Protein AF-0000000073451417 (afdb_homodimer)

Structure (mmCIF, N/CA/C/O backbone):
data_AF-0000000073451417-model_v1
#
loop_
_entity.id
_entity.type
_entity.pdbx_description
1 polymer 'Enoyl-CoA hydratase/isomerase YngF'
#
loop_
_atom_site.group_PDB
_atom_site.id
_atom_site.type_symbol
_atom_site.label_atom_id
_atom_site.label_alt_id
_atom_site.label_comp_id
_atom_site.label_asym_id
_atom_site.label_entity_id
_atom_site.label_seq_id
_atom_site.pdbx_PDB_ins_code
_atom_site.Cartn_x
_atom_site.Cartn_y
_atom_site.Cartn_z
_atom_site.occupancy
_atom_site.B_iso_or_equiv
_atom_site.auth_seq_id
_atom_site.auth_comp_id
_atom_site.auth_asym_id
_atom_site.auth_atom_id
_atom_site.pdbx_PDB_model_num
ATOM 1 N N . MET A 1 1 ? 7.258 -39.875 -16.812 1 70.5 1 MET A N 1
ATOM 2 C CA . MET A 1 1 ? 6.027 -39.094 -16.766 1 70.5 1 MET A CA 1
ATOM 3 C C . MET A 1 1 ? 6.336 -37.625 -16.609 1 70.5 1 MET A C 1
ATOM 5 O O . MET A 1 1 ? 7.312 -37.25 -15.953 1 70.5 1 MET A O 1
ATOM 9 N N . GLU A 1 2 ? 5.727 -36.75 -17.391 1 89.12 2 GLU A N 1
ATOM 10 C CA . GLU A 1 2 ? 5.988 -35.312 -17.328 1 89.12 2 GLU A CA 1
ATOM 11 C C . GLU A 1 2 ? 5.609 -34.75 -15.953 1 89.12 2 GLU A C 1
ATOM 13 O O . GLU A 1 2 ? 4.645 -35.188 -15.336 1 89.12 2 GLU A O 1
ATOM 18 N N . PRO A 1 3 ? 6.488 -33.906 -15.445 1 95.75 3 PRO A N 1
ATOM 19 C CA . PRO A 1 3 ? 6.156 -33.344 -14.141 1 95.75 3 PRO A CA 1
ATOM 20 C C . PRO A 1 3 ? 4.852 -32.531 -14.164 1 95.75 3 PRO A C 1
ATOM 22 O O . PRO A 1 3 ? 4.469 -32 -15.203 1 95.75 3 PRO A O 1
ATOM 25 N N . ASN A 1 4 ? 4.137 -32.531 -13.055 1 97.81 4 ASN A N 1
ATOM 26 C CA . ASN A 1 4 ? 2.875 -31.812 -12.945 1 97.81 4 ASN A CA 1
ATOM 27 C C . ASN A 1 4 ? 3.1 -30.297 -12.875 1 97.81 4 ASN A C 1
ATOM 29 O O . ASN A 1 4 ? 2.164 -29.516 -13.062 1 97.81 4 ASN A O 1
ATOM 33 N N . VAL A 1 5 ? 4.328 -29.906 -12.547 1 98.62 5 VAL A N 1
ATOM 34 C CA . VAL A 1 5 ? 4.73 -28.5 -12.523 1 98.62 5 VAL A CA 1
ATOM 35 C C . VAL A 1 5 ? 6.098 -28.344 -13.188 1 98.62 5 VAL A C 1
ATOM 37 O O . VAL A 1 5 ? 7.051 -29.031 -12.828 1 98.62 5 VAL A O 1
ATOM 40 N N . LEU A 1 6 ? 6.164 -27.547 -14.203 1 98.25 6 LEU A N 1
ATOM 41 C CA . LEU A 1 6 ? 7.441 -27.203 -14.812 1 98.25 6 LEU A CA 1
ATOM 42 C C . LEU A 1 6 ? 8.102 -26.047 -14.062 1 98.25 6 LEU A C 1
ATOM 44 O O . LEU A 1 6 ? 7.418 -25.156 -13.555 1 98.25 6 LEU A O 1
ATOM 48 N N . TYR A 1 7 ? 9.398 -26.109 -13.961 1 97.06 7 TYR A N 1
ATOM 49 C CA . TYR A 1 7 ? 10.156 -25.125 -13.18 1 97.06 7 TYR A CA 1
ATOM 50 C C . TYR A 1 7 ? 11.453 -24.75 -13.891 1 97.06 7 TYR A C 1
ATOM 52 O O . TYR A 1 7 ? 12.188 -25.625 -14.344 1 97.06 7 TYR A O 1
ATOM 60 N N . SER A 1 8 ? 11.68 -23.469 -14.086 1 97.75 8 SER A N 1
ATOM 61 C CA . SER A 1 8 ? 12.93 -22.953 -14.633 1 97.75 8 SER A CA 1
ATOM 62 C C . SER A 1 8 ? 13.273 -21.594 -14.055 1 97.75 8 SER A C 1
ATOM 64 O O . SER A 1 8 ? 12.406 -20.891 -13.539 1 97.75 8 SER A O 1
ATOM 66 N N . ILE A 1 9 ? 14.539 -21.266 -14.031 1 97.44 9 ILE A N 1
ATOM 67 C CA . ILE A 1 9 ? 15.031 -19.953 -13.664 1 97.44 9 ILE A CA 1
ATOM 68 C C . ILE A 1 9 ? 15.688 -19.281 -14.875 1 97.44 9 ILE A C 1
ATOM 70 O O . ILE A 1 9 ? 16.562 -19.875 -15.516 1 97.44 9 ILE A O 1
ATOM 74 N N . ASN A 1 10 ? 15.219 -18.109 -15.234 1 95.94 10 ASN A N 1
ATOM 75 C CA . ASN A 1 10 ? 15.781 -17.469 -16.422 1 95.94 10 ASN A CA 1
ATOM 76 C C . ASN A 1 10 ? 17 -16.625 -16.078 1 95.94 10 ASN A C 1
ATOM 78 O O . ASN A 1 10 ? 17.438 -16.594 -14.922 1 95.94 10 ASN A O 1
ATOM 82 N N . GLU A 1 11 ? 17.547 -15.875 -17 1 93.62 11 GLU A N 1
ATOM 83 C CA . GLU A 1 11 ? 18.797 -15.141 -16.859 1 93.62 11 GLU A CA 1
ATOM 84 C C . GLU A 1 11 ? 18.609 -13.898 -15.984 1 93.62 11 GLU A C 1
ATOM 86 O O . GLU A 1 11 ? 19.578 -13.336 -15.484 1 93.62 11 GLU A O 1
ATOM 91 N N . GLN A 1 12 ? 17.406 -13.523 -15.797 1 95.25 12 GLN A N 1
ATOM 92 C CA . GLN A 1 12 ? 17.141 -12.328 -15.008 1 95.25 12 GLN A CA 1
ATOM 93 C C . GLN A 1 12 ? 16.781 -12.688 -13.562 1 95.25 12 GLN A C 1
ATOM 95 O O . GLN A 1 12 ? 16.219 -11.875 -12.836 1 95.25 12 GLN A O 1
ATOM 100 N N . SER A 1 13 ? 17.062 -13.953 -13.156 1 97 13 SER A N 1
ATOM 101 C CA . SER A 1 13 ? 16.859 -14.445 -11.797 1 97 13 SER A CA 1
ATOM 102 C C . SER A 1 13 ? 15.367 -14.523 -11.453 1 97 13 SER A C 1
ATOM 104 O O . SER A 1 13 ? 14.977 -14.297 -10.312 1 97 13 SER A O 1
ATOM 106 N N . VAL A 1 14 ? 14.586 -14.789 -12.516 1 98.62 14 VAL A N 1
ATOM 107 C CA . VAL A 1 14 ? 13.148 -14.984 -12.344 1 98.62 14 VAL A CA 1
ATOM 108 C C . VAL A 1 14 ? 12.812 -16.469 -12.477 1 98.62 14 VAL A C 1
ATOM 110 O O . VAL A 1 14 ? 13.148 -17.094 -13.484 1 98.62 14 VAL A O 1
ATOM 113 N N . ALA A 1 15 ? 12.234 -17.047 -11.461 1 98.75 15 ALA A N 1
ATOM 114 C CA . ALA A 1 15 ? 11.734 -18.422 -11.508 1 98.75 15 ALA A CA 1
ATOM 115 C C . ALA A 1 15 ? 10.336 -18.469 -12.117 1 98.75 15 ALA A C 1
ATOM 117 O O . ALA A 1 15 ? 9.461 -17.688 -11.75 1 98.75 15 ALA A O 1
ATOM 118 N N . VAL A 1 16 ? 10.148 -19.391 -13.008 1 98.69 16 VAL A N 1
ATOM 119 C CA . VAL A 1 16 ? 8.844 -19.562 -13.633 1 98.69 16 VAL A CA 1
ATOM 120 C C . VAL A 1 16 ? 8.297 -20.953 -13.312 1 98.69 16 VAL A C 1
ATOM 122 O O . VAL A 1 16 ? 8.953 -21.953 -13.586 1 98.69 16 VAL A O 1
ATOM 125 N N . LEU A 1 17 ? 7.191 -20.984 -12.695 1 98.75 17 LEU A N 1
ATOM 126 C CA . LEU A 1 17 ? 6.438 -22.219 -12.438 1 98.75 17 LEU A CA 1
ATOM 127 C C . LEU A 1 17 ? 5.234 -22.328 -13.367 1 98.75 17 LEU A C 1
ATOM 129 O O . LEU A 1 17 ? 4.41 -21.406 -13.43 1 98.75 17 LEU A O 1
ATOM 133 N N . THR A 1 18 ? 5.125 -23.422 -14.047 1 98.81 18 THR A N 1
ATOM 134 C CA . THR A 1 18 ? 3.994 -23.656 -14.938 1 98.81 18 THR A CA 1
ATOM 135 C C . THR A 1 18 ? 3.209 -24.891 -14.492 1 98.81 18 THR A C 1
ATOM 137 O O . THR A 1 18 ? 3.736 -26.016 -14.5 1 98.81 18 THR A O 1
ATOM 140 N N . LEU A 1 19 ? 1.986 -24.672 -14.055 1 98.81 19 LEU A N 1
ATOM 141 C CA . LEU A 1 19 ? 1.111 -25.812 -13.82 1 98.81 19 LEU A CA 1
ATOM 142 C C . LEU A 1 19 ? 0.893 -26.594 -15.109 1 98.81 19 LEU A C 1
ATOM 144 O O . LEU A 1 19 ? 0.493 -26.031 -16.125 1 98.81 19 LEU A O 1
ATOM 148 N N . ASN A 1 20 ? 1.133 -27.922 -15.039 1 98.44 20 ASN A N 1
ATOM 149 C CA . ASN A 1 20 ? 1.287 -28.688 -16.281 1 98.44 20 ASN A CA 1
ATOM 150 C C . ASN A 1 20 ? 0.365 -29.891 -16.312 1 98.44 20 ASN A C 1
ATOM 152 O O . ASN A 1 20 ? 0.817 -31.016 -16.547 1 98.44 20 ASN A O 1
ATOM 156 N N . ARG A 1 21 ? -0.913 -29.625 -16.125 1 97.69 21 ARG A N 1
ATOM 157 C CA . ARG A 1 21 ? -1.97 -30.625 -16.297 1 97.69 21 ARG A CA 1
ATOM 158 C C . ARG A 1 21 ? -3.123 -30.047 -17.109 1 97.69 21 ARG A C 1
ATOM 160 O O . ARG A 1 21 ? -4.277 -30.094 -16.688 1 97.69 21 ARG A O 1
ATOM 167 N N . PRO A 1 22 ? -2.814 -29.578 -18.344 1 96.69 22 PRO A N 1
ATOM 168 C CA . PRO A 1 22 ? -3.861 -28.922 -19.125 1 96.69 22 PRO A CA 1
ATOM 169 C C . PRO A 1 22 ? -5.055 -29.828 -19.406 1 96.69 22 PRO A C 1
ATOM 171 O O . PRO A 1 22 ? -6.184 -29.344 -19.547 1 96.69 22 PRO A O 1
ATOM 174 N N . GLN A 1 23 ? -4.871 -31.141 -19.438 1 95.62 23 GLN A N 1
ATOM 175 C CA . GLN A 1 23 ? -5.945 -32.094 -19.703 1 95.62 23 GLN A CA 1
ATOM 176 C C . GLN A 1 23 ? -6.941 -32.156 -18.547 1 95.62 23 GLN A C 1
ATOM 178 O O . GLN A 1 23 ? -8.078 -32.594 -18.734 1 95.62 23 GLN A O 1
ATOM 183 N N . ALA A 1 24 ? -6.445 -31.75 -17.453 1 97.12 24 ALA A N 1
ATOM 184 C CA . ALA A 1 24 ? -7.305 -31.703 -16.281 1 97.12 24 ALA A CA 1
ATOM 185 C C . ALA A 1 24 ? -7.488 -30.281 -15.781 1 97.12 24 ALA A C 1
ATOM 187 O O . ALA A 1 24 ? -7.637 -30.047 -14.578 1 97.12 24 ALA A O 1
ATOM 188 N N . ALA A 1 25 ? -7.344 -29.266 -16.672 1 97.88 25 ALA A N 1
ATOM 189 C CA . ALA A 1 25 ? -7.539 -27.859 -16.391 1 97.88 25 ALA A CA 1
ATOM 190 C C . ALA A 1 25 ? -6.598 -27.375 -15.289 1 97.88 25 ALA A C 1
ATOM 192 O O . ALA A 1 25 ? -6.961 -26.531 -14.477 1 97.88 25 ALA A O 1
ATOM 193 N N . ASN A 1 26 ? -5.422 -28.031 -15.211 1 98.5 26 ASN A N 1
ATOM 194 C CA . ASN A 1 26 ? -4.402 -27.688 -14.227 1 98.5 26 ASN A CA 1
ATOM 195 C C . ASN A 1 26 ? -4.957 -27.719 -12.805 1 98.5 26 ASN A C 1
ATOM 197 O O . ASN A 1 26 ? -4.586 -26.891 -11.969 1 98.5 26 ASN A O 1
ATOM 201 N N . ALA A 1 27 ? -5.914 -28.656 -12.531 1 98.38 27 ALA A N 1
ATOM 202 C CA . ALA A 1 27 ? -6.523 -28.812 -11.211 1 98.38 27 ALA A CA 1
ATOM 203 C C . ALA A 1 27 ? -5.488 -29.234 -10.172 1 98.38 27 ALA A C 1
ATOM 205 O O . ALA A 1 27 ? -4.527 -29.938 -10.5 1 98.38 27 ALA A O 1
ATOM 206 N N . LEU A 1 28 ? -5.699 -28.859 -8.898 1 98.25 28 LEU A N 1
ATOM 207 C CA . LEU A 1 28 ? -4.793 -29.109 -7.781 1 98.25 28 LEU A CA 1
ATOM 208 C C . LEU A 1 28 ? -4.949 -30.531 -7.254 1 98.25 28 LEU A C 1
ATOM 210 O O . LEU A 1 28 ? -5.52 -30.734 -6.18 1 98.25 28 LEU A O 1
ATOM 214 N N . SER A 1 29 ? -4.422 -31.5 -7.984 1 97.25 29 SER A N 1
ATOM 215 C CA . SER A 1 29 ? -4.375 -32.875 -7.535 1 97.25 29 SER A CA 1
ATOM 216 C C . SER A 1 29 ? -3.312 -33.062 -6.457 1 97.25 29 SER A C 1
ATOM 218 O O . SER A 1 29 ? -2.459 -32.219 -6.254 1 97.25 29 SER A O 1
ATOM 220 N N . LEU A 1 30 ? -3.365 -34.219 -5.801 1 95.62 30 LEU A N 1
ATOM 221 C CA . LEU A 1 30 ? -2.352 -34.531 -4.797 1 95.62 30 LEU A CA 1
ATOM 222 C C . LEU A 1 30 ? -0.959 -34.531 -5.418 1 95.62 30 LEU A C 1
ATOM 224 O O . LEU A 1 30 ? -0.006 -34.031 -4.824 1 95.62 30 LEU A O 1
ATOM 228 N N . GLY A 1 31 ? -0.88 -35.094 -6.57 1 96.69 31 GLY A N 1
ATOM 229 C CA . GLY A 1 31 ? 0.391 -35.125 -7.273 1 96.69 31 GLY A CA 1
ATOM 230 C C . GLY A 1 31 ? 0.917 -33.75 -7.641 1 96.69 31 GLY A C 1
ATOM 231 O O . GLY A 1 31 ? 2.107 -33.469 -7.488 1 96.69 31 GLY A O 1
ATOM 232 N N . LEU A 1 32 ? 0.104 -32.906 -8.172 1 98 32 LEU A N 1
ATOM 233 C CA . LEU A 1 32 ? 0.511 -31.547 -8.516 1 98 32 LEU A CA 1
ATOM 234 C C . LEU A 1 32 ? 0.952 -30.781 -7.273 1 98 32 LEU A C 1
ATOM 236 O O . LEU A 1 32 ? 1.978 -30.094 -7.289 1 98 32 LEU A O 1
ATOM 240 N N . LEU A 1 33 ? 0.175 -30.922 -6.18 1 97.88 33 LEU A N 1
ATOM 241 C CA . LEU A 1 33 ? 0.487 -30.219 -4.938 1 97.88 33 LEU A CA 1
ATOM 242 C C . LEU A 1 33 ? 1.838 -30.672 -4.387 1 97.88 33 LEU A C 1
ATOM 244 O O . LEU A 1 33 ? 2.6 -29.859 -3.861 1 97.88 33 LEU A O 1
ATOM 248 N N . ASP A 1 34 ? 2.09 -31.906 -4.52 1 96.19 34 ASP A N 1
ATOM 249 C CA . ASP A 1 34 ? 3.373 -32.438 -4.062 1 96.19 34 ASP A CA 1
ATOM 250 C C . ASP A 1 34 ? 4.531 -31.828 -4.852 1 96.19 34 ASP A C 1
ATOM 252 O O . ASP A 1 34 ? 5.5 -31.344 -4.266 1 96.19 34 ASP A O 1
ATOM 256 N N . ASP A 1 35 ? 4.434 -31.828 -6.16 1 98 35 ASP A N 1
ATOM 257 C CA . ASP A 1 35 ? 5.449 -31.219 -7.02 1 98 35 ASP A CA 1
ATOM 258 C C . ASP A 1 35 ? 5.609 -29.734 -6.715 1 98 35 ASP A C 1
ATOM 260 O O . ASP A 1 35 ? 6.73 -29.234 -6.598 1 98 35 ASP A O 1
ATOM 264 N N . PHE A 1 36 ? 4.527 -29.062 -6.574 1 98.44 36 PHE A N 1
ATOM 265 C CA . PHE A 1 36 ? 4.5 -27.625 -6.336 1 98.44 36 PHE A CA 1
ATOM 266 C C . PHE A 1 36 ? 5.184 -27.281 -5.02 1 98.44 36 PHE A C 1
ATOM 268 O O . PHE A 1 36 ? 6.027 -26.375 -4.965 1 98.44 36 PHE A O 1
ATOM 275 N N . GLN A 1 37 ? 4.84 -27.984 -3.98 1 97.31 37 GLN A N 1
ATOM 276 C CA . GLN A 1 37 ? 5.398 -27.75 -2.654 1 97.31 37 GLN A CA 1
ATOM 277 C C . GLN A 1 37 ? 6.91 -27.969 -2.645 1 97.31 37 GLN A C 1
ATOM 279 O O . GLN A 1 37 ? 7.648 -27.203 -2.025 1 97.31 37 GLN A O 1
ATOM 284 N N . ARG A 1 38 ? 7.34 -29 -3.297 1 97 38 ARG A N 1
ATOM 285 C CA . ARG A 1 38 ? 8.773 -29.266 -3.402 1 97 38 ARG A CA 1
ATOM 286 C C . ARG A 1 38 ? 9.5 -28.094 -4.066 1 97 38 ARG A C 1
ATOM 288 O O . ARG A 1 38 ? 10.555 -27.672 -3.602 1 97 38 ARG A O 1
ATOM 295 N N . ILE A 1 39 ? 8.93 -27.594 -5.113 1 98.25 39 ILE A N 1
ATOM 296 C CA . ILE A 1 39 ? 9.531 -26.484 -5.848 1 98.25 39 ILE A CA 1
ATOM 297 C C . ILE A 1 39 ? 9.547 -25.234 -4.977 1 98.25 39 ILE A C 1
ATOM 299 O O . ILE A 1 39 ? 10.539 -24.516 -4.949 1 98.25 39 ILE A O 1
ATOM 303 N N . LEU A 1 40 ? 8.438 -24.938 -4.234 1 98.31 40 LEU A N 1
ATOM 304 C CA . LEU A 1 40 ? 8.383 -23.797 -3.33 1 98.31 40 LEU A CA 1
ATOM 305 C C . LEU A 1 40 ? 9.508 -23.875 -2.299 1 98.31 40 LEU A C 1
ATOM 307 O O . LEU A 1 40 ? 10.141 -22.859 -1.992 1 98.31 40 LEU A O 1
ATOM 311 N N . ARG A 1 41 ? 9.758 -25.047 -1.765 1 96.44 41 ARG A N 1
ATOM 312 C CA . ARG A 1 41 ? 10.828 -25.234 -0.79 1 96.44 41 ARG A CA 1
ATOM 313 C C . ARG A 1 41 ? 12.188 -24.922 -1.401 1 96.44 41 ARG A C 1
ATOM 315 O O . ARG A 1 41 ? 13.023 -24.266 -0.768 1 96.44 41 ARG A O 1
ATOM 322 N N . ASP A 1 42 ? 12.383 -25.344 -2.617 1 96.94 42 ASP A N 1
ATOM 323 C CA . ASP A 1 42 ? 13.625 -25.078 -3.326 1 96.94 42 ASP A CA 1
ATOM 324 C C . ASP A 1 42 ? 13.82 -23.578 -3.545 1 96.94 42 ASP A C 1
ATOM 326 O O . ASP A 1 42 ? 14.906 -23.047 -3.32 1 96.94 42 ASP A O 1
ATOM 330 N N . ILE A 1 43 ? 12.773 -22.922 -3.93 1 98 43 ILE A N 1
ATOM 331 C CA . ILE A 1 43 ? 12.82 -21.484 -4.234 1 98 43 ILE A CA 1
ATOM 332 C C . ILE A 1 43 ? 13.094 -20.703 -2.957 1 98 43 ILE A C 1
ATOM 334 O O . ILE A 1 43 ? 13.898 -19.766 -2.957 1 98 43 ILE A O 1
ATOM 338 N N . ARG A 1 44 ? 12.461 -21.047 -1.892 1 96.75 44 ARG A N 1
ATOM 339 C CA . ARG A 1 44 ? 12.523 -20.328 -0.624 1 96.75 44 ARG A CA 1
ATOM 340 C C . ARG A 1 44 ? 13.969 -20.109 -0.187 1 96.75 44 ARG A C 1
ATOM 342 O O . ARG A 1 44 ? 14.32 -19.047 0.313 1 96.75 44 ARG A O 1
ATOM 349 N N . SER A 1 45 ? 14.852 -21.031 -0.469 1 94.12 45 SER A N 1
ATOM 350 C CA . SER A 1 45 ? 16.219 -21 0.049 1 94.12 45 SER A CA 1
ATOM 351 C C . SER A 1 45 ? 17.219 -20.719 -1.062 1 94.12 45 SER A C 1
ATOM 353 O O . SER A 1 45 ? 18.438 -20.812 -0.852 1 94.12 45 SER A O 1
ATOM 355 N N . ASN A 1 46 ? 16.75 -20.406 -2.264 1 95.69 46 ASN A N 1
ATOM 356 C CA . ASN A 1 46 ? 17.609 -20.203 -3.418 1 95.69 46 ASN A CA 1
ATOM 357 C C . ASN A 1 46 ? 17.922 -18.734 -3.635 1 95.69 46 ASN A C 1
ATOM 359 O O . ASN A 1 46 ? 17.078 -17.984 -4.117 1 95.69 46 ASN A O 1
ATOM 363 N N . PRO A 1 47 ? 19.109 -18.266 -3.314 1 93 47 PRO A N 1
ATOM 364 C CA . PRO A 1 47 ? 19.438 -16.844 -3.43 1 93 47 PRO A CA 1
ATOM 365 C C . PRO A 1 47 ? 19.453 -16.359 -4.875 1 93 47 PRO A C 1
ATOM 367 O O . PRO A 1 47 ? 19.469 -15.156 -5.125 1 93 47 PRO A O 1
ATOM 370 N N . ALA A 1 48 ? 19.438 -17.297 -5.82 1 95.06 48 ALA A N 1
ATOM 371 C CA . ALA A 1 48 ? 19.469 -16.938 -7.234 1 95.06 48 ALA A CA 1
ATOM 372 C C . ALA A 1 48 ? 18.078 -16.469 -7.699 1 95.06 48 ALA A C 1
ATOM 374 O O . ALA A 1 48 ? 17.953 -15.844 -8.758 1 95.06 48 ALA A O 1
ATOM 375 N N . VAL A 1 49 ? 17.078 -16.812 -6.988 1 98.12 49 VAL A N 1
ATOM 376 C CA . VAL A 1 49 ? 15.719 -16.453 -7.367 1 98.12 49 VAL A CA 1
ATOM 377 C C . VAL A 1 49 ? 15.344 -15.117 -6.723 1 98.12 49 VAL A C 1
ATOM 379 O O . VAL A 1 49 ? 15.289 -15.008 -5.492 1 98.12 49 VAL A O 1
ATOM 382 N N . ARG A 1 50 ? 15.031 -14.102 -7.535 1 98.19 50 ARG A N 1
ATOM 383 C CA . ARG A 1 50 ? 14.734 -12.758 -7.031 1 98.19 50 ARG A CA 1
ATOM 384 C C . ARG A 1 50 ? 13.266 -12.422 -7.207 1 98.19 50 ARG A C 1
ATOM 386 O O . ARG A 1 50 ? 12.75 -11.5 -6.566 1 98.19 50 ARG A O 1
ATOM 393 N N . CYS A 1 51 ? 12.586 -13.086 -8.07 1 98.75 51 CYS A N 1
ATOM 394 C CA . CYS A 1 51 ? 11.156 -12.969 -8.312 1 98.75 51 CYS A CA 1
ATOM 395 C C . CYS A 1 51 ? 10.586 -14.258 -8.875 1 98.75 51 CYS A C 1
ATOM 397 O O . CYS A 1 51 ? 11.305 -15.039 -9.5 1 98.75 51 CYS A O 1
ATOM 399 N N . VAL A 1 52 ? 9.305 -14.57 -8.641 1 98.88 52 VAL A N 1
ATOM 400 C CA . VAL A 1 52 ? 8.656 -15.805 -9.078 1 98.88 52 VAL A CA 1
ATOM 401 C C . VAL A 1 52 ? 7.438 -15.469 -9.93 1 98.88 52 VAL A C 1
ATOM 403 O O . VAL A 1 52 ? 6.668 -14.562 -9.602 1 98.88 52 VAL A O 1
ATOM 406 N N . ILE A 1 53 ? 7.273 -16.156 -11.039 1 98.94 53 ILE A N 1
ATOM 407 C CA . ILE A 1 53 ? 6.059 -16.109 -11.852 1 98.94 53 ILE A CA 1
ATOM 408 C C . ILE A 1 53 ? 5.379 -17.484 -11.82 1 98.94 53 ILE A C 1
ATOM 410 O O . ILE A 1 53 ? 6.031 -18.516 -12.008 1 98.94 53 ILE A O 1
ATOM 414 N N . ILE A 1 54 ? 4.117 -17.531 -11.531 1 98.94 54 ILE A N 1
ATOM 415 C CA . ILE A 1 54 ? 3.307 -18.75 -11.633 1 98.94 54 ILE A CA 1
ATOM 416 C C . ILE A 1 54 ? 2.309 -18.609 -12.781 1 98.94 54 ILE A C 1
ATOM 418 O O . ILE A 1 54 ? 1.595 -17.609 -12.875 1 98.94 54 ILE A O 1
ATOM 422 N N . THR A 1 55 ? 2.299 -19.562 -13.664 1 98.88 55 THR A N 1
ATOM 423 C CA . THR A 1 55 ? 1.368 -19.578 -14.781 1 98.88 55 THR A CA 1
ATOM 424 C C . THR A 1 55 ? 0.877 -21 -15.055 1 98.88 55 THR A C 1
ATOM 426 O O . THR A 1 55 ? 1.175 -21.922 -14.289 1 98.88 55 THR A O 1
ATOM 429 N N . GLY A 1 56 ? -0.082 -21.172 -16.031 1 98.69 56 GLY A N 1
ATOM 430 C CA . GLY A 1 56 ? -0.589 -22.484 -16.406 1 98.69 56 GLY A CA 1
ATOM 431 C C . GLY A 1 56 ? -0.265 -22.859 -17.828 1 98.69 56 GLY A C 1
ATOM 432 O O . GLY A 1 56 ? -0.108 -21.984 -18.688 1 98.69 56 GLY A O 1
ATOM 433 N N . LYS A 1 57 ? -0.156 -24.141 -18.016 1 98.25 57 LYS A N 1
ATOM 434 C CA . LYS A 1 57 ? -0.035 -24.609 -19.391 1 98.25 57 LYS A CA 1
ATOM 435 C C . LYS A 1 57 ? -1.353 -24.453 -20.141 1 98.25 57 LYS A C 1
ATOM 437 O O . LYS A 1 57 ? -2.422 -24.734 -19.609 1 98.25 57 LYS A O 1
ATOM 442 N N . GLY A 1 58 ? -1.258 -24 -21.406 1 96.5 58 GLY A N 1
ATOM 443 C CA . GLY A 1 58 ? -2.449 -23.75 -22.203 1 96.5 58 GLY A CA 1
ATOM 444 C C . GLY A 1 58 ? -2.941 -22.328 -22.109 1 96.5 58 GLY A C 1
ATOM 445 O O . GLY A 1 58 ? -2.211 -21.438 -21.656 1 96.5 58 GLY A O 1
ATOM 446 N N . ASP A 1 59 ? -4.191 -22.078 -22.594 1 95.38 59 ASP A N 1
ATOM 447 C CA . ASP A 1 59 ? -4.691 -20.703 -22.609 1 95.38 59 ASP A CA 1
ATOM 448 C C . ASP A 1 59 ? -6.148 -20.641 -22.156 1 95.38 59 ASP A C 1
ATOM 450 O O . ASP A 1 59 ? -6.773 -19.578 -22.188 1 95.38 59 ASP A O 1
ATOM 454 N N . ARG A 1 60 ? -6.637 -21.797 -21.766 1 96.44 60 ARG A N 1
ATOM 455 C CA . ARG A 1 60 ? -8.039 -21.828 -21.375 1 96.44 60 ARG A CA 1
ATOM 456 C C . ARG A 1 60 ? -8.203 -21.656 -19.859 1 96.44 60 ARG A C 1
ATOM 458 O O . ARG A 1 60 ? -9.055 -20.906 -19.406 1 96.44 60 ARG A O 1
ATOM 465 N N . THR A 1 61 ? -7.375 -22.453 -19.156 1 98.06 61 THR A N 1
ATOM 466 C CA . THR A 1 61 ? -7.488 -22.469 -17.703 1 98.06 61 THR A CA 1
ATOM 467 C C . THR A 1 61 ? -6.117 -22.312 -17.047 1 98.06 61 THR A C 1
ATOM 469 O O . THR A 1 61 ? -5.203 -23.094 -17.328 1 98.06 61 THR A O 1
ATOM 472 N N . PHE A 1 62 ? -5.961 -21.281 -16.25 1 98.75 62 PHE A N 1
ATOM 473 C CA . PHE A 1 62 ? -4.801 -21.188 -15.367 1 98.75 62 PHE A CA 1
ATOM 474 C C . PHE A 1 62 ? -4.801 -22.312 -14.344 1 98.75 62 PHE A C 1
ATOM 476 O O . PHE A 1 62 ? -3.852 -23.094 -14.281 1 98.75 62 PHE A O 1
ATOM 483 N N . CYS A 1 63 ? -5.926 -22.469 -13.641 1 98.56 63 CYS A N 1
ATOM 484 C CA . CYS A 1 63 ? -6.141 -23.5 -12.617 1 98.56 63 CYS A CA 1
ATOM 485 C C . CYS A 1 63 ? -7.605 -23.562 -12.211 1 98.56 63 CYS A C 1
ATOM 487 O O . CYS A 1 63 ? -8.211 -22.531 -11.891 1 98.56 63 CYS A O 1
ATOM 489 N N . ALA A 1 64 ? -8.148 -24.75 -12.203 1 97.06 64 ALA A N 1
ATOM 490 C CA . ALA A 1 64 ? -9.578 -24.922 -11.961 1 97.06 64 ALA A CA 1
ATOM 491 C C . ALA A 1 64 ? -9.859 -25.219 -10.492 1 97.06 64 ALA A C 1
ATOM 493 O O . ALA A 1 64 ? -11.008 -25.453 -10.109 1 97.06 64 ALA A O 1
ATOM 494 N N . GLY A 1 65 ? -8.781 -25.234 -9.711 1 96.81 65 GLY A N 1
ATOM 495 C CA . GLY A 1 65 ? -8.953 -25.531 -8.297 1 96.81 65 GLY A CA 1
ATOM 496 C C . GLY A 1 65 ? -8.781 -27 -7.973 1 96.81 65 GLY A C 1
ATOM 497 O O . GLY A 1 65 ? -7.941 -27.672 -8.562 1 96.81 65 GLY A O 1
ATOM 498 N N . ALA A 1 66 ? -9.5 -27.469 -6.949 1 94.5 66 ALA A N 1
ATOM 499 C CA . ALA A 1 66 ? -9.383 -28.859 -6.492 1 94.5 66 ALA A CA 1
ATOM 500 C C . ALA A 1 66 ? -9.719 -29.828 -7.617 1 94.5 66 ALA A C 1
ATOM 502 O O . ALA A 1 66 ? -10.625 -29.578 -8.414 1 94.5 66 ALA A O 1
ATOM 503 N N . ASP A 1 67 ? -8.992 -30.922 -7.668 1 95.94 67 ASP A N 1
ATOM 504 C CA . ASP A 1 67 ? -9.312 -32 -8.602 1 95.94 67 ASP A CA 1
ATOM 505 C C . ASP A 1 67 ? -10.547 -32.781 -8.141 1 95.94 67 ASP A C 1
ATOM 507 O O . ASP A 1 67 ? -10.438 -33.719 -7.352 1 95.94 67 ASP A O 1
ATOM 511 N N . LEU A 1 68 ? -11.625 -32.375 -8.656 1 91.12 68 LEU A N 1
ATOM 512 C CA . LEU A 1 68 ? -12.898 -32.906 -8.172 1 91.12 68 LEU A CA 1
ATOM 513 C C . LEU A 1 68 ? -13.031 -34.406 -8.5 1 91.12 68 LEU A C 1
ATOM 515 O O . LEU A 1 68 ? -13.742 -35.125 -7.805 1 91.12 68 LEU A O 1
ATOM 519 N N . LYS A 1 69 ? -12.383 -34.844 -9.578 1 92.38 69 LYS A N 1
ATOM 520 C CA . LYS A 1 69 ? -12.367 -36.281 -9.875 1 92.38 69 LYS A CA 1
ATOM 521 C C . LYS A 1 69 ? -11.656 -37.062 -8.781 1 92.38 69 LYS A C 1
ATOM 523 O O . LYS A 1 69 ? -12.125 -38.125 -8.375 1 92.38 69 LYS A O 1
ATOM 528 N N . GLU A 1 70 ? -10.57 -36.5 -8.359 1 92.81 70 GLU A N 1
ATOM 529 C CA . GLU A 1 70 ? -9.875 -37.125 -7.23 1 92.81 70 GLU A CA 1
ATOM 530 C C . GLU A 1 70 ? -10.711 -37.031 -5.957 1 92.81 70 GLU A C 1
ATOM 532 O O . GLU A 1 70 ? -10.805 -38 -5.203 1 92.81 70 GLU A O 1
ATOM 537 N N . ARG A 1 71 ? -11.367 -35.938 -5.746 1 90.69 71 ARG A N 1
ATOM 538 C CA . ARG A 1 71 ? -12.148 -35.688 -4.535 1 90.69 71 ARG A CA 1
ATOM 539 C C . ARG A 1 71 ? -13.312 -36.656 -4.438 1 90.69 71 ARG A C 1
ATOM 541 O O . ARG A 1 71 ? -13.664 -37.125 -3.348 1 90.69 71 ARG A O 1
ATOM 548 N N . ALA A 1 72 ? -13.883 -37 -5.527 1 91.5 72 ALA A N 1
ATOM 549 C CA . ALA A 1 72 ? -15.062 -37.875 -5.566 1 91.5 72 ALA A CA 1
ATOM 550 C C . ALA A 1 72 ? -14.75 -39.25 -5.027 1 91.5 72 ALA A C 1
ATOM 552 O O . ALA A 1 72 ? -15.648 -39.969 -4.586 1 91.5 72 ALA A O 1
ATOM 553 N N . ARG A 1 73 ? -13.555 -39.625 -4.988 1 93.69 73 ARG A N 1
ATOM 554 C CA . ARG A 1 73 ? -13.156 -40.969 -4.578 1 93.69 73 ARG A CA 1
ATOM 555 C C . ARG A 1 73 ? -12.656 -40.969 -3.141 1 93.69 73 ARG A C 1
ATOM 557 O O . ARG A 1 73 ? -12.328 -42.031 -2.594 1 93.69 73 ARG A O 1
ATOM 564 N N . MET A 1 74 ? -12.648 -39.844 -2.535 1 92.75 74 MET A N 1
ATOM 565 C CA . MET A 1 74 ?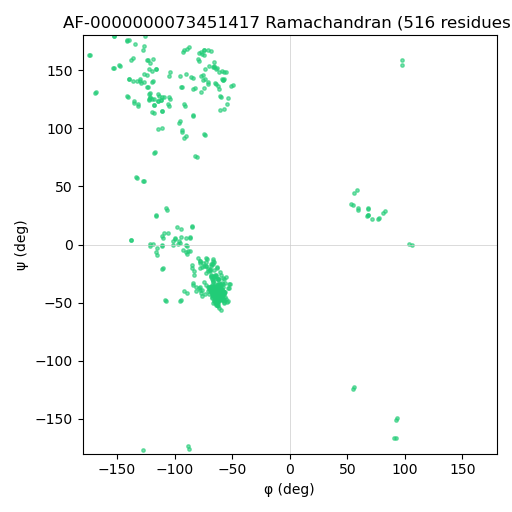 -12.055 -39.688 -1.211 1 92.75 74 MET A CA 1
ATOM 566 C C . MET A 1 74 ? -13.086 -39.938 -0.117 1 92.75 74 MET A C 1
ATOM 568 O O . MET A 1 74 ? -14.258 -39.594 -0.279 1 92.75 74 MET A O 1
ATOM 572 N N . SER A 1 75 ? -12.539 -40.5 0.966 1 94.88 75 SER A N 1
ATOM 573 C CA . SER A 1 75 ? -13.328 -40.531 2.193 1 94.88 75 SER A CA 1
ATOM 574 C C . SER A 1 75 ? -13.438 -39.125 2.785 1 94.88 75 SER A C 1
ATOM 576 O O . SER A 1 75 ? -12.742 -38.188 2.355 1 94.88 75 SER A O 1
ATOM 578 N N . GLN A 1 76 ? -14.328 -38.938 3.748 1 91.88 76 GLN A N 1
ATOM 579 C CA . GLN A 1 76 ? -14.477 -37.656 4.426 1 91.88 76 GLN A CA 1
ATOM 580 C C . GLN A 1 76 ? -13.156 -37.219 5.055 1 91.88 76 GLN A C 1
ATOM 582 O O . GLN A 1 76 ? -12.789 -36.031 4.977 1 91.88 76 GLN A O 1
ATOM 587 N N . THR A 1 77 ? -12.523 -38.188 5.637 1 93 77 THR A N 1
ATOM 588 C CA . THR A 1 77 ? -11.242 -37.875 6.266 1 93 77 THR A CA 1
ATOM 589 C C . THR A 1 77 ? -10.211 -37.438 5.227 1 93 77 THR A C 1
ATOM 591 O O . THR A 1 77 ? -9.477 -36.469 5.43 1 93 77 THR A O 1
ATOM 594 N N . GLU A 1 78 ? -10.188 -38.156 4.164 1 91.62 78 GLU A N 1
ATOM 595 C CA . GLU A 1 78 ? -9.25 -37.844 3.086 1 91.62 78 GLU A CA 1
ATOM 596 C C . GLU A 1 78 ? -9.555 -36.469 2.484 1 91.62 78 GLU A C 1
ATOM 598 O O . GLU A 1 78 ? -8.633 -35.719 2.145 1 91.62 78 GLU A O 1
ATOM 603 N N . ALA A 1 79 ? -10.797 -36.188 2.354 1 91.31 79 ALA A N 1
ATOM 604 C CA . ALA A 1 79 ? -11.211 -34.875 1.82 1 91.31 79 ALA A CA 1
ATOM 605 C C . ALA A 1 79 ? -10.75 -33.75 2.727 1 91.31 79 ALA A C 1
ATOM 607 O O . ALA A 1 79 ? -10.25 -32.719 2.246 1 91.31 79 ALA A O 1
ATOM 608 N N . LYS A 1 80 ? -10.898 -33.938 4.016 1 92.81 80 LYS A N 1
ATOM 609 C CA . LYS A 1 80 ? -10.43 -32.969 4.988 1 92.81 80 LYS A CA 1
ATOM 610 C C . LYS A 1 80 ? -8.922 -32.75 4.852 1 92.81 80 LYS A C 1
ATOM 612 O O . LYS A 1 80 ? -8.461 -31.594 4.883 1 92.81 80 LYS A O 1
ATOM 617 N N . GLN A 1 81 ? -8.227 -33.781 4.711 1 91.88 81 GLN A N 1
ATOM 618 C CA . GLN A 1 81 ? -6.777 -33.688 4.586 1 91.88 81 GLN A CA 1
ATOM 619 C C . GLN A 1 81 ? -6.371 -33 3.293 1 91.88 81 GLN A C 1
ATOM 621 O O . GLN A 1 81 ? -5.414 -32.219 3.275 1 91.88 81 GLN A O 1
ATOM 626 N N . ALA A 1 82 ? -7.09 -33.25 2.299 1 92.88 82 ALA A N 1
ATOM 627 C CA . ALA A 1 82 ? -6.789 -32.656 1.004 1 92.88 82 ALA A CA 1
ATOM 628 C C . ALA A 1 82 ? -7.02 -31.156 1.034 1 92.88 82 ALA A C 1
ATOM 630 O O . ALA A 1 82 ? -6.199 -30.391 0.524 1 92.88 82 ALA A O 1
ATOM 631 N N . VAL A 1 83 ? -8.125 -30.734 1.586 1 93 83 VAL A N 1
ATOM 632 C CA . VAL A 1 83 ? -8.43 -29.312 1.702 1 93 83 VAL A CA 1
ATOM 633 C C . VAL A 1 83 ? -7.352 -28.609 2.535 1 93 83 VAL A C 1
ATOM 635 O O . VAL A 1 83 ? -6.867 -27.547 2.166 1 93 83 VAL A O 1
ATOM 638 N N . SER A 1 84 ? -6.953 -29.219 3.582 1 95.38 84 SER A N 1
ATOM 639 C CA . SER A 1 84 ? -5.902 -28.688 4.438 1 95.38 84 SER A CA 1
ATOM 640 C C . SER A 1 84 ? -4.582 -28.562 3.686 1 95.38 84 SER A C 1
ATOM 642 O O . SER A 1 84 ? -3.844 -27.594 3.861 1 95.38 84 SER A O 1
ATOM 644 N N . LEU A 1 85 ? -4.293 -29.547 2.939 1 94.62 85 LEU A N 1
ATOM 645 C CA . LEU A 1 85 ? -3.064 -29.547 2.154 1 94.62 85 LEU A CA 1
ATOM 646 C C . LEU A 1 85 ? -3.07 -28.406 1.147 1 94.62 85 LEU A C 1
ATOM 648 O O . LEU A 1 85 ? -2.08 -27.672 1.021 1 94.62 85 LEU A O 1
ATOM 652 N N . ILE A 1 86 ? -4.152 -28.203 0.442 1 97 86 ILE A N 1
ATOM 653 C CA . ILE A 1 86 ? -4.258 -27.125 -0.527 1 97 86 ILE A CA 1
ATOM 654 C C . ILE A 1 86 ? -4.066 -25.781 0.177 1 97 86 ILE A C 1
ATOM 656 O O . ILE A 1 86 ? -3.297 -24.938 -0.283 1 97 86 ILE A O 1
ATOM 660 N N . GLN A 1 87 ? -4.758 -25.625 1.305 1 97.25 87 GLN A N 1
ATOM 661 C CA . GLN A 1 87 ? -4.641 -24.375 2.057 1 97.25 87 GLN A CA 1
ATOM 662 C C . GLN A 1 87 ? -3.197 -24.125 2.479 1 97.25 87 GLN A C 1
ATOM 664 O O . GLN A 1 87 ? -2.701 -23 2.363 1 97.25 87 GLN A O 1
ATOM 669 N N . ARG A 1 88 ? -2.553 -25.094 2.949 1 96.25 88 ARG A N 1
ATOM 670 C CA . ARG A 1 88 ? -1.171 -24.984 3.402 1 96.25 88 ARG A CA 1
ATOM 671 C C . ARG A 1 88 ? -0.248 -24.594 2.25 1 96.25 88 ARG A C 1
ATOM 673 O O . ARG A 1 88 ? 0.576 -23.688 2.385 1 96.25 88 ARG A O 1
ATOM 680 N N . VAL A 1 89 ? -0.379 -25.25 1.152 1 97.19 89 VAL A N 1
ATOM 681 C CA . VAL A 1 89 ? 0.501 -25.016 0.011 1 97.19 89 VAL A CA 1
ATOM 682 C C . VAL A 1 89 ? 0.266 -23.609 -0.551 1 97.19 89 VAL A C 1
ATOM 684 O O . VAL A 1 89 ? 1.217 -22.906 -0.89 1 97.19 89 VAL A O 1
ATOM 687 N N . VAL A 1 90 ? -0.965 -23.203 -0.683 1 98.31 90 VAL A N 1
ATOM 688 C CA . VAL A 1 90 ? -1.31 -21.859 -1.124 1 98.31 90 VAL A CA 1
ATOM 689 C C . VAL A 1 90 ? -0.706 -20.828 -0.169 1 98.31 90 VAL A C 1
ATOM 691 O O . VAL A 1 90 ? -0.115 -19.844 -0.605 1 98.31 90 VAL A O 1
ATOM 694 N N . SER A 1 91 ? -0.785 -21.094 1.129 1 97.94 91 SER A N 1
ATOM 695 C CA . SER A 1 91 ? -0.22 -20.188 2.127 1 97.94 91 SER A CA 1
ATOM 696 C C . SER A 1 91 ? 1.302 -20.156 2.037 1 97.94 91 SER A C 1
ATOM 698 O O . SER A 1 91 ? 1.916 -19.109 2.277 1 97.94 91 SER A O 1
ATOM 700 N N . GLU A 1 92 ? 1.905 -21.281 1.726 1 97.31 92 GLU A N 1
ATOM 701 C CA . GLU A 1 92 ? 3.354 -21.328 1.537 1 97.31 92 GLU A CA 1
ATOM 702 C C . GLU A 1 92 ? 3.787 -20.438 0.378 1 97.31 92 GLU A C 1
ATOM 704 O O . GLU A 1 92 ? 4.867 -19.844 0.417 1 97.31 92 GLU A O 1
ATOM 709 N N . THR A 1 93 ? 2.955 -20.359 -0.642 1 98.5 93 THR A N 1
ATOM 710 C CA . THR A 1 93 ? 3.229 -19.469 -1.768 1 98.5 93 THR A CA 1
ATOM 711 C C . THR A 1 93 ? 3.305 -18.016 -1.305 1 98.5 93 THR A C 1
ATOM 713 O O . THR A 1 93 ? 4.254 -17.312 -1.64 1 98.5 93 THR A O 1
ATOM 716 N N . GLU A 1 94 ? 2.348 -17.578 -0.51 1 97.69 94 GLU A N 1
ATOM 717 C CA . GLU A 1 94 ? 2.293 -16.219 0.027 1 97.69 94 GLU A CA 1
ATOM 718 C C . GLU A 1 94 ? 3.496 -15.93 0.918 1 97.69 94 GLU A C 1
ATOM 720 O O . GLU A 1 94 ? 3.988 -14.805 0.955 1 97.69 94 GLU A O 1
ATOM 725 N N . LYS A 1 95 ? 4.016 -16.953 1.561 1 96.69 95 LYS A N 1
ATOM 726 C CA . LYS A 1 95 ? 5.043 -16.797 2.584 1 96.69 95 LYS A CA 1
ATOM 727 C C . LYS A 1 95 ? 6.441 -16.828 1.971 1 96.69 95 LYS A C 1
ATOM 729 O O . LYS A 1 95 ? 7.438 -16.656 2.672 1 96.69 95 LYS A O 1
ATOM 734 N N . LEU A 1 96 ? 6.551 -17.156 0.69 1 97.88 96 LEU A N 1
ATOM 735 C CA . LEU A 1 96 ? 7.855 -17.016 0.053 1 97.88 96 LEU A CA 1
ATOM 736 C C . LEU A 1 96 ? 8.445 -15.633 0.331 1 97.88 96 LEU A C 1
ATOM 738 O O . LEU A 1 96 ? 7.73 -14.625 0.27 1 97.88 96 LEU A O 1
ATOM 742 N N . PRO A 1 97 ? 9.719 -15.547 0.64 1 97.38 97 PRO A N 1
ATOM 743 C CA . PRO A 1 97 ? 10.344 -14.227 0.798 1 97.38 97 PRO A CA 1
ATOM 744 C C . PRO A 1 97 ? 10.414 -13.445 -0.514 1 97.38 97 PRO A C 1
ATOM 746 O O . PRO A 1 97 ? 10.375 -12.211 -0.506 1 97.38 97 PRO A O 1
ATOM 749 N N . GLN A 1 98 ? 10.539 -14.148 -1.665 1 98.25 98 GLN A N 1
ATOM 750 C CA . GLN A 1 98 ? 10.578 -13.531 -2.984 1 98.25 98 GLN A CA 1
ATOM 751 C C . GLN A 1 98 ? 9.188 -13.07 -3.414 1 98.25 98 GLN A C 1
ATOM 753 O O . GLN A 1 98 ? 8.195 -13.758 -3.152 1 98.25 98 GLN A O 1
ATOM 758 N N . PRO A 1 99 ? 9.102 -11.906 -4.09 1 98.75 99 PRO A N 1
ATOM 759 C CA . PRO A 1 99 ? 7.82 -11.523 -4.684 1 98.75 99 PRO A CA 1
ATOM 760 C C . PRO A 1 99 ? 7.293 -12.57 -5.668 1 98.75 99 PRO A C 1
ATOM 762 O O . PRO A 1 99 ? 8.07 -13.172 -6.406 1 98.75 99 PRO A O 1
ATOM 765 N N . VAL A 1 100 ? 5.996 -12.805 -5.672 1 98.88 100 VAL A N 1
ATOM 766 C CA . VAL A 1 100 ? 5.363 -13.789 -6.547 1 98.88 100 VAL A CA 1
ATOM 767 C C . VAL A 1 100 ? 4.312 -13.102 -7.418 1 98.88 100 VAL A C 1
ATOM 769 O O . VAL A 1 100 ? 3.455 -12.375 -6.914 1 98.88 100 VAL A O 1
ATOM 772 N N . ILE A 1 101 ? 4.375 -13.352 -8.742 1 98.88 101 ILE A N 1
ATOM 773 C CA . ILE A 1 101 ? 3.432 -12.828 -9.719 1 98.88 101 ILE A CA 1
ATOM 774 C C . ILE A 1 101 ? 2.584 -13.961 -10.289 1 98.88 101 ILE A C 1
ATOM 776 O O . ILE A 1 101 ? 3.121 -14.977 -10.75 1 98.88 101 ILE A O 1
ATOM 780 N N . ALA A 1 102 ? 1.262 -13.82 -10.18 1 98.94 102 ALA A N 1
ATOM 781 C CA . ALA A 1 102 ? 0.367 -14.703 -10.914 1 98.94 102 ALA A CA 1
ATOM 782 C C . ALA A 1 102 ? 0.155 -14.203 -12.344 1 98.94 102 ALA A C 1
ATOM 784 O O . ALA A 1 102 ? -0.411 -13.133 -12.555 1 98.94 102 ALA A O 1
ATOM 785 N N . SER A 1 103 ? 0.678 -14.914 -13.297 1 98.88 103 SER A N 1
ATOM 786 C CA . SER A 1 103 ? 0.439 -14.656 -14.711 1 98.88 103 SER A CA 1
ATOM 787 C C . SER A 1 103 ? -0.722 -15.5 -15.234 1 98.88 103 SER A C 1
ATOM 789 O O . SER A 1 103 ? -0.534 -16.656 -15.617 1 98.88 103 SER A O 1
ATOM 791 N N . LEU A 1 104 ? -1.899 -14.891 -15.305 1 98.88 104 LEU A N 1
ATOM 792 C CA . LEU A 1 104 ? -3.139 -15.633 -15.523 1 98.88 104 LEU A CA 1
ATOM 793 C C . LEU A 1 104 ? -3.455 -15.727 -17.016 1 98.88 104 LEU A C 1
ATOM 795 O O . LEU A 1 104 ? -4.16 -14.875 -17.562 1 98.88 104 LEU A O 1
ATOM 799 N N . ASN A 1 105 ? -2.971 -16.828 -17.625 1 98.69 105 ASN A N 1
ATOM 800 C CA . ASN A 1 105 ? -3.123 -17.062 -19.062 1 98.69 105 ASN A CA 1
ATOM 801 C C . ASN A 1 105 ? -4.453 -17.75 -19.375 1 98.69 105 ASN A C 1
ATOM 803 O O . ASN A 1 105 ? -4.789 -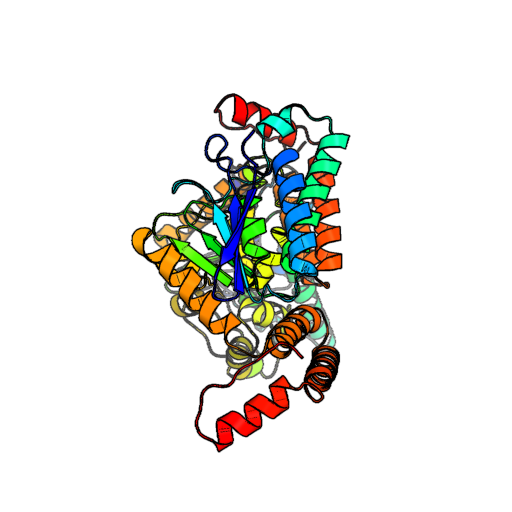17.938 -20.547 1 98.69 105 ASN A O 1
ATOM 807 N N . GLY A 1 106 ? -5.191 -18.125 -18.438 1 98.62 106 GLY A N 1
ATOM 808 C CA . GLY A 1 106 ? -6.512 -18.734 -18.469 1 98.62 106 GLY A CA 1
ATOM 809 C C . GLY A 1 106 ? -7.336 -18.453 -17.234 1 98.62 106 GLY A C 1
ATOM 810 O O . GLY A 1 106 ? -6.867 -17.781 -16.312 1 98.62 106 GLY A O 1
ATOM 811 N N . SER A 1 107 ? -8.523 -18.969 -17.25 1 98.75 107 SER A N 1
ATOM 812 C CA . SER A 1 107 ? -9.438 -18.703 -16.156 1 98.75 107 SER A CA 1
ATOM 813 C C . SER A 1 107 ? -8.922 -19.281 -14.844 1 98.75 107 SER A C 1
ATOM 815 O O . SER A 1 107 ? -8.344 -20.375 -14.828 1 98.75 107 SER A O 1
ATOM 817 N N . ALA A 1 108 ? -9.047 -18.547 -13.773 1 98.81 108 ALA A N 1
ATOM 818 C CA . ALA A 1 108 ? -8.719 -18.984 -12.414 1 98.81 108 ALA A CA 1
ATOM 819 C C . ALA A 1 108 ? -9.977 -19.141 -11.562 1 98.81 108 ALA A C 1
ATOM 821 O O . ALA A 1 108 ? -10.633 -18.141 -11.242 1 98.81 108 ALA A O 1
ATOM 822 N N . LEU A 1 109 ? -10.266 -20.344 -11.164 1 98.38 109 LEU A N 1
ATOM 823 C CA . LEU A 1 109 ? -11.523 -20.641 -10.477 1 98.38 109 LEU A CA 1
ATOM 824 C C . LEU A 1 109 ? -11.273 -21.438 -9.203 1 98.38 109 LEU A C 1
ATOM 826 O O . LEU A 1 109 ? -10.438 -22.344 -9.18 1 98.38 109 LEU A O 1
ATOM 830 N N . GLY A 1 110 ? -12.055 -21.125 -8.188 1 97.75 110 GLY A N 1
ATOM 831 C CA . GLY A 1 110 ? -11.914 -21.828 -6.922 1 97.75 110 GLY A CA 1
ATOM 832 C C . GLY A 1 110 ? -10.492 -21.781 -6.375 1 97.75 110 GLY A C 1
ATOM 833 O O . GLY A 1 110 ? -9.906 -20.719 -6.238 1 97.75 110 GLY A O 1
ATOM 834 N N . GLY A 1 111 ? -9.984 -22.969 -6.145 1 97.88 111 GLY A N 1
ATOM 835 C CA . GLY A 1 111 ? -8.609 -23.078 -5.668 1 97.88 111 GLY A CA 1
ATOM 836 C C . GLY A 1 111 ? -7.609 -22.391 -6.574 1 97.88 111 GLY A C 1
ATOM 837 O O . GLY A 1 111 ? -6.559 -21.938 -6.113 1 97.88 111 GLY A O 1
ATOM 838 N N . GLY A 1 112 ? -7.914 -22.297 -7.812 1 98.75 112 GLY A N 1
ATOM 839 C CA . GLY A 1 112 ? -7.059 -21.578 -8.742 1 98.75 112 GLY A CA 1
ATOM 840 C C . GLY A 1 112 ? -6.988 -20.094 -8.453 1 98.75 112 GLY A C 1
ATOM 841 O O . GLY A 1 112 ? -5.902 -19.5 -8.461 1 98.75 112 GLY A O 1
ATOM 842 N N . LEU A 1 113 ? -8.148 -19.438 -8.258 1 98.81 113 LEU A N 1
ATOM 843 C CA . LEU A 1 113 ? -8.148 -18.031 -7.871 1 98.81 113 LEU A CA 1
ATOM 844 C C . LEU A 1 113 ? -7.535 -17.859 -6.484 1 98.81 113 LEU A C 1
ATOM 846 O O . LEU A 1 113 ? -6.848 -16.859 -6.227 1 98.81 113 LEU A O 1
ATOM 850 N N . GLU A 1 114 ? -7.801 -18.859 -5.586 1 98.75 114 GLU A N 1
ATOM 851 C CA . GLU A 1 114 ? -7.199 -18.781 -4.258 1 98.75 114 GLU A CA 1
ATOM 852 C C . GLU A 1 114 ? -5.676 -18.797 -4.34 1 98.75 114 GLU A C 1
ATOM 854 O O . GLU A 1 114 ? -5 -18.094 -3.588 1 98.75 114 GLU A O 1
ATOM 859 N N . LEU A 1 115 ? -5.133 -19.562 -5.25 1 98.81 115 LEU A N 1
ATOM 860 C CA . LEU A 1 115 ? -3.693 -19.562 -5.492 1 98.81 115 LEU A CA 1
ATOM 861 C C . LEU A 1 115 ? -3.244 -18.203 -6.02 1 98.81 115 LEU A C 1
ATOM 863 O O . LEU A 1 115 ? -2.248 -17.641 -5.547 1 98.81 115 LEU A O 1
ATOM 867 N N . ALA A 1 116 ? -3.967 -17.641 -6.945 1 98.88 116 ALA A N 1
ATOM 868 C CA . ALA A 1 116 ? -3.648 -16.312 -7.492 1 98.88 116 ALA A CA 1
ATOM 869 C C . ALA A 1 116 ? -3.695 -15.25 -6.402 1 98.88 116 ALA A C 1
ATOM 871 O O . ALA A 1 116 ? -2.846 -14.359 -6.363 1 98.88 116 ALA A O 1
ATOM 872 N N . LEU A 1 117 ? -4.68 -15.344 -5.527 1 98.69 117 LEU A N 1
ATOM 873 C CA . LEU A 1 117 ? -4.863 -14.383 -4.445 1 98.69 117 LEU A CA 1
ATOM 874 C C . LEU A 1 117 ? -3.689 -14.422 -3.475 1 98.69 117 LEU A C 1
ATOM 876 O O . LEU A 1 117 ? -3.406 -13.438 -2.793 1 98.69 117 LEU A O 1
ATOM 880 N N . ALA A 1 118 ? -3.012 -15.578 -3.395 1 98.56 118 ALA A N 1
ATOM 881 C CA . ALA A 1 118 ? -1.873 -15.734 -2.494 1 98.56 118 ALA A CA 1
ATOM 882 C C . ALA A 1 118 ? -0.621 -15.086 -3.08 1 98.56 118 ALA A C 1
ATOM 884 O O . ALA A 1 118 ? 0.367 -14.883 -2.371 1 98.56 118 ALA A O 1
ATOM 885 N N . CYS A 1 119 ? -0.628 -14.789 -4.34 1 98.75 119 CYS A N 1
ATOM 886 C CA . CYS A 1 119 ? 0.491 -14.117 -4.984 1 98.75 119 CYS A CA 1
ATOM 887 C C . CYS A 1 119 ? 0.489 -12.625 -4.66 1 98.75 119 CYS A C 1
ATOM 889 O O . CYS A 1 119 ? -0.521 -12.086 -4.203 1 98.75 119 CYS A O 1
ATOM 891 N N . ASP A 1 120 ? 1.611 -11.961 -4.93 1 98.69 120 ASP A N 1
ATOM 892 C CA . ASP A 1 120 ? 1.755 -10.547 -4.594 1 98.69 120 ASP A CA 1
ATOM 893 C C . ASP A 1 120 ? 1.104 -9.656 -5.652 1 98.69 120 ASP A C 1
ATOM 895 O O . ASP A 1 120 ? 0.539 -8.609 -5.332 1 98.69 120 ASP A O 1
ATOM 899 N N . ILE A 1 121 ? 1.254 -10.023 -6.898 1 98.56 121 ILE A N 1
ATOM 900 C CA . ILE A 1 121 ? 0.757 -9.289 -8.055 1 98.56 121 ILE A CA 1
ATOM 901 C C . ILE A 1 121 ? 0.051 -10.242 -9.016 1 98.56 121 ILE A C 1
ATOM 903 O O . ILE A 1 121 ? 0.491 -11.383 -9.203 1 98.56 121 ILE A O 1
ATOM 907 N N . ARG A 1 122 ? -1.052 -9.766 -9.586 1 98.88 122 ARG A N 1
ATOM 908 C CA . ARG A 1 122 ? -1.784 -10.539 -10.578 1 98.88 122 ARG A CA 1
ATOM 909 C C . ARG A 1 122 ? -1.878 -9.789 -11.898 1 98.88 122 ARG A C 1
ATOM 911 O O . ARG A 1 122 ? -2.268 -8.617 -11.93 1 98.88 122 ARG A O 1
ATOM 918 N N . ILE A 1 123 ? -1.463 -10.422 -12.938 1 98.81 123 ILE A N 1
ATOM 919 C CA . ILE A 1 123 ? -1.587 -9.938 -14.312 1 98.81 123 ILE A CA 1
ATOM 920 C C . ILE A 1 123 ? -2.443 -10.898 -15.125 1 98.81 123 ILE A C 1
ATOM 922 O O . ILE A 1 123 ? -2.148 -12.094 -15.188 1 98.81 123 ILE A O 1
ATOM 926 N N . ALA A 1 124 ? -3.504 -10.383 -15.766 1 98.88 124 ALA A N 1
ATOM 927 C CA . ALA A 1 124 ? -4.496 -11.273 -16.375 1 98.88 124 ALA A CA 1
ATOM 928 C C . ALA A 1 124 ? -4.594 -11.055 -17.875 1 98.88 124 ALA A C 1
ATOM 930 O O . ALA A 1 124 ? -4.543 -9.914 -18.344 1 98.88 124 ALA A O 1
ATOM 931 N N . ALA A 1 125 ? -4.719 -12.148 -18.594 1 98.81 125 ALA A N 1
ATOM 932 C CA . ALA A 1 125 ? -5.16 -12.039 -19.984 1 98.81 125 ALA A CA 1
ATOM 933 C C . ALA A 1 125 ? -6.598 -11.531 -20.062 1 98.81 125 ALA A C 1
ATOM 935 O O . ALA A 1 125 ? -7.426 -11.852 -19.203 1 98.81 125 ALA A O 1
ATOM 936 N N . GLU A 1 126 ? -6.906 -10.906 -21.125 1 98.44 126 GLU A N 1
ATOM 937 C CA . GLU A 1 126 ? -8.18 -10.203 -21.281 1 98.44 126 GLU A CA 1
ATOM 938 C C . GLU A 1 126 ? -9.344 -11.188 -21.344 1 98.44 126 GLU A C 1
ATOM 940 O O . GLU A 1 126 ? -10.453 -10.867 -20.906 1 98.44 126 GLU A O 1
ATOM 945 N N . HIS A 1 127 ? -9.109 -12.383 -21.812 1 98.25 127 HIS A N 1
ATOM 946 C CA . HIS A 1 127 ? -10.211 -13.273 -22.172 1 98.25 127 HIS A CA 1
ATOM 947 C C . HIS A 1 127 ? -10.633 -14.125 -20.984 1 98.25 127 HIS A C 1
ATOM 949 O O . HIS A 1 127 ? -11.586 -14.898 -21.078 1 98.25 127 HIS A O 1
ATOM 955 N N . ILE A 1 128 ? -9.992 -13.961 -19.875 1 98.25 128 ILE A N 1
ATOM 956 C CA . ILE A 1 128 ? -10.195 -14.969 -18.828 1 98.25 128 ILE A CA 1
ATOM 957 C C . ILE A 1 128 ? -11.328 -14.531 -17.906 1 98.25 128 ILE A C 1
ATOM 959 O O . ILE A 1 128 ? -11.766 -13.375 -17.953 1 98.25 128 ILE A O 1
ATOM 963 N N . GLU A 1 129 ? -11.734 -15.508 -17.125 1 98.62 129 GLU A N 1
ATOM 964 C CA . GLU A 1 129 ? -12.672 -15.266 -16.047 1 98.62 129 GLU A CA 1
ATOM 965 C C . GLU A 1 129 ? -12.078 -15.688 -14.695 1 98.62 129 GLU A C 1
ATOM 967 O O . GLU A 1 129 ? -11.219 -16.562 -14.648 1 98.62 129 GLU A O 1
ATOM 972 N N . LEU A 1 130 ? -12.539 -15.008 -13.695 1 98.81 130 LEU A N 1
ATOM 973 C CA . LEU A 1 130 ? -12.109 -15.273 -12.32 1 98.81 130 LEU A CA 1
ATOM 974 C C . LEU A 1 130 ? -13.312 -15.445 -11.398 1 98.81 130 LEU A C 1
ATOM 976 O O . LEU A 1 130 ? -14.328 -14.758 -11.562 1 98.81 130 LEU A O 1
ATOM 980 N N . GLY A 1 131 ? -13.18 -16.453 -10.484 1 98.56 131 GLY A N 1
ATOM 981 C CA . GLY A 1 131 ? -14.289 -16.594 -9.555 1 98.56 131 GLY A CA 1
ATOM 982 C C . GLY A 1 131 ? -14.039 -17.625 -8.469 1 98.56 131 GLY A C 1
ATOM 983 O O . GLY A 1 131 ? -13.102 -18.422 -8.57 1 98.56 131 GLY A O 1
ATOM 984 N N . LEU A 1 132 ? -14.828 -17.547 -7.43 1 98.5 132 LEU A N 1
ATOM 985 C CA . LEU A 1 132 ? -14.898 -18.516 -6.344 1 98.5 132 LEU A CA 1
ATOM 986 C C . LEU A 1 132 ? -16.281 -19.172 -6.285 1 98.5 132 LEU A C 1
ATOM 988 O O . LEU A 1 132 ? -17.078 -18.859 -5.398 1 98.5 132 LEU A O 1
ATOM 992 N N . PRO A 1 133 ? -16.469 -20.094 -7.125 1 97.69 133 PRO A N 1
ATOM 993 C CA . PRO A 1 133 ? -17.812 -20.641 -7.301 1 97.69 133 PRO A CA 1
ATOM 994 C C . PRO A 1 133 ? -18.141 -21.75 -6.285 1 97.69 133 PRO A C 1
ATOM 996 O O . PRO A 1 133 ? -19.109 -22.484 -6.461 1 97.69 133 PRO A O 1
ATOM 999 N N . GLU A 1 134 ? -17.422 -21.922 -5.223 1 96 134 GLU A N 1
ATOM 1000 C CA . GLU A 1 134 ? -17.484 -23.062 -4.309 1 96 134 GLU A CA 1
ATOM 1001 C C . GLU A 1 134 ? -18.891 -23.203 -3.717 1 96 134 GLU A C 1
ATOM 1003 O O . GLU A 1 134 ? -19.344 -24.328 -3.471 1 96 134 GLU A O 1
ATOM 1008 N N . THR A 1 135 ? -19.547 -22.141 -3.521 1 96.19 135 THR A N 1
ATOM 1009 C CA . THR A 1 135 ? -20.859 -22.219 -2.891 1 96.19 135 THR A CA 1
ATOM 1010 C C . THR A 1 135 ? -21.875 -22.906 -3.809 1 96.19 135 THR A C 1
ATOM 1012 O O . THR A 1 135 ? -22.844 -23.484 -3.338 1 96.19 135 THR A O 1
ATOM 1015 N N . THR A 1 136 ? -21.703 -22.875 -5.121 1 95.69 136 THR A N 1
ATOM 1016 C CA . THR A 1 136 ? -22.562 -23.578 -6.055 1 95.69 136 THR A CA 1
ATOM 1017 C C . THR A 1 136 ? -22.391 -25.094 -5.887 1 95.69 136 THR A C 1
ATOM 1019 O O . THR A 1 136 ? -23.25 -25.859 -6.332 1 95.69 136 THR A O 1
ATOM 1022 N N . LEU A 1 137 ? -21.359 -25.547 -5.254 1 94.31 137 LEU A N 1
ATOM 1023 C CA . LEU A 1 137 ? -21.094 -26.953 -4.988 1 94.31 137 LEU A CA 1
ATOM 1024 C C . LEU A 1 137 ? -21.344 -27.281 -3.52 1 94.31 137 LEU A C 1
ATOM 1026 O O . LEU A 1 137 ? -20.922 -28.344 -3.039 1 94.31 137 LEU A O 1
ATOM 1030 N N . ALA A 1 138 ? -21.953 -26.312 -2.75 1 95.19 138 ALA A N 1
ATOM 1031 C CA . ALA A 1 138 ? -22.328 -26.469 -1.348 1 95.19 138 ALA A CA 1
ATOM 1032 C C . ALA A 1 138 ? -21.094 -26.578 -0.455 1 95.19 138 ALA A C 1
ATOM 1034 O O . ALA A 1 138 ? -21.125 -27.25 0.575 1 95.19 138 ALA A O 1
ATOM 1035 N N . ILE A 1 139 ? -20 -26.031 -0.888 1 95.25 139 ILE A N 1
ATOM 1036 C CA . ILE A 1 139 ? -18.812 -25.859 -0.056 1 95.25 139 ILE A CA 1
ATOM 1037 C C . ILE A 1 139 ? -18.359 -24.391 -0.105 1 95.25 139 ILE A C 1
ATOM 1039 O O . ILE A 1 139 ? -19.062 -23.547 -0.67 1 95.25 139 ILE A O 1
ATOM 1043 N N . ILE A 1 140 ? -17.25 -24.047 0.55 1 96.94 140 ILE A N 1
ATOM 1044 C CA . ILE A 1 140 ? -16.734 -22.688 0.556 1 96.94 140 ILE A CA 1
ATOM 1045 C C . ILE A 1 140 ? -15.305 -22.672 0.042 1 96.94 140 ILE A C 1
ATOM 1047 O O . ILE A 1 140 ? -14.633 -23.703 0.017 1 96.94 140 ILE A O 1
ATOM 1051 N N . PRO A 1 141 ? -14.844 -21.484 -0.42 1 97.31 141 PRO A N 1
ATOM 1052 C CA . PRO A 1 141 ? -13.391 -21.391 -0.633 1 97.31 141 PRO A CA 1
ATOM 1053 C C . PRO A 1 141 ? -12.594 -21.75 0.614 1 97.31 141 PRO A C 1
ATOM 1055 O O . PRO A 1 141 ? -12.789 -21.156 1.675 1 97.31 141 PRO A O 1
ATOM 1058 N N . GLY A 1 142 ? -11.781 -22.719 0.489 1 95.94 142 GLY A N 1
ATOM 1059 C CA . GLY A 1 142 ? -11.156 -23.266 1.68 1 95.94 142 GLY A CA 1
ATOM 1060 C C . GLY A 1 142 ? -9.648 -23.062 1.71 1 95.94 142 GLY A C 1
ATOM 1061 O O . GLY A 1 142 ? -8.992 -23.422 2.689 1 95.94 142 GLY A O 1
ATOM 1062 N N . ALA A 1 143 ? -9.094 -22.484 0.662 1 97.25 143 ALA A N 1
ATOM 1063 C CA . ALA A 1 143 ? -7.648 -22.281 0.615 1 97.25 143 ALA A CA 1
ATOM 1064 C C . ALA A 1 143 ? -7.297 -20.812 0.817 1 97.25 143 ALA A C 1
ATOM 1066 O O . ALA A 1 143 ? -6.316 -20.312 0.254 1 97.25 143 ALA A O 1
ATOM 1067 N N . GLY A 1 144 ? -8.164 -20.062 1.593 1 97.44 144 GLY A N 1
ATOM 1068 C CA . GLY A 1 144 ? -7.891 -18.688 1.963 1 97.44 144 GLY A CA 1
ATOM 1069 C C . GLY A 1 144 ? -8.75 -17.688 1.207 1 97.44 144 GLY A C 1
ATOM 1070 O O . GLY A 1 144 ? -8.68 -16.484 1.466 1 97.44 144 GLY A O 1
ATOM 1071 N N . GLY A 1 145 ? -9.625 -18.156 0.322 1 97.88 145 GLY A N 1
ATOM 1072 C CA . GLY A 1 145 ? -10.422 -17.266 -0.496 1 97.88 145 GLY A CA 1
ATOM 1073 C C . GLY A 1 145 ? -11.336 -16.359 0.32 1 97.88 145 GLY A C 1
ATOM 1074 O O . GLY A 1 145 ? -11.523 -15.195 -0.018 1 97.88 145 GLY A O 1
ATOM 1075 N N . THR A 1 146 ? -11.891 -16.875 1.451 1 97.81 146 THR A N 1
ATOM 1076 C CA . THR A 1 146 ? -12.789 -16.094 2.297 1 97.81 146 THR A CA 1
ATOM 1077 C C . THR A 1 146 ? -12.031 -15.031 3.074 1 97.81 146 THR A C 1
ATOM 1079 O O . THR A 1 146 ? -12.633 -14.141 3.676 1 97.81 146 THR A O 1
ATOM 1082 N N . GLN A 1 147 ? -10.727 -15.125 3.068 1 97 147 GLN A N 1
ATOM 1083 C CA . GLN A 1 147 ? -9.914 -14.203 3.854 1 97 147 GLN A CA 1
ATOM 1084 C C . GLN A 1 147 ? -9.172 -13.219 2.953 1 97 147 GLN A C 1
ATOM 1086 O O . GLN A 1 147 ? -9.289 -12.008 3.131 1 97 147 GLN A O 1
ATOM 1091 N N . ARG A 1 148 ? -8.531 -13.742 1.906 1 97.94 148 ARG A N 1
ATOM 1092 C CA . ARG A 1 148 ? -7.672 -12.898 1.086 1 97.94 148 ARG A CA 1
ATOM 1093 C C . ARG A 1 148 ? -8.492 -12.039 0.13 1 97.94 148 ARG A C 1
ATOM 1095 O O . ARG A 1 148 ? -8.133 -10.898 -0.153 1 97.94 148 ARG A O 1
ATOM 1102 N N . LEU A 1 149 ? -9.594 -12.578 -0.405 1 98 149 LEU A N 1
ATOM 1103 C CA . LEU A 1 149 ? -10.383 -11.828 -1.375 1 98 149 LEU A CA 1
ATOM 1104 C C . LEU A 1 149 ? -10.953 -10.562 -0.748 1 98 149 LEU A C 1
ATOM 1106 O O . LEU A 1 149 ? -10.758 -9.461 -1.27 1 98 149 LEU A O 1
ATOM 1110 N N . PRO A 1 150 ? -11.68 -10.625 0.427 1 96.25 150 PRO A N 1
ATOM 1111 C CA . PRO A 1 150 ? -12.234 -9.391 0.995 1 96.25 150 PRO A CA 1
ATOM 1112 C C . PRO A 1 150 ? -11.148 -8.406 1.424 1 96.25 150 PRO A C 1
ATOM 1114 O O . PRO A 1 150 ? -11.375 -7.191 1.402 1 96.25 150 PRO A O 1
ATOM 1117 N N . ARG A 1 151 ? -9.992 -8.852 1.771 1 95.31 151 ARG A N 1
ATOM 1118 C CA . ARG A 1 151 ? -8.898 -7.965 2.15 1 95.31 151 ARG A CA 1
ATOM 1119 C C . ARG A 1 151 ? -8.328 -7.242 0.932 1 95.31 151 ARG A C 1
ATOM 1121 O O . ARG A 1 151 ? -7.68 -6.207 1.065 1 95.31 151 ARG A O 1
ATOM 1128 N N . LEU A 1 152 ? -8.523 -7.852 -0.2 1 96.19 152 LEU A N 1
ATOM 1129 C CA . LEU A 1 152 ? -7.953 -7.277 -1.416 1 96.19 152 LEU A CA 1
ATOM 1130 C C . LEU A 1 152 ? -8.953 -6.34 -2.09 1 96.19 152 LEU A C 1
ATOM 1132 O O . LEU A 1 152 ? -8.578 -5.258 -2.549 1 96.19 152 LEU A O 1
ATOM 1136 N N . ILE A 1 153 ? -10.242 -6.715 -2.109 1 96.31 153 ILE A N 1
ATOM 1137 C CA . ILE A 1 153 ? -11.148 -5.969 -2.977 1 96.31 153 ILE A CA 1
ATOM 1138 C C . ILE A 1 153 ? -12.273 -5.355 -2.143 1 96.31 153 ILE A C 1
ATOM 1140 O O . ILE A 1 153 ? -13.156 -4.688 -2.682 1 96.31 153 ILE A O 1
ATOM 1144 N N . GLY A 1 154 ? -12.266 -5.566 -0.84 1 94.81 154 GLY A N 1
ATOM 1145 C CA . GLY A 1 154 ? -13.328 -5.09 0.03 1 94.81 154 GLY A CA 1
ATOM 1146 C C . GLY A 1 154 ? -14.367 -6.152 0.351 1 94.81 154 GLY A C 1
ATOM 1147 O O . GLY A 1 154 ? -14.555 -7.094 -0.424 1 94.81 154 GLY A O 1
ATOM 1148 N N . ARG A 1 155 ? -15.102 -6.02 1.373 1 94 155 ARG A N 1
ATOM 1149 C CA . ARG A 1 155 ? -16 -7.023 1.935 1 94 155 ARG A CA 1
ATOM 1150 C C . ARG A 1 155 ? -17.25 -7.191 1.068 1 94 155 ARG A C 1
ATOM 1152 O O . ARG A 1 155 ? -17.703 -8.312 0.837 1 94 155 ARG A O 1
ATOM 1159 N N . GLY A 1 156 ? -17.812 -6.078 0.593 1 93.44 156 GLY A N 1
ATOM 1160 C CA . GLY A 1 156 ? -19.062 -6.121 -0.147 1 93.44 156 GLY A CA 1
ATOM 1161 C C . GLY A 1 156 ? -18.969 -6.91 -1.438 1 93.44 156 GLY A C 1
ATOM 1162 O O . GLY A 1 156 ? -19.719 -7.875 -1.64 1 93.44 156 GLY A O 1
ATOM 1163 N N . LYS A 1 157 ? -17.922 -6.527 -2.223 1 96.56 157 LYS A N 1
ATOM 1164 C CA . LYS A 1 157 ? -17.766 -7.191 -3.512 1 96.56 157 LYS A CA 1
ATOM 1165 C C . LYS A 1 157 ? -17.328 -8.641 -3.328 1 96.56 157 LYS A C 1
ATOM 1167 O O . LYS A 1 157 ? -17.75 -9.523 -4.078 1 96.56 157 LYS A O 1
ATOM 1172 N N . ALA A 1 158 ? -16.5 -8.938 -2.377 1 97.69 158 ALA A N 1
ATOM 1173 C CA . ALA A 1 158 ? -16.078 -10.305 -2.092 1 97.69 158 ALA A CA 1
ATOM 1174 C C . ALA A 1 158 ? -17.266 -11.188 -1.731 1 97.69 158 ALA A C 1
ATOM 1176 O O . ALA A 1 158 ? -17.375 -12.312 -2.229 1 97.69 158 ALA A O 1
ATOM 1177 N N . LYS A 1 159 ? -18.156 -10.648 -0.871 1 97.75 159 LYS A N 1
ATOM 1178 C CA . LYS A 1 159 ? -19.344 -11.406 -0.469 1 97.75 159 LYS A CA 1
ATOM 1179 C C . LYS A 1 159 ? -20.25 -11.672 -1.662 1 97.75 159 LYS A C 1
ATOM 1181 O O . LYS A 1 159 ? -20.781 -12.781 -1.813 1 97.75 159 LYS A O 1
ATOM 1186 N N . GLU A 1 160 ? -20.375 -10.648 -2.465 1 98 160 GLU A N 1
ATOM 1187 C CA . GLU A 1 160 ? -21.188 -10.844 -3.662 1 98 160 GLU A CA 1
ATOM 1188 C C . GLU A 1 160 ? -20.641 -11.977 -4.527 1 98 160 GLU A C 1
ATOM 1190 O O . GLU A 1 160 ? -21.375 -12.875 -4.926 1 98 160 GLU A O 1
ATOM 1195 N N . MET A 1 161 ? -19.344 -11.969 -4.77 1 98.19 161 MET A N 1
ATOM 1196 C CA . MET A 1 161 ? -18.719 -12.969 -5.625 1 98.19 161 MET A CA 1
ATOM 1197 C C . MET A 1 161 ? -18.828 -14.367 -5.016 1 98.19 161 MET A C 1
ATOM 1199 O O . MET A 1 161 ? -19.203 -15.32 -5.703 1 98.19 161 MET A O 1
ATOM 1203 N N . ILE A 1 162 ? -18.609 -14.516 -3.721 1 98.44 162 ILE A N 1
ATOM 1204 C CA . ILE A 1 162 ? -18.562 -15.82 -3.064 1 98.44 162 ILE A CA 1
ATOM 1205 C C . ILE A 1 162 ? -19.969 -16.344 -2.859 1 98.44 162 ILE A C 1
ATOM 1207 O O . ILE A 1 162 ? -20.25 -17.531 -3.102 1 98.44 162 ILE A O 1
ATOM 1211 N N . PHE A 1 163 ? -20.906 -15.453 -2.494 1 98.38 163 PHE A N 1
ATOM 1212 C CA . PHE A 1 163 ? -22.281 -15.883 -2.215 1 98.38 163 PHE A CA 1
ATOM 1213 C C . PHE A 1 163 ? -22.969 -16.344 -3.49 1 98.38 163 PHE A C 1
ATOM 1215 O O . PHE A 1 163 ? -23.703 -17.344 -3.482 1 98.38 163 PHE A O 1
ATOM 1222 N N . THR A 1 164 ? -22.734 -15.602 -4.617 1 97.38 164 THR A N 1
ATOM 1223 C CA . THR A 1 164 ? -23.391 -15.93 -5.875 1 97.38 164 THR A CA 1
ATOM 1224 C C . THR A 1 164 ? -22.641 -17.031 -6.609 1 97.38 164 THR A C 1
ATOM 1226 O O . THR A 1 164 ? -23.203 -17.703 -7.473 1 97.38 164 THR A O 1
ATOM 1229 N N . GLY A 1 165 ? -21.391 -17.156 -6.297 1 97.38 165 GLY A N 1
ATOM 1230 C CA . GLY A 1 165 ? -20.531 -18.062 -7.051 1 97.38 165 GLY A CA 1
ATOM 1231 C C . GLY A 1 165 ? -20.297 -17.609 -8.477 1 97.38 165 GLY A C 1
ATOM 1232 O O . GLY A 1 165 ? -19.969 -18.406 -9.344 1 97.38 165 GLY A O 1
ATOM 1233 N N . CYS A 1 166 ? -20.422 -16.328 -8.719 1 97.25 166 CYS A N 1
ATOM 1234 C CA . CYS A 1 166 ? -20.344 -15.812 -10.078 1 97.25 166 CYS A CA 1
ATOM 1235 C C . CYS A 1 166 ? -18.891 -15.695 -10.531 1 97.25 166 CYS A C 1
ATOM 1237 O O . CYS A 1 166 ? -17.969 -15.688 -9.703 1 97.25 166 CYS A O 1
ATOM 1239 N N . ARG A 1 167 ? -18.75 -15.656 -11.828 1 97.94 167 ARG A N 1
ATOM 1240 C CA . ARG A 1 167 ? -17.469 -15.359 -12.469 1 97.94 167 ARG A CA 1
ATOM 1241 C C . ARG A 1 167 ? -17.469 -13.938 -13.031 1 97.94 167 ARG A C 1
ATOM 1243 O O . ARG A 1 167 ? -18.5 -13.43 -13.453 1 97.94 167 ARG A O 1
ATOM 1250 N N . ILE A 1 168 ? -16.312 -13.328 -12.953 1 98.44 168 ILE A N 1
ATOM 1251 C CA . ILE A 1 168 ? -16.203 -11.984 -13.492 1 98.44 168 ILE A CA 1
ATOM 1252 C C . ILE A 1 168 ? -15.117 -11.945 -14.57 1 98.44 168 ILE A C 1
ATOM 1254 O O . ILE A 1 168 ? -14.227 -12.797 -14.594 1 98.44 168 ILE A O 1
ATOM 1258 N N . SER A 1 169 ? -15.219 -10.977 -15.461 1 98.69 169 SER A N 1
ATOM 1259 C CA . SER A 1 169 ? -14.234 -10.805 -16.531 1 98.69 169 SER A CA 1
ATOM 1260 C C . SER A 1 169 ? -12.938 -10.211 -15.984 1 98.69 169 SER A C 1
ATOM 1262 O O . SER A 1 169 ? -12.906 -9.672 -14.875 1 98.69 169 SER A O 1
ATOM 1264 N N . ALA A 1 170 ? -11.922 -10.336 -16.766 1 98.56 170 ALA A N 1
ATOM 1265 C CA . ALA A 1 170 ? -10.641 -9.719 -16.422 1 98.56 170 ALA A CA 1
ATOM 1266 C C . ALA A 1 170 ? -10.781 -8.203 -16.266 1 98.56 170 ALA A C 1
ATOM 1268 O O . ALA A 1 170 ? -10.188 -7.609 -15.359 1 98.56 170 ALA A O 1
ATOM 1269 N N . GLU A 1 171 ? -11.547 -7.609 -17.078 1 98 171 GLU A N 1
ATOM 1270 C CA . GLU A 1 171 ? -11.758 -6.168 -17.031 1 98 171 GLU A CA 1
ATOM 1271 C C . GLU A 1 171 ? -12.422 -5.758 -15.719 1 98 171 GLU A C 1
ATOM 1273 O O . GLU A 1 171 ? -11.992 -4.801 -15.07 1 98 171 GLU A O 1
ATOM 1278 N N . GLU A 1 172 ? -13.477 -6.43 -15.383 1 97.81 172 GLU A N 1
ATOM 1279 C CA . GLU A 1 172 ? -14.133 -6.152 -14.109 1 97.81 172 GLU A CA 1
ATOM 1280 C C . GLU A 1 172 ? -13.18 -6.371 -12.938 1 97.81 172 GLU A C 1
ATOM 1282 O O . GLU A 1 172 ? -13.18 -5.602 -11.977 1 97.81 172 GLU A O 1
ATOM 1287 N N . ALA A 1 173 ? -12.398 -7.453 -13.023 1 98.56 173 ALA A N 1
ATOM 1288 C CA . ALA A 1 173 ? -11.43 -7.773 -11.977 1 98.56 173 ALA A CA 1
ATOM 1289 C C . ALA A 1 173 ? -10.445 -6.625 -11.766 1 98.56 173 ALA A C 1
ATOM 1291 O O . ALA A 1 173 ? -10.062 -6.32 -10.633 1 98.56 173 ALA A O 1
ATOM 1292 N N . GLN A 1 174 ? -10.016 -6 -12.844 1 97.75 174 GLN A N 1
ATOM 1293 C CA . GLN A 1 174 ? -9.109 -4.863 -12.734 1 97.75 174 GLN A CA 1
ATOM 1294 C C . GLN A 1 174 ? -9.797 -3.664 -12.094 1 97.75 174 GLN A C 1
ATOM 1296 O O . GLN A 1 174 ? -9.211 -2.982 -11.25 1 97.75 174 GLN A O 1
ATOM 1301 N N . LYS A 1 175 ? -11.047 -3.434 -12.453 1 96.12 175 LYS A N 1
ATOM 1302 C CA . LYS A 1 175 ? -11.812 -2.309 -11.93 1 96.12 175 LYS A CA 1
ATOM 1303 C C . LYS A 1 175 ? -11.945 -2.395 -10.414 1 96.12 175 LYS A C 1
ATOM 1305 O O . LYS A 1 175 ? -11.914 -1.373 -9.719 1 96.12 175 LYS A O 1
ATOM 1310 N N . ILE A 1 176 ? -12.039 -3.65 -9.93 1 95.75 176 ILE A N 1
ATOM 1311 C CA . ILE A 1 176 ? -12.258 -3.797 -8.5 1 95.75 176 ILE A CA 1
ATOM 1312 C C . ILE A 1 176 ? -10.938 -4.113 -7.801 1 95.75 176 ILE A C 1
ATOM 1314 O O . ILE A 1 176 ? -10.922 -4.535 -6.641 1 95.75 176 ILE A O 1
ATOM 1318 N N . SER A 1 177 ? -9.805 -4.094 -8.5 1 95.88 177 SER A N 1
ATOM 1319 C CA . SER A 1 177 ? -8.445 -4.207 -7.98 1 95.88 177 SER A CA 1
ATOM 1320 C C . SER A 1 177 ? -8.109 -5.652 -7.617 1 95.88 177 SER A C 1
ATOM 1322 O O . SER A 1 177 ? -7.242 -5.902 -6.781 1 95.88 177 SER A O 1
ATOM 1324 N N . LEU A 1 178 ? -8.859 -6.578 -8.219 1 98.06 178 LEU A N 1
ATOM 1325 C CA . LEU A 1 178 ? -8.539 -7.988 -8.031 1 98.06 178 LEU A CA 1
ATOM 1326 C C . LEU A 1 178 ? -7.277 -8.359 -8.805 1 98.06 178 LEU A C 1
ATOM 1328 O O . LEU A 1 178 ? -6.496 -9.203 -8.359 1 98.06 178 LEU A O 1
ATOM 1332 N N . VAL A 1 179 ? -7.113 -7.723 -9.961 1 98.38 179 VAL A N 1
ATOM 1333 C CA . VAL A 1 179 ? -5.91 -7.855 -10.773 1 98.38 179 VAL A CA 1
ATOM 1334 C C . VAL A 1 179 ? -5.305 -6.477 -11.031 1 98.38 179 VAL A C 1
ATOM 1336 O O . VAL A 1 179 ? -6.035 -5.5 -11.211 1 98.38 179 VAL A O 1
ATOM 1339 N N . GLU A 1 180 ? -3.984 -6.434 -11.102 1 97.5 180 GLU A N 1
ATOM 1340 C CA . GLU A 1 180 ? -3.293 -5.156 -11.273 1 97.5 180 GLU A CA 1
ATOM 1341 C C . GLU A 1 180 ? -3.229 -4.758 -12.742 1 97.5 180 GLU A C 1
ATOM 1343 O O . GLU A 1 180 ? -3.27 -3.57 -13.07 1 97.5 180 GLU A O 1
ATOM 1348 N N . HIS A 1 181 ? -3.121 -5.738 -13.633 1 98 181 HIS A N 1
ATOM 1349 C CA . HIS A 1 181 ? -3.027 -5.469 -15.062 1 98 181 HIS A CA 1
ATOM 1350 C C . HIS A 1 181 ? -3.855 -6.465 -15.867 1 98 181 HIS A C 1
ATOM 1352 O O . HIS A 1 181 ? -3.943 -7.641 -15.508 1 98 181 HIS A O 1
ATOM 1358 N N . VAL A 1 182 ? -4.488 -5.969 -16.953 1 98.69 182 VAL A N 1
ATOM 1359 C CA . VAL A 1 182 ? -5.148 -6.781 -17.969 1 98.69 182 VAL A CA 1
ATOM 1360 C C . VAL A 1 182 ? -4.539 -6.492 -19.344 1 98.69 182 VAL A C 1
ATOM 1362 O O . VAL A 1 182 ? -4.434 -5.332 -19.75 1 98.69 182 VAL A O 1
ATOM 1365 N N . VAL A 1 183 ? -4.066 -7.531 -20 1 98.69 183 VAL A N 1
ATOM 1366 C CA . VAL A 1 183 ? -3.41 -7.383 -21.297 1 98.69 183 VAL A CA 1
ATOM 1367 C C . VAL A 1 183 ? -3.902 -8.469 -22.25 1 98.69 183 VAL A C 1
ATOM 1369 O O . VAL A 1 183 ? -4.445 -9.484 -21.812 1 98.69 183 VAL A O 1
ATOM 1372 N N . PRO A 1 184 ? -3.75 -8.289 -23.578 1 98.5 184 PRO A N 1
ATOM 1373 C CA . PRO A 1 184 ? -4.027 -9.398 -24.5 1 98.5 184 PRO A CA 1
ATOM 1374 C C . PRO A 1 184 ? -3.195 -10.641 -24.188 1 98.5 184 PRO A C 1
ATOM 1376 O O . PRO A 1 184 ? -2.047 -10.523 -23.75 1 98.5 184 PRO A O 1
ATOM 1379 N N . LEU A 1 185 ? -3.746 -11.781 -24.453 1 98.38 185 LEU A N 1
ATOM 1380 C CA . LEU A 1 185 ? -3.061 -13.039 -24.172 1 98.38 185 LEU A CA 1
ATOM 1381 C C . LEU A 1 185 ? -1.672 -13.047 -24.812 1 98.38 185 LEU A C 1
ATOM 1383 O O . LEU A 1 185 ? -0.707 -13.5 -24.188 1 98.38 185 LEU A O 1
ATOM 1387 N N . SER A 1 186 ? -1.489 -12.492 -25.984 1 98.25 186 SER A N 1
ATOM 1388 C CA . SER A 1 186 ? -0.234 -12.508 -26.734 1 98.25 186 SER A CA 1
ATOM 1389 C C . SER A 1 186 ? 0.831 -11.664 -26.031 1 98.25 186 SER A C 1
ATOM 1391 O O . SER A 1 186 ? 2.023 -11.812 -26.312 1 98.25 186 SER A O 1
ATOM 1393 N N . LYS A 1 187 ? 0.418 -10.781 -25.078 1 98.56 187 LYS A N 1
ATOM 1394 C CA . LYS A 1 187 ? 1.344 -9.867 -24.422 1 98.56 187 LYS A CA 1
ATOM 1395 C C . LYS A 1 187 ? 1.53 -10.242 -22.953 1 98.56 187 LYS A C 1
ATOM 1397 O O . LYS A 1 187 ? 2.307 -9.609 -22.234 1 98.56 187 LYS A O 1
ATOM 1402 N N . LEU A 1 188 ? 0.837 -11.258 -22.547 1 98.56 188 LEU A N 1
ATOM 1403 C CA . LEU A 1 188 ? 0.806 -11.594 -21.125 1 98.56 188 LEU A CA 1
ATOM 1404 C C . LEU A 1 188 ? 2.191 -12 -20.625 1 98.56 188 LEU A C 1
ATOM 1406 O O . LEU A 1 188 ? 2.656 -11.516 -19.594 1 98.56 188 LEU A O 1
ATOM 1410 N N . LYS A 1 189 ? 2.82 -12.906 -21.344 1 98.12 189 LYS A N 1
ATOM 1411 C CA . LYS A 1 189 ? 4.148 -13.367 -20.953 1 98.12 189 LYS A CA 1
ATOM 1412 C C . LYS A 1 189 ? 5.125 -12.203 -20.844 1 98.12 189 LYS A C 1
ATOM 1414 O O . LYS A 1 189 ? 5.828 -12.062 -19.844 1 98.12 189 LYS A O 1
ATOM 1419 N N . GLU A 1 190 ? 5.16 -11.383 -21.844 1 98.19 190 GLU A N 1
ATOM 1420 C CA . GLU A 1 190 ? 6.059 -10.234 -21.875 1 98.19 190 GLU A CA 1
ATOM 1421 C C . GLU A 1 190 ? 5.777 -9.273 -20.719 1 98.19 190 GLU A C 1
ATOM 1423 O O . GLU A 1 190 ? 6.703 -8.805 -20.062 1 98.19 190 GLU A O 1
ATOM 1428 N N . ALA A 1 191 ? 4.512 -8.984 -20.5 1 98.38 191 ALA A N 1
ATOM 1429 C CA . ALA A 1 191 ? 4.129 -8.078 -19.406 1 98.38 191 ALA A CA 1
ATOM 1430 C C . ALA A 1 191 ? 4.566 -8.625 -18.062 1 98.38 191 ALA A C 1
ATOM 1432 O O . ALA A 1 191 ? 5.129 -7.891 -17.234 1 98.38 191 ALA A O 1
ATOM 1433 N N . SER A 1 192 ? 4.312 -9.906 -17.797 1 98.62 192 SER A N 1
ATOM 1434 C CA . SER A 1 192 ? 4.68 -10.547 -16.531 1 98.62 192 SER A CA 1
ATOM 1435 C C . SER A 1 192 ? 6.195 -10.555 -16.344 1 98.62 192 SER A C 1
ATOM 1437 O O . SER A 1 192 ? 6.688 -10.219 -15.266 1 98.62 192 SER A O 1
ATOM 1439 N N . GLU A 1 193 ? 6.898 -10.875 -17.391 1 98.31 193 GLU A N 1
ATOM 1440 C CA . GLU A 1 193 ? 8.352 -10.945 -17.312 1 98.31 193 GLU A CA 1
ATOM 1441 C C . GLU A 1 193 ? 8.961 -9.562 -17.125 1 98.31 193 GLU A C 1
ATOM 1443 O O . GLU A 1 193 ? 9.984 -9.414 -16.438 1 98.31 193 GLU A O 1
ATOM 1448 N N . SER A 1 194 ? 8.383 -8.586 -17.75 1 98.19 194 SER A N 1
ATOM 1449 C CA . SER A 1 194 ? 8.867 -7.219 -17.594 1 98.19 194 SER A CA 1
ATOM 1450 C C . SER A 1 194 ? 8.766 -6.75 -16.141 1 98.19 194 SER A C 1
ATOM 1452 O O . SER A 1 194 ? 9.727 -6.223 -15.586 1 98.19 194 SER A O 1
ATOM 1454 N N . ILE A 1 195 ? 7.629 -6.953 -15.531 1 98.12 195 ILE A N 1
ATOM 1455 C CA . ILE A 1 195 ? 7.434 -6.559 -14.141 1 98.12 195 ILE A CA 1
ATOM 1456 C C . ILE A 1 195 ? 8.375 -7.359 -13.242 1 98.12 195 ILE A C 1
ATOM 1458 O O . ILE A 1 195 ? 9.008 -6.801 -12.344 1 98.12 195 ILE A O 1
ATOM 1462 N N . ALA A 1 196 ? 8.461 -8.625 -13.508 1 98.69 196 ALA A N 1
ATOM 1463 C CA . ALA A 1 196 ? 9.344 -9.484 -12.719 1 98.69 196 ALA A CA 1
ATOM 1464 C C . ALA A 1 196 ? 10.797 -9.031 -12.836 1 98.69 196 ALA A C 1
ATOM 1466 O O . ALA A 1 196 ? 11.523 -9.008 -11.836 1 98.69 196 ALA A O 1
ATOM 1467 N N . ALA A 1 197 ? 11.211 -8.695 -14.023 1 97.81 197 ALA A N 1
ATOM 1468 C CA . ALA A 1 197 ? 12.586 -8.25 -14.258 1 97.81 197 ALA A CA 1
ATOM 1469 C C . ALA A 1 197 ? 12.867 -6.938 -13.531 1 97.81 197 ALA A C 1
ATOM 1471 O O . ALA A 1 197 ? 13.961 -6.746 -12.984 1 97.81 197 ALA A O 1
ATOM 1472 N N . ASN A 1 198 ? 11.906 -6.039 -13.578 1 97.38 198 ASN A N 1
ATOM 1473 C CA . ASN A 1 198 ? 12.039 -4.785 -12.844 1 97.38 198 ASN A CA 1
ATOM 1474 C C . ASN A 1 198 ? 12.227 -5.031 -11.352 1 97.38 198 ASN A C 1
ATOM 1476 O O . ASN A 1 198 ? 13.086 -4.41 -10.719 1 97.38 198 ASN A O 1
ATOM 1480 N N . ILE A 1 199 ? 11.461 -5.93 -10.773 1 98.44 199 ILE A N 1
ATOM 1481 C CA . ILE A 1 199 ? 11.57 -6.281 -9.367 1 98.44 199 ILE A CA 1
ATOM 1482 C C . ILE A 1 199 ? 12.938 -6.906 -9.094 1 98.44 199 ILE A C 1
ATOM 1484 O O . ILE A 1 199 ? 13.617 -6.531 -8.133 1 98.44 199 ILE A O 1
ATOM 1488 N N . ALA A 1 200 ? 13.344 -7.785 -9.969 1 97.88 200 ALA A N 1
ATOM 1489 C CA . ALA A 1 200 ? 14.57 -8.555 -9.789 1 97.88 200 ALA A CA 1
ATOM 1490 C C . ALA A 1 200 ? 15.797 -7.656 -9.906 1 97.88 200 ALA A C 1
ATOM 1492 O O . ALA A 1 200 ? 16.875 -8.008 -9.422 1 97.88 200 ALA A O 1
ATOM 1493 N N . ALA A 1 201 ? 15.664 -6.535 -10.57 1 96.62 201 ALA A N 1
ATOM 1494 C CA . ALA A 1 201 ? 16.781 -5.609 -10.773 1 96.62 201 ALA A CA 1
ATOM 1495 C C . ALA A 1 201 ? 17.047 -4.789 -9.516 1 96.62 201 ALA A C 1
ATOM 1497 O O . ALA A 1 201 ? 18.094 -4.145 -9.391 1 96.62 201 ALA A O 1
ATOM 1498 N N . ASN A 1 202 ? 16.125 -4.781 -8.578 1 97.19 202 ASN A N 1
ATOM 1499 C CA . ASN A 1 202 ? 16.25 -4.012 -7.348 1 97.19 202 ASN A CA 1
ATOM 1500 C C . ASN A 1 202 ? 16.984 -4.801 -6.266 1 97.19 202 ASN A C 1
ATOM 1502 O O . ASN A 1 202 ? 17.391 -5.938 -6.5 1 97.19 202 ASN A O 1
ATOM 1506 N N . GLY A 1 203 ? 17.359 -4.145 -5.137 1 96.75 203 GLY A N 1
ATOM 1507 C CA . GLY A 1 203 ? 18.062 -4.855 -4.074 1 96.75 203 GLY A CA 1
ATOM 1508 C C . GLY A 1 203 ? 17.25 -6.008 -3.506 1 96.75 203 GLY A C 1
ATOM 1509 O O . GLY A 1 203 ? 16.188 -5.801 -2.916 1 96.75 203 GLY A O 1
ATOM 1510 N N . PRO A 1 204 ? 17.75 -7.207 -3.695 1 96.38 204 PRO A N 1
ATOM 1511 C CA . PRO A 1 204 ? 16.938 -8.367 -3.326 1 96.38 204 PRO A CA 1
ATOM 1512 C C . PRO A 1 204 ? 16.594 -8.398 -1.841 1 96.38 204 PRO A C 1
ATOM 1514 O O . PRO A 1 204 ? 15.469 -8.75 -1.475 1 96.38 204 PRO A O 1
ATOM 1517 N N . VAL A 1 205 ? 17.5 -7.984 -0.996 1 96.31 205 VAL A N 1
ATOM 1518 C CA . VAL A 1 205 ? 17.234 -7.953 0.437 1 96.31 205 VAL A CA 1
ATOM 1519 C C . VAL A 1 205 ? 16.156 -6.91 0.733 1 96.31 205 VAL A C 1
ATOM 1521 O O . VAL A 1 205 ? 15.219 -7.168 1.502 1 96.31 205 VAL A O 1
ATOM 1524 N N . ALA A 1 206 ? 16.266 -5.777 0.1 1 97.88 206 ALA A N 1
ATOM 1525 C CA . ALA A 1 206 ? 15.289 -4.703 0.295 1 97.88 206 ALA A CA 1
ATOM 1526 C C . ALA A 1 206 ? 13.898 -5.137 -0.147 1 97.88 206 ALA A C 1
ATOM 1528 O O . ALA A 1 206 ? 12.922 -4.938 0.579 1 97.88 206 ALA A O 1
ATOM 1529 N N . VAL A 1 207 ? 13.781 -5.777 -1.26 1 98.38 207 VAL A N 1
ATOM 1530 C CA . VAL A 1 207 ? 12.484 -6.207 -1.791 1 98.38 207 VAL A CA 1
ATOM 1531 C C . VAL A 1 207 ? 11.852 -7.227 -0.848 1 98.38 207 VAL A C 1
ATOM 1533 O O . VAL A 1 207 ? 10.664 -7.133 -0.536 1 98.38 207 VAL A O 1
ATOM 1536 N N . ARG A 1 208 ? 12.648 -8.164 -0.364 1 97.75 208 ARG A N 1
ATOM 1537 C CA . ARG A 1 208 ? 12.148 -9.18 0.563 1 97.75 208 ARG A CA 1
ATOM 1538 C C . ARG A 1 208 ? 11.703 -8.539 1.874 1 97.75 208 ARG A C 1
ATOM 1540 O O . ARG A 1 208 ? 10.68 -8.938 2.447 1 97.75 208 ARG A O 1
ATOM 1547 N N . GLN A 1 209 ? 12.461 -7.543 2.34 1 97.44 209 GLN A N 1
ATOM 1548 C CA . GLN A 1 209 ? 12.102 -6.867 3.584 1 97.44 209 GLN A CA 1
ATOM 1549 C C . GLN A 1 209 ? 10.844 -6.023 3.414 1 97.44 209 GLN A C 1
ATOM 1551 O O . GLN A 1 209 ? 10.031 -5.918 4.336 1 97.44 209 GLN A O 1
ATOM 1556 N N . ALA A 1 210 ? 10.727 -5.395 2.271 1 98.5 210 ALA A N 1
ATOM 1557 C CA . ALA A 1 210 ? 9.5 -4.66 1.992 1 98.5 210 ALA A CA 1
ATOM 1558 C C . ALA A 1 210 ? 8.289 -5.586 2.023 1 98.5 210 ALA A C 1
ATOM 1560 O O . ALA A 1 210 ? 7.258 -5.254 2.621 1 98.5 210 ALA A O 1
ATOM 1561 N N . LYS A 1 211 ? 8.398 -6.762 1.373 1 98.38 211 LYS A N 1
ATOM 1562 C CA . LYS A 1 211 ? 7.312 -7.738 1.38 1 98.38 211 LYS A CA 1
ATOM 1563 C C . LYS A 1 211 ? 6.973 -8.172 2.803 1 98.38 211 LYS A C 1
ATOM 1565 O O . LYS A 1 211 ? 5.797 -8.219 3.178 1 98.38 211 LYS A O 1
ATOM 1570 N N . PHE A 1 212 ? 8.023 -8.484 3.545 1 97.62 212 PHE A N 1
ATOM 1571 C CA . PHE A 1 212 ? 7.844 -8.883 4.934 1 97.62 212 PHE A CA 1
ATOM 1572 C C . PHE A 1 212 ? 7.117 -7.801 5.719 1 97.62 212 PHE A C 1
ATOM 1574 O O . PHE A 1 212 ? 6.133 -8.078 6.414 1 97.62 212 PHE A O 1
ATOM 1581 N N . ALA A 1 213 ? 7.562 -6.559 5.582 1 98.06 213 ALA A N 1
ATOM 1582 C CA . ALA A 1 213 ? 6.977 -5.438 6.316 1 98.06 213 ALA A CA 1
ATOM 1583 C C . ALA A 1 213 ? 5.508 -5.246 5.949 1 98.06 213 ALA A C 1
ATOM 1585 O O . ALA A 1 213 ? 4.668 -5.027 6.82 1 98.06 213 ALA A O 1
ATOM 1586 N N . ILE A 1 214 ? 5.211 -5.312 4.691 1 98.25 214 ILE A N 1
ATOM 1587 C CA . ILE A 1 214 ? 3.84 -5.113 4.23 1 98.25 214 ILE A CA 1
ATOM 1588 C C . ILE A 1 214 ? 2.955 -6.254 4.723 1 98.25 214 ILE A C 1
ATOM 1590 O O . ILE A 1 214 ? 1.902 -6.02 5.32 1 98.25 214 ILE A O 1
ATOM 1594 N N . ASN A 1 215 ? 3.412 -7.52 4.48 1 96.88 215 ASN A N 1
ATOM 1595 C CA . ASN A 1 215 ? 2.602 -8.68 4.832 1 96.88 215 ASN A CA 1
ATOM 1596 C C . ASN A 1 215 ? 2.326 -8.734 6.332 1 96.88 215 ASN A C 1
ATOM 1598 O O . ASN A 1 215 ? 1.182 -8.914 6.75 1 96.88 215 ASN A O 1
ATOM 1602 N N . GLN A 1 216 ? 3.32 -8.562 7.168 1 95.75 216 GLN A N 1
ATOM 1603 C CA . GLN A 1 216 ? 3.16 -8.664 8.609 1 95.75 216 GLN A CA 1
ATOM 1604 C C . GLN A 1 216 ? 2.49 -7.418 9.188 1 95.75 216 GLN A C 1
ATOM 1606 O O . GLN A 1 216 ? 1.669 -7.512 10.102 1 95.75 216 GLN A O 1
ATOM 1611 N N . GLY A 1 217 ? 2.871 -6.301 8.656 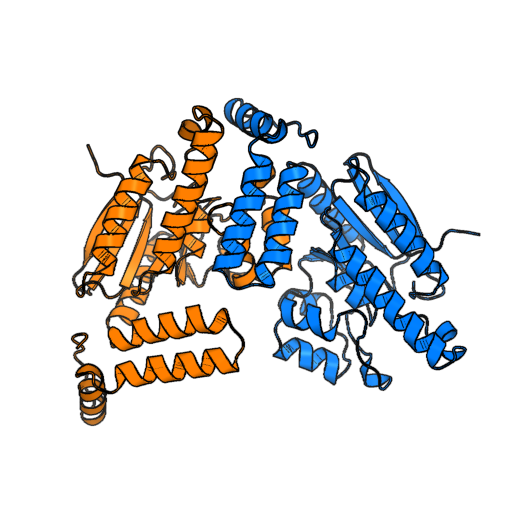1 96.25 217 GLY A N 1
ATOM 1612 C CA . GLY A 1 217 ? 2.342 -5.047 9.164 1 96.25 217 GLY A CA 1
ATOM 1613 C C . GLY A 1 217 ? 0.839 -4.918 9 1 96.25 217 GLY A C 1
ATOM 1614 O O . GLY A 1 217 ? 0.158 -4.363 9.859 1 96.25 217 GLY A O 1
ATOM 1615 N N . LEU A 1 218 ? 0.307 -5.375 7.934 1 95.12 218 LEU A N 1
ATOM 1616 C CA . LEU A 1 218 ? -1.118 -5.254 7.645 1 95.12 218 LEU A CA 1
ATOM 1617 C C . LEU A 1 218 ? -1.94 -6.117 8.594 1 95.12 218 LEU A C 1
ATOM 1619 O O . LEU A 1 218 ? -3.156 -5.945 8.703 1 95.12 218 LEU A O 1
ATOM 1623 N N . GLU A 1 219 ? -1.317 -7.09 9.25 1 93.81 219 GLU A N 1
ATOM 1624 C CA . GLU A 1 219 ? -2.025 -7.977 10.164 1 93.81 219 GLU A CA 1
ATOM 1625 C C . GLU A 1 219 ? -2.021 -7.422 11.586 1 93.81 219 GLU A C 1
ATOM 1627 O O . GLU A 1 219 ? -2.422 -8.109 12.531 1 93.81 219 GLU A O 1
ATOM 1632 N N . THR A 1 220 ? -1.502 -6.215 11.789 1 94.44 220 THR A N 1
ATOM 1633 C CA . THR A 1 220 ? -1.42 -5.582 13.102 1 94.44 220 THR A CA 1
ATOM 1634 C C . THR A 1 220 ? -1.871 -4.125 13.023 1 94.44 220 THR A C 1
ATOM 1636 O O . THR A 1 220 ? -2.213 -3.629 11.953 1 94.44 220 THR A O 1
ATOM 1639 N N . ALA A 1 221 ? -1.965 -3.553 14.195 1 93.62 221 ALA A N 1
ATOM 1640 C CA . ALA A 1 221 ? -2.223 -2.115 14.25 1 93.62 221 ALA A CA 1
ATOM 1641 C C . ALA A 1 221 ? -1.05 -1.328 13.672 1 93.62 221 ALA A C 1
ATOM 1643 O O . ALA A 1 221 ? 0.078 -1.825 13.625 1 93.62 221 ALA A O 1
ATOM 1644 N N . ILE A 1 222 ? -1.304 -0.125 13.227 1 94.69 222 ILE A N 1
ATOM 1645 C CA . ILE A 1 222 ? -0.356 0.704 12.492 1 94.69 222 ILE A CA 1
ATOM 1646 C C . ILE A 1 222 ? 0.917 0.889 13.32 1 94.69 222 ILE A C 1
ATOM 1648 O O . ILE A 1 222 ? 2.023 0.866 12.773 1 94.69 222 ILE A O 1
ATOM 1652 N N . GLU A 1 223 ? 0.877 1.086 14.586 1 94.25 223 GLU A N 1
ATOM 1653 C CA . GLU A 1 223 ? 2.051 1.32 15.422 1 94.25 223 GLU A CA 1
ATOM 1654 C C . GLU A 1 223 ? 2.994 0.121 15.398 1 94.25 223 GLU A C 1
ATOM 1656 O O . GLU A 1 223 ? 4.207 0.282 15.25 1 94.25 223 GLU A O 1
ATOM 1661 N N . THR A 1 224 ? 2.33 -1.055 15.586 1 94.75 224 THR A N 1
ATOM 1662 C CA . THR A 1 224 ? 3.129 -2.271 15.5 1 94.75 224 THR A CA 1
ATOM 1663 C C . THR A 1 224 ? 3.684 -2.457 14.094 1 94.75 224 THR A C 1
ATOM 1665 O O . THR A 1 224 ? 4.832 -2.865 13.922 1 94.75 224 THR A O 1
ATOM 1668 N N . GLY A 1 225 ? 2.859 -2.145 13.078 1 96.75 225 GLY A N 1
ATOM 1669 C CA . GLY A 1 225 ? 3.326 -2.191 11.703 1 96.75 225 GLY A CA 1
ATOM 1670 C C . GLY A 1 225 ? 4.523 -1.296 11.445 1 96.75 225 GLY A C 1
ATOM 1671 O O . GLY A 1 225 ? 5.469 -1.692 10.758 1 96.75 225 GLY A O 1
ATOM 1672 N N . LEU A 1 226 ? 4.535 -0.117 12.023 1 96.75 226 LEU A N 1
ATOM 1673 C CA . LEU A 1 226 ? 5.645 0.822 11.883 1 96.75 226 LEU A CA 1
ATOM 1674 C C . LEU A 1 226 ? 6.902 0.283 12.562 1 96.75 226 LEU A C 1
ATOM 1676 O O . LEU A 1 226 ? 8.016 0.478 12.062 1 96.75 226 LEU A O 1
ATOM 1680 N N . ALA A 1 227 ? 6.73 -0.351 13.672 1 95.88 227 ALA A N 1
ATOM 1681 C CA . ALA A 1 227 ? 7.863 -0.981 14.344 1 95.88 227 ALA A CA 1
ATOM 1682 C C . ALA A 1 227 ? 8.453 -2.102 13.492 1 95.88 227 ALA A C 1
ATOM 1684 O O . ALA A 1 227 ? 9.672 -2.25 13.406 1 95.88 227 ALA A O 1
ATOM 1685 N N . ILE A 1 228 ? 7.586 -2.877 12.883 1 96.44 228 ILE A N 1
ATOM 1686 C CA . ILE A 1 228 ? 8.023 -3.938 11.984 1 96.44 228 ILE A CA 1
ATOM 1687 C C . ILE A 1 228 ? 8.797 -3.334 10.812 1 96.44 228 ILE A C 1
ATOM 1689 O O . ILE A 1 228 ? 9.875 -3.822 10.453 1 96.44 228 ILE A O 1
ATOM 1693 N N . GLU A 1 229 ? 8.273 -2.289 10.242 1 97.81 229 GLU A N 1
ATOM 1694 C CA . GLU A 1 229 ? 8.945 -1.576 9.164 1 97.81 229 GLU A CA 1
ATOM 1695 C C . GLU A 1 229 ? 10.336 -1.107 9.586 1 97.81 229 GLU A C 1
ATOM 1697 O O . GLU A 1 229 ? 11.297 -1.235 8.828 1 97.81 229 GLU A O 1
ATOM 1702 N N . GLN A 1 230 ? 10.414 -0.558 10.75 1 95.56 230 GLN A N 1
ATOM 1703 C CA . GLN A 1 230 ? 11.688 -0.054 11.25 1 95.56 230 GLN A CA 1
ATOM 1704 C C . GLN A 1 230 ? 12.727 -1.166 11.32 1 95.56 230 GLN A C 1
ATOM 1706 O O . GLN A 1 230 ? 13.867 -0.982 10.898 1 95.56 230 GLN A O 1
ATOM 1711 N N . LYS A 1 231 ? 12.32 -2.295 11.859 1 94.81 231 LYS A N 1
ATOM 1712 C CA . LYS A 1 231 ? 13.258 -3.408 12.008 1 94.81 231 LYS A CA 1
ATOM 1713 C C . LYS A 1 231 ? 13.625 -3.994 10.648 1 94.81 231 LYS A C 1
ATOM 1715 O O . LYS A 1 231 ? 14.773 -4.391 10.422 1 94.81 231 LYS A O 1
ATOM 1720 N N . ALA A 1 232 ? 12.656 -4.051 9.773 1 97 232 ALA A N 1
ATOM 1721 C CA . ALA A 1 232 ? 12.93 -4.492 8.406 1 97 232 ALA A CA 1
ATOM 1722 C C . ALA A 1 232 ? 13.922 -3.559 7.719 1 97 232 ALA A C 1
ATOM 1724 O O . ALA A 1 232 ? 14.836 -4.012 7.027 1 97 232 ALA A O 1
ATOM 1725 N N . TYR A 1 233 ? 13.727 -2.264 7.859 1 96.94 233 TYR A N 1
ATOM 1726 C CA . TYR A 1 233 ? 14.641 -1.275 7.301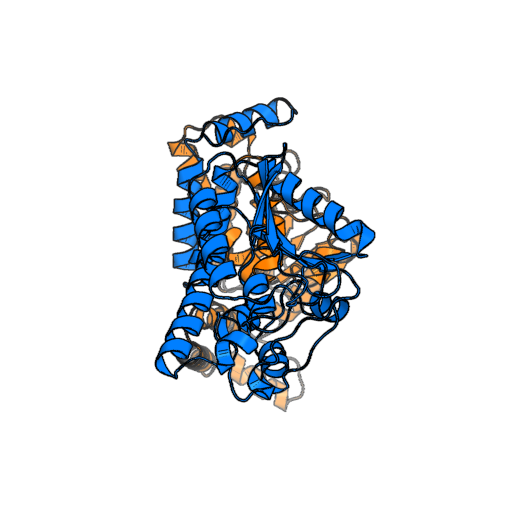 1 96.94 233 TYR A CA 1
ATOM 1727 C C . TYR A 1 233 ? 16.047 -1.472 7.84 1 96.94 233 TYR A C 1
ATOM 1729 O O . TYR A 1 233 ? 17.016 -1.434 7.082 1 96.94 233 TYR A O 1
ATOM 1737 N N . GLU A 1 234 ? 16.203 -1.643 9.148 1 94.5 234 GLU A N 1
ATOM 1738 C CA . GLU A 1 234 ? 17.5 -1.772 9.805 1 94.5 234 GLU A CA 1
ATOM 1739 C C . GLU A 1 234 ? 18.297 -2.924 9.211 1 94.5 234 GLU A C 1
ATOM 1741 O O . GLU A 1 234 ? 19.531 -2.852 9.133 1 94.5 234 GLU A O 1
ATOM 1746 N N . LEU A 1 235 ? 17.641 -3.945 8.719 1 94.56 235 LEU A N 1
ATOM 1747 C CA . LEU A 1 235 ? 18.312 -5.102 8.141 1 94.56 235 LEU A CA 1
ATOM 1748 C C . LEU A 1 235 ? 18.953 -4.742 6.812 1 94.56 235 LEU A C 1
ATOM 1750 O O . LEU A 1 235 ? 19.875 -5.434 6.355 1 94.56 235 LEU A O 1
ATOM 1754 N N . THR A 1 236 ? 18.484 -3.668 6.168 1 95.88 236 THR A N 1
ATOM 1755 C CA . THR A 1 236 ? 19.031 -3.285 4.875 1 95.88 236 THR A CA 1
ATOM 1756 C C . THR A 1 236 ? 20.281 -2.43 5.055 1 95.88 236 THR A C 1
ATOM 1758 O O . THR A 1 236 ? 21.094 -2.314 4.137 1 95.88 236 THR A O 1
ATOM 1761 N N . ILE A 1 237 ? 20.516 -1.811 6.168 1 94.12 237 ILE A N 1
ATOM 1762 C CA . ILE A 1 237 ? 21.516 -0.772 6.395 1 94.12 237 ILE A CA 1
ATOM 1763 C C . ILE A 1 237 ? 22.922 -1.358 6.219 1 94.12 237 ILE A C 1
ATOM 1765 O O . ILE A 1 237 ? 23.75 -0.788 5.516 1 94.12 237 ILE A O 1
ATOM 1769 N N . PRO A 1 238 ? 23.203 -2.551 6.746 1 93.94 238 PRO A N 1
ATOM 1770 C CA . PRO A 1 238 ? 24.578 -3.045 6.66 1 93.94 238 PRO A CA 1
ATOM 1771 C C . PRO A 1 238 ? 24.859 -3.789 5.355 1 93.94 238 PRO A C 1
ATOM 1773 O O . PRO A 1 238 ? 25.953 -4.316 5.16 1 93.94 238 PRO A O 1
ATOM 1776 N N . THR A 1 239 ? 23.938 -3.838 4.398 1 95.25 239 THR A N 1
ATOM 1777 C CA . THR A 1 239 ? 24.109 -4.621 3.182 1 95.25 239 THR A CA 1
ATOM 1778 C C . THR A 1 239 ? 25.078 -3.926 2.232 1 95.25 239 THR A C 1
ATOM 1780 O O . THR A 1 239 ? 25.125 -2.695 2.166 1 95.25 239 THR A O 1
ATOM 1783 N N . LYS A 1 240 ? 25.859 -4.746 1.504 1 96.56 240 LYS A N 1
ATOM 1784 C CA . LYS A 1 240 ? 26.703 -4.215 0.428 1 96.56 240 LYS A CA 1
ATOM 1785 C C . LYS A 1 240 ? 25.844 -3.561 -0.655 1 96.56 240 LYS A C 1
ATOM 1787 O O . LYS A 1 240 ? 26.266 -2.584 -1.279 1 96.56 240 LYS A O 1
ATOM 1792 N N . ASP A 1 241 ? 24.703 -4.098 -0.838 1 96.62 241 ASP A N 1
ATOM 1793 C CA . ASP A 1 241 ? 23.797 -3.566 -1.848 1 96.62 241 ASP A CA 1
ATOM 1794 C C . ASP A 1 241 ? 23.406 -2.119 -1.539 1 96.62 241 ASP A C 1
ATOM 1796 O O . ASP A 1 241 ? 23.328 -1.288 -2.445 1 96.62 241 ASP A O 1
ATOM 1800 N N . ARG A 1 242 ? 23.141 -1.834 -0.263 1 94.5 242 ARG A N 1
ATOM 1801 C CA . ARG A 1 242 ? 22.812 -0.454 0.089 1 94.5 242 ARG A CA 1
ATOM 1802 C C . ARG A 1 242 ? 23.969 0.481 -0.254 1 94.5 242 ARG A C 1
ATOM 1804 O O . ARG A 1 242 ? 23.766 1.547 -0.836 1 94.5 242 ARG A O 1
ATOM 1811 N N . THR A 1 243 ? 25.141 0.082 0.115 1 93.88 243 THR A N 1
ATOM 1812 C CA . THR A 1 243 ? 26.328 0.864 -0.214 1 93.88 243 THR A CA 1
ATOM 1813 C C . THR A 1 243 ? 26.469 1.042 -1.725 1 93.88 243 THR A C 1
ATOM 1815 O O . THR A 1 243 ? 26.719 2.148 -2.205 1 93.88 243 THR A O 1
ATOM 1818 N N . GLU A 1 244 ? 26.281 -0.028 -2.436 1 95.44 244 GLU A N 1
ATOM 1819 C CA . GLU A 1 244 ? 26.312 0.014 -3.895 1 95.44 244 GLU A CA 1
ATOM 1820 C C . GLU A 1 244 ? 25.25 0.958 -4.441 1 95.44 244 GLU A C 1
ATOM 1822 O O . GLU A 1 244 ? 25.5 1.713 -5.383 1 95.44 244 GLU A O 1
ATOM 1827 N N . GLY A 1 245 ? 24.062 0.862 -3.908 1 93.56 245 GLY A N 1
ATOM 1828 C CA . GLY A 1 245 ? 23 1.759 -4.332 1 93.56 245 GLY A CA 1
ATOM 1829 C C . GLY A 1 245 ? 23.359 3.225 -4.195 1 93.56 245 GLY A C 1
ATOM 1830 O O . GLY A 1 245 ? 23.141 4.016 -5.113 1 93.56 245 GLY A O 1
ATOM 1831 N N . LEU A 1 246 ? 23.906 3.629 -3.051 1 90.38 246 LEU A N 1
ATOM 1832 C CA . LEU A 1 246 ? 24.328 5.004 -2.801 1 90.38 246 LEU A CA 1
ATOM 1833 C C . LEU A 1 246 ? 25.453 5.41 -3.752 1 90.38 246 LEU A C 1
ATOM 1835 O O . LEU A 1 246 ? 25.422 6.512 -4.305 1 90.38 246 LEU A O 1
ATOM 1839 N N . LYS A 1 247 ? 26.391 4.52 -3.959 1 92.62 247 LYS A N 1
ATOM 1840 C CA . LYS A 1 247 ? 27.516 4.785 -4.852 1 92.62 247 LYS A CA 1
ATOM 1841 C C . LYS A 1 247 ? 27.047 4.961 -6.293 1 92.62 247 LYS A C 1
ATOM 1843 O O . LYS A 1 247 ? 27.453 5.902 -6.973 1 92.62 247 LYS A O 1
ATOM 1848 N N . ALA A 1 248 ? 26.219 4.07 -6.742 1 93.81 248 ALA A N 1
ATOM 1849 C CA . ALA A 1 248 ? 25.703 4.121 -8.109 1 93.81 248 ALA A CA 1
ATOM 1850 C C . ALA A 1 248 ? 24.906 5.406 -8.344 1 93.81 248 ALA A C 1
ATOM 1852 O O . ALA A 1 248 ? 25 6.008 -9.414 1 93.81 248 ALA A O 1
ATOM 1853 N N . PHE A 1 249 ? 24.156 5.801 -7.348 1 88.88 249 PHE A N 1
ATOM 1854 C CA . PHE A 1 249 ? 23.406 7.043 -7.438 1 88.88 249 PHE A CA 1
ATOM 1855 C C . PHE A 1 249 ? 24.328 8.242 -7.602 1 88.88 249 PHE A C 1
ATOM 1857 O O . PHE A 1 249 ? 24.109 9.086 -8.469 1 88.88 249 PHE A O 1
ATOM 1864 N N . ALA A 1 250 ? 25.281 8.289 -6.871 1 88.19 250 ALA A N 1
ATOM 1865 C CA . ALA A 1 250 ? 26.234 9.391 -6.906 1 88.19 250 ALA A CA 1
ATOM 1866 C C . ALA A 1 250 ? 26.969 9.43 -8.242 1 88.19 250 ALA A C 1
ATOM 1868 O O . ALA A 1 250 ? 27.266 10.516 -8.766 1 88.19 250 ALA A O 1
ATOM 1869 N N . GLU A 1 251 ? 27.203 8.25 -8.789 1 93.69 251 GLU A N 1
ATOM 1870 C CA . GLU A 1 251 ? 27.969 8.133 -10.023 1 93.69 251 GLU A CA 1
ATOM 1871 C C . GLU A 1 251 ? 27.047 8.141 -11.242 1 93.69 251 GLU A C 1
ATOM 1873 O O . GLU A 1 251 ? 27.531 8.062 -12.375 1 93.69 251 GLU A O 1
ATOM 1878 N N . LYS A 1 252 ? 25.781 8.156 -11.023 1 90.44 252 LYS A N 1
ATOM 1879 C CA . LYS A 1 252 ? 24.781 8.172 -12.086 1 90.44 252 LYS A CA 1
ATOM 1880 C C . LYS A 1 252 ? 24.938 6.953 -12.992 1 90.44 252 LYS A C 1
ATOM 1882 O O . LYS A 1 252 ? 25 7.09 -14.219 1 90.44 252 LYS A O 1
ATOM 1887 N N . ARG A 1 253 ? 25.078 5.758 -12.359 1 92.88 253 ARG A N 1
ATOM 1888 C CA . ARG A 1 253 ? 25.109 4.48 -13.062 1 92.88 253 ARG A CA 1
ATOM 1889 C C . ARG A 1 253 ? 24.094 3.506 -12.469 1 92.88 253 ARG A C 1
ATOM 1891 O O . ARG A 1 253 ? 23.547 3.748 -11.391 1 92.88 253 ARG A O 1
ATOM 1898 N N . LYS A 1 254 ? 23.922 2.445 -13.258 1 93.75 254 LYS A N 1
ATOM 1899 C CA . LYS A 1 254 ? 23.047 1.391 -12.758 1 93.75 254 LYS A CA 1
ATOM 1900 C C . LYS A 1 254 ? 23.734 0.581 -11.656 1 93.75 254 LYS A C 1
ATOM 1902 O O . LYS A 1 254 ? 24.906 0.207 -11.797 1 93.75 254 LYS A O 1
ATOM 1907 N N . PRO A 1 255 ? 23.016 0.343 -10.617 1 94.94 255 PRO A N 1
ATOM 1908 C CA . PRO A 1 255 ? 23.609 -0.469 -9.555 1 94.94 255 PRO A CA 1
ATOM 1909 C C . PRO A 1 255 ? 23.703 -1.949 -9.914 1 94.94 255 PRO A C 1
ATOM 1911 O O . PRO A 1 255 ? 22.969 -2.418 -10.789 1 94.94 255 PRO A O 1
ATOM 1914 N N . ASP A 1 256 ? 24.672 -2.613 -9.359 1 94.56 256 ASP A N 1
ATOM 1915 C CA . ASP A 1 256 ? 24.797 -4.066 -9.414 1 94.56 256 ASP A CA 1
ATOM 1916 C C . ASP A 1 256 ? 24.562 -4.695 -8.047 1 94.56 256 ASP A C 1
ATOM 1918 O O . ASP A 1 256 ? 25.484 -4.777 -7.23 1 94.56 256 ASP A O 1
ATOM 1922 N N . TYR A 1 257 ? 23.406 -5.191 -7.879 1 96.25 257 TYR A N 1
ATOM 1923 C CA . TYR A 1 257 ? 23.031 -5.738 -6.578 1 96.25 257 TYR A CA 1
ATOM 1924 C C . TYR A 1 257 ? 23.281 -7.242 -6.527 1 96.25 257 TYR A C 1
ATOM 1926 O O . TYR A 1 257 ? 22.906 -7.973 -7.445 1 96.25 257 TYR A O 1
ATOM 1934 N N . THR A 1 258 ? 23.875 -7.711 -5.414 1 94.31 258 THR A N 1
ATOM 1935 C CA . THR A 1 258 ? 24.266 -9.109 -5.301 1 94.31 258 THR A CA 1
ATOM 1936 C C . THR A 1 258 ? 23.484 -9.805 -4.191 1 94.31 258 THR A C 1
ATOM 1938 O O . THR A 1 258 ? 23.531 -11.031 -4.059 1 94.31 258 THR A O 1
ATOM 1941 N N . GLY A 1 259 ? 22.703 -9.023 -3.434 1 93.31 259 GLY A N 1
ATOM 1942 C CA . GLY A 1 259 ? 21.906 -9.609 -2.361 1 93.31 259 GLY A CA 1
ATOM 1943 C C . GLY A 1 259 ? 22.719 -9.859 -1.096 1 93.31 259 GLY A C 1
ATOM 1944 O O . GLY A 1 259 ? 22.391 -10.766 -0.322 1 93.31 259 GLY A O 1
ATOM 1945 N N . GLU A 1 260 ? 23.781 -9.023 -0.963 1 91.5 260 GLU A N 1
ATOM 1946 C CA . GLU A 1 260 ? 24.656 -9.188 0.188 1 91.5 260 GLU A CA 1
ATOM 1947 C C . GLU A 1 260 ? 24.656 -7.941 1.068 1 91.5 260 GLU A C 1
ATOM 1949 O O . GLU A 1 260 ? 24.469 -6.828 0.575 1 91.5 260 GLU A O 1
ATOM 1954 N N . MET B 1 1 ? 19.25 33.281 7.875 1 70.19 1 MET B N 1
ATOM 1955 C CA . MET B 1 1 ? 19.062 32.188 6.918 1 70.19 1 MET B CA 1
ATOM 1956 C C . MET B 1 1 ? 17.578 31.812 6.789 1 70.19 1 MET B C 1
ATOM 1958 O O . MET B 1 1 ? 16.828 31.922 7.754 1 70.19 1 MET B O 1
ATOM 1962 N N . GLU B 1 2 ? 17.125 31.688 5.594 1 89.62 2 GLU B N 1
ATOM 1963 C CA . GLU B 1 2 ? 15.703 31.391 5.398 1 89.62 2 GLU B CA 1
ATOM 1964 C C . GLU B 1 2 ? 15.328 30.062 6.027 1 89.62 2 GLU B C 1
ATOM 1966 O O . GLU B 1 2 ? 16.125 29.125 6.023 1 89.62 2 GLU B O 1
ATOM 1971 N N . PRO B 1 3 ? 14.195 30.078 6.754 1 96.12 3 PRO B N 1
ATOM 1972 C CA . PRO B 1 3 ? 13.781 28.812 7.375 1 96.12 3 PRO B CA 1
ATOM 1973 C C . PRO B 1 3 ? 13.57 27.703 6.352 1 96.12 3 PRO B C 1
ATOM 1975 O O . PRO B 1 3 ? 13.234 27.969 5.195 1 96.12 3 PRO B O 1
ATOM 1978 N N . ASN B 1 4 ? 13.805 26.484 6.738 1 97.81 4 ASN B N 1
ATOM 1979 C CA . ASN B 1 4 ? 13.633 25.328 5.855 1 97.81 4 ASN B CA 1
ATOM 1980 C C . ASN B 1 4 ? 12.156 25 5.641 1 97.81 4 ASN B C 1
ATOM 1982 O O . ASN B 1 4 ? 11.812 24.266 4.719 1 97.81 4 ASN B O 1
ATOM 1986 N N . VAL B 1 5 ? 11.312 25.516 6.531 1 98.62 5 VAL B N 1
ATOM 1987 C CA . VAL B 1 5 ? 9.867 25.375 6.41 1 98.62 5 VAL B CA 1
ATOM 1988 C C . VAL B 1 5 ? 9.188 26.719 6.699 1 98.62 5 VAL B C 1
ATOM 1990 O O . VAL B 1 5 ? 9.453 27.344 7.727 1 98.62 5 VAL B O 1
ATOM 1993 N N . LEU B 1 6 ? 8.43 27.188 5.781 1 98.25 6 LEU B N 1
ATOM 1994 C CA . LEU B 1 6 ? 7.613 28.391 6 1 98.25 6 LEU B CA 1
ATOM 1995 C C . LEU B 1 6 ? 6.281 28.016 6.652 1 98.25 6 LEU B C 1
ATOM 1997 O O . LEU B 1 6 ? 5.73 26.953 6.387 1 98.25 6 LEU B O 1
ATOM 2001 N N . TYR B 1 7 ? 5.828 28.891 7.531 1 97.19 7 TYR B N 1
ATOM 2002 C CA . TYR B 1 7 ? 4.625 28.609 8.312 1 97.19 7 TYR B CA 1
ATOM 2003 C C . TYR B 1 7 ? 3.781 29.875 8.469 1 97.19 7 TYR B C 1
ATOM 2005 O O . TYR B 1 7 ? 4.301 30.938 8.805 1 97.19 7 TYR B O 1
ATOM 2013 N N . SER B 1 8 ? 2.496 29.797 8.125 1 97.75 8 SER B N 1
ATOM 2014 C CA . SER B 1 8 ? 1.549 30.875 8.344 1 97.75 8 SER B CA 1
ATOM 2015 C C . SER B 1 8 ? 0.147 30.344 8.617 1 97.75 8 SER B C 1
ATOM 2017 O O . SER B 1 8 ? -0.162 29.203 8.281 1 97.75 8 SER B O 1
ATOM 2019 N N . ILE B 1 9 ? -0.644 31.094 9.297 1 97.5 9 ILE B N 1
ATOM 2020 C CA . ILE B 1 9 ? -2.059 30.812 9.516 1 97.5 9 ILE B CA 1
ATOM 2021 C C . ILE B 1 9 ? -2.91 31.875 8.828 1 97.5 9 ILE B C 1
ATOM 2023 O O . ILE B 1 9 ? -2.711 33.062 9.039 1 97.5 9 ILE B O 1
ATOM 2027 N N . ASN B 1 10 ? -3.795 31.469 7.965 1 95.88 10 ASN B N 1
ATOM 2028 C CA . ASN B 1 10 ? -4.598 32.438 7.242 1 95.88 10 ASN B CA 1
ATOM 2029 C C . ASN B 1 10 ? -5.859 32.812 8.016 1 95.88 10 ASN B C 1
ATOM 2031 O O . ASN B 1 10 ? -6.062 32.344 9.141 1 95.88 10 ASN B O 1
ATOM 2035 N N . GLU B 1 11 ? -6.719 33.625 7.426 1 93.38 11 GLU B N 1
ATOM 2036 C CA . GLU B 1 11 ? -7.895 34.188 8.102 1 93.38 11 GLU B CA 1
ATOM 2037 C C . GLU B 1 11 ? -8.961 33.094 8.305 1 93.38 11 GLU B C 1
ATOM 2039 O O . GLU B 1 11 ? -9.875 33.281 9.117 1 93.38 11 GLU B O 1
ATOM 2044 N N . GLN B 1 12 ? -8.867 32.062 7.594 1 94.81 12 GLN B N 1
ATOM 2045 C CA . GLN B 1 12 ? -9.852 30.984 7.703 1 94.81 12 GLN B CA 1
ATOM 2046 C C . GLN B 1 12 ? -9.391 29.906 8.664 1 94.81 12 GLN B C 1
ATOM 2048 O O . GLN B 1 12 ? -9.914 28.781 8.656 1 94.81 12 GLN B O 1
ATOM 2053 N N . SER B 1 13 ? -8.344 30.172 9.484 1 96.81 13 SER B N 1
ATOM 2054 C CA . SER B 1 13 ? -7.812 29.281 10.516 1 96.81 13 SER B CA 1
ATOM 2055 C C . SER B 1 13 ? -7.164 28.047 9.891 1 96.81 13 SER B C 1
ATOM 2057 O O . SER B 1 13 ? -7.227 26.953 10.461 1 96.81 13 SER B O 1
ATOM 2059 N N . VAL B 1 14 ? -6.625 28.281 8.688 1 98.56 14 VAL B N 1
ATOM 2060 C CA . VAL B 1 14 ? -5.883 27.219 7.996 1 98.56 14 VAL B CA 1
ATOM 2061 C C . VAL B 1 14 ? -4.387 27.5 8.086 1 98.56 14 VAL B C 1
ATOM 2063 O O . VAL B 1 14 ? -3.926 28.578 7.707 1 98.56 14 VAL B O 1
ATOM 2066 N N . ALA B 1 15 ? -3.656 26.609 8.688 1 98.75 15 ALA B N 1
ATOM 2067 C CA . ALA B 1 15 ? -2.197 26.703 8.711 1 98.75 15 ALA B CA 1
ATOM 2068 C C . ALA B 1 15 ? -1.593 26.141 7.426 1 98.75 15 ALA B C 1
ATOM 2070 O O . ALA B 1 15 ? -1.994 25.078 6.953 1 98.75 15 ALA B O 1
ATOM 2071 N N . VAL B 1 16 ? -0.667 26.844 6.875 1 98.75 16 VAL B N 1
ATOM 2072 C CA . VAL B 1 16 ? 0.015 26.391 5.664 1 98.75 16 VAL B CA 1
ATOM 2073 C C . VAL B 1 16 ? 1.503 26.203 5.949 1 98.75 16 VAL B C 1
ATOM 2075 O O . VAL B 1 16 ? 2.178 27.125 6.406 1 98.75 16 VAL B O 1
ATOM 2078 N N . LEU B 1 17 ? 1.975 25.031 5.762 1 98.81 17 LEU B N 1
ATOM 2079 C CA . LEU B 1 17 ? 3.391 24.688 5.828 1 98.81 17 LEU B CA 1
ATOM 2080 C C . LEU B 1 17 ? 3.971 24.5 4.434 1 98.81 17 LEU B C 1
ATOM 2082 O O . LEU B 1 17 ? 3.447 23.719 3.639 1 98.81 17 LEU B O 1
ATOM 2086 N N . THR B 1 18 ? 5.023 25.203 4.129 1 98.81 18 THR B N 1
ATOM 2087 C CA . THR B 1 18 ? 5.703 25.078 2.844 1 98.81 18 THR B CA 1
ATOM 2088 C C . THR B 1 18 ? 7.137 24.594 3.033 1 98.81 18 THR B C 1
ATOM 2090 O O . THR B 1 18 ? 7.957 25.281 3.646 1 98.81 18 THR B O 1
ATOM 2093 N N . LEU B 1 19 ? 7.418 23.375 2.566 1 98.81 19 LEU B N 1
ATOM 2094 C CA . LEU B 1 19 ? 8.812 22.938 2.516 1 98.81 19 LEU B CA 1
ATOM 2095 C C . LEU B 1 19 ? 9.633 23.875 1.63 1 98.81 19 LEU B C 1
ATOM 2097 O O . LEU B 1 19 ? 9.281 24.109 0.471 1 98.81 19 LEU B O 1
ATOM 2101 N N . ASN B 1 20 ? 10.766 24.406 2.182 1 98.44 20 ASN B N 1
ATOM 2102 C CA . ASN B 1 20 ? 11.422 25.531 1.547 1 98.44 20 ASN B CA 1
ATOM 2103 C C . ASN B 1 20 ? 12.898 25.266 1.292 1 98.44 20 ASN B C 1
ATOM 2105 O O . ASN B 1 20 ? 13.758 26.047 1.696 1 98.44 20 ASN B O 1
ATOM 2109 N N . ARG B 1 21 ? 13.156 24.172 0.603 1 97.69 21 ARG B N 1
ATOM 2110 C CA . ARG B 1 21 ? 14.484 23.844 0.102 1 97.69 21 ARG B CA 1
ATOM 2111 C C . ARG B 1 21 ? 14.43 23.406 -1.361 1 97.69 21 ARG B C 1
ATOM 2113 O O . ARG B 1 21 ? 14.914 22.344 -1.721 1 97.69 21 ARG B O 1
ATOM 2120 N N . PRO B 1 22 ? 13.875 24.312 -2.244 1 96.75 22 PRO B N 1
ATOM 2121 C CA . PRO B 1 22 ? 13.68 23.906 -3.637 1 96.75 22 PRO B CA 1
ATOM 2122 C C . PRO B 1 22 ? 14.992 23.531 -4.328 1 96.75 22 PRO B C 1
ATOM 2124 O O . PRO B 1 22 ? 14.992 22.688 -5.238 1 96.75 22 PRO B O 1
ATOM 2127 N N . GLN B 1 23 ? 16.141 24.031 -3.865 1 95.25 23 GLN B N 1
ATOM 2128 C CA . GLN B 1 23 ? 17.438 23.734 -4.461 1 95.25 23 GLN B CA 1
ATOM 2129 C C . GLN B 1 23 ? 17.859 22.297 -4.184 1 95.25 23 GLN B C 1
ATOM 2131 O O . GLN B 1 23 ? 18.719 21.75 -4.887 1 95.25 23 GLN B O 1
ATOM 2136 N N . ALA B 1 24 ? 17.297 21.781 -3.172 1 96.69 24 ALA B N 1
ATOM 2137 C CA . ALA B 1 24 ? 17.578 20.391 -2.809 1 96.69 24 ALA B CA 1
ATOM 2138 C C . ALA B 1 24 ? 16.328 19.531 -2.93 1 96.69 24 ALA B C 1
ATOM 2140 O O . ALA B 1 24 ? 16.156 18.562 -2.174 1 96.69 24 ALA B O 1
ATOM 2141 N N . ALA B 1 25 ? 15.375 19.953 -3.783 1 97.62 25 ALA B N 1
ATOM 2142 C CA . ALA B 1 25 ? 14.141 19.234 -4.074 1 97.62 25 ALA B CA 1
ATOM 2143 C C . ALA B 1 25 ? 13.32 19.016 -2.805 1 97.62 25 ALA B C 1
ATOM 2145 O O . ALA B 1 25 ? 12.672 17.984 -2.645 1 97.62 25 ALA B O 1
ATOM 2146 N N . ASN B 1 26 ? 13.43 19.969 -1.864 1 98.38 26 ASN B N 1
ATOM 2147 C CA . ASN B 1 26 ? 12.703 19.938 -0.604 1 98.38 26 ASN B CA 1
ATOM 2148 C C . ASN B 1 26 ? 12.922 18.609 0.137 1 98.38 26 ASN B C 1
ATOM 2150 O O . ASN B 1 26 ? 12 18.094 0.761 1 98.38 26 ASN B O 1
ATOM 2154 N N . ALA B 1 27 ? 14.172 18.016 0.019 1 98.19 27 ALA B N 1
ATOM 2155 C CA . ALA B 1 27 ? 14.531 16.766 0.685 1 98.19 27 ALA B CA 1
ATOM 2156 C C . ALA B 1 27 ? 14.492 16.922 2.203 1 98.19 27 ALA B C 1
ATOM 2158 O O . ALA B 1 27 ? 14.758 18 2.729 1 98.19 27 ALA B O 1
ATOM 2159 N N . LEU B 1 28 ? 14.234 15.836 2.934 1 98.19 28 LEU B N 1
ATOM 2160 C CA . LEU B 1 28 ? 14.086 15.797 4.383 1 98.19 28 LEU B CA 1
ATOM 2161 C C . LEU B 1 28 ? 15.445 15.742 5.07 1 98.19 28 LEU B C 1
ATOM 2163 O O . LEU B 1 28 ? 15.844 14.695 5.594 1 98.19 28 LEU B O 1
ATOM 2167 N N . SER B 1 29 ? 16.109 16.875 5.105 1 97.12 29 SER B N 1
ATOM 2168 C CA . SER B 1 29 ? 17.344 17.016 5.852 1 97.12 29 SER B CA 1
ATOM 2169 C C . SER B 1 29 ? 17.094 17.094 7.352 1 97.12 29 SER B C 1
ATOM 2171 O O . SER B 1 29 ? 15.961 17.312 7.781 1 97.12 29 SER B O 1
ATOM 2173 N N . LEU B 1 30 ? 18.172 16.953 8.117 1 95.81 30 LEU B N 1
ATOM 2174 C CA . LEU B 1 30 ? 18.047 17.078 9.562 1 95.81 30 LEU B CA 1
ATOM 2175 C C . LEU B 1 30 ? 17.516 18.469 9.938 1 95.81 30 LEU B C 1
ATOM 2177 O O . LEU B 1 30 ? 16.672 18.594 10.82 1 95.81 30 LEU B O 1
ATOM 2181 N N . GLY B 1 31 ? 18.016 19.453 9.266 1 96.69 31 GLY B N 1
ATOM 2182 C CA . GLY B 1 31 ? 17.562 20.812 9.516 1 96.69 31 GLY B CA 1
ATOM 2183 C C . GLY B 1 31 ? 16.094 21.031 9.188 1 96.69 31 GLY B C 1
ATOM 2184 O O . GLY B 1 31 ? 15.367 21.672 9.945 1 96.69 31 GLY B O 1
ATOM 2185 N N . LEU B 1 32 ? 15.641 20.531 8.086 1 98 32 LEU B N 1
ATOM 2186 C CA . LEU B 1 32 ? 14.242 20.656 7.699 1 98 32 LEU B CA 1
ATOM 2187 C C . LEU B 1 32 ? 13.344 19.922 8.695 1 98 32 LEU B C 1
ATOM 2189 O O . LEU B 1 32 ? 12.312 20.453 9.109 1 98 32 LEU B O 1
ATOM 2193 N N . LEU B 1 33 ? 13.766 18.719 9.07 1 98.06 33 LEU B N 1
ATOM 2194 C CA . LEU B 1 33 ? 12.984 17.906 10.008 1 98.06 33 LEU B CA 1
ATOM 2195 C C . LEU B 1 33 ? 12.852 18.609 11.352 1 98.06 33 LEU B C 1
ATOM 2197 O O . LEU B 1 33 ? 11.797 18.562 11.992 1 98.06 33 LEU B O 1
ATOM 2201 N N . ASP B 1 34 ? 13.891 19.25 11.766 1 96.62 34 ASP B N 1
ATOM 2202 C CA . ASP B 1 34 ? 13.859 19.984 13.016 1 96.62 34 ASP B CA 1
ATOM 2203 C C . ASP B 1 34 ? 12.852 21.125 12.953 1 96.62 34 ASP B C 1
ATOM 2205 O O . ASP B 1 34 ? 12.016 21.281 13.852 1 96.62 34 ASP B O 1
ATOM 2209 N N . ASP B 1 35 ? 12.914 21.938 11.906 1 97.94 35 ASP B N 1
ATOM 2210 C CA . ASP B 1 35 ? 11.969 23.031 11.703 1 97.94 35 ASP B CA 1
ATOM 2211 C C . ASP B 1 35 ? 10.539 22.5 11.625 1 97.94 35 ASP B C 1
ATOM 2213 O O . ASP B 1 35 ? 9.633 23.062 12.25 1 97.94 35 ASP B O 1
ATOM 2217 N N . PHE B 1 36 ? 10.336 21.469 10.898 1 98.56 36 PHE B N 1
ATOM 2218 C CA . PHE B 1 36 ? 9.031 20.875 10.672 1 98.56 36 PHE B CA 1
ATOM 2219 C C . PHE B 1 36 ? 8.422 20.375 11.977 1 98.56 36 PHE B C 1
ATOM 2221 O O . PHE B 1 36 ? 7.258 20.656 12.273 1 98.56 36 PHE B O 1
ATOM 2228 N N . GLN B 1 37 ? 9.219 19.641 12.734 1 97.56 37 GLN B N 1
ATOM 2229 C CA . GLN B 1 37 ? 8.758 19.078 14 1 97.56 37 GLN B CA 1
ATOM 2230 C C . GLN B 1 37 ? 8.359 20.188 14.977 1 97.56 37 GLN B C 1
ATOM 2232 O O . GLN B 1 37 ? 7.355 20.062 15.68 1 97.56 37 GLN B O 1
ATOM 2237 N N . ARG B 1 38 ? 9.141 21.219 15.031 1 97.25 38 ARG B N 1
ATOM 2238 C CA . ARG B 1 38 ? 8.82 22.359 15.891 1 97.25 38 ARG B CA 1
ATOM 2239 C C . ARG B 1 38 ? 7.469 22.969 15.516 1 97.25 38 ARG B C 1
ATOM 2241 O O . ARG B 1 38 ? 6.652 23.266 16.391 1 97.25 38 ARG B O 1
ATOM 2248 N N . ILE B 1 39 ? 7.281 23.094 14.258 1 98.19 39 ILE B N 1
ATOM 2249 C CA . ILE B 1 39 ? 6.039 23.672 13.773 1 98.19 39 ILE B CA 1
ATOM 2250 C C . ILE B 1 39 ? 4.867 22.75 14.094 1 98.19 39 ILE B C 1
ATOM 2252 O O . ILE B 1 39 ? 3.801 23.219 14.516 1 98.19 39 ILE B O 1
ATOM 2256 N N . LEU B 1 40 ? 5.02 21.438 13.906 1 98.31 40 LEU B N 1
ATOM 2257 C CA . LEU B 1 40 ? 3.975 20.469 14.242 1 98.31 40 LEU B CA 1
ATOM 2258 C C . LEU B 1 40 ? 3.582 20.578 15.711 1 98.31 40 LEU B C 1
ATOM 2260 O O . LEU B 1 40 ? 2.396 20.516 16.047 1 98.31 40 LEU B O 1
ATOM 2264 N N . ARG B 1 41 ? 4.566 20.75 16.578 1 96.44 41 ARG B N 1
ATOM 2265 C CA . ARG B 1 41 ? 4.301 20.906 18.016 1 96.44 41 ARG B CA 1
ATOM 2266 C C . ARG B 1 41 ? 3.477 22.156 18.281 1 96.44 41 ARG B C 1
ATOM 2268 O O . ARG B 1 41 ? 2.541 22.141 19.078 1 96.44 41 ARG B O 1
ATOM 2275 N N . ASP B 1 42 ? 3.83 23.219 17.594 1 97 42 ASP B N 1
ATOM 2276 C CA . ASP B 1 42 ? 3.102 24.469 17.75 1 97 42 ASP B CA 1
ATOM 2277 C C . ASP B 1 42 ? 1.652 24.328 17.281 1 97 42 ASP B C 1
ATOM 2279 O O . ASP B 1 42 ? 0.733 24.797 17.969 1 97 42 ASP B O 1
ATOM 2283 N N . ILE B 1 43 ? 1.463 23.672 16.203 1 97.94 43 ILE B N 1
ATOM 2284 C CA . ILE B 1 43 ? 0.139 23.5 15.617 1 97.94 43 ILE B CA 1
ATOM 2285 C C . ILE B 1 43 ? -0.712 22.609 16.531 1 97.94 43 ILE B C 1
ATOM 2287 O O . ILE B 1 43 ? -1.887 22.906 16.766 1 97.94 43 ILE B O 1
ATOM 2291 N N . ARG B 1 44 ? -0.155 21.578 17.016 1 96.81 44 ARG B N 1
ATOM 2292 C CA . ARG B 1 44 ? -0.858 20.578 17.812 1 96.81 44 ARG B CA 1
ATOM 2293 C C . ARG B 1 44 ? -1.618 21.219 18.969 1 96.81 44 ARG B C 1
ATOM 2295 O O . ARG B 1 44 ? -2.744 20.828 19.281 1 96.81 44 ARG B O 1
ATOM 2302 N N . SER B 1 45 ? -1.088 22.297 19.547 1 94.06 45 SER B N 1
ATOM 2303 C CA . SER B 1 45 ? -1.655 22.891 20.75 1 94.06 45 SER B CA 1
ATOM 2304 C C . SER B 1 45 ? -2.303 24.234 20.453 1 94.06 45 SER B C 1
ATOM 2306 O O . SER B 1 45 ? -2.678 24.969 21.359 1 94.06 45 SER B O 1
ATOM 2308 N N . ASN B 1 46 ? -2.377 24.609 19.188 1 95.56 46 ASN B N 1
ATOM 2309 C CA . ASN B 1 46 ? -2.898 25.922 18.797 1 95.56 46 ASN B CA 1
ATOM 2310 C C . ASN B 1 46 ? -4.379 25.844 18.438 1 95.56 46 ASN B C 1
ATOM 2312 O O . ASN B 1 46 ? -4.734 25.375 17.359 1 95.56 46 ASN B O 1
ATOM 2316 N N . PRO B 1 47 ? -5.23 26.328 19.281 1 92.44 47 PRO B N 1
ATOM 2317 C CA . PRO B 1 47 ? -6.668 26.234 19.031 1 92.44 47 PRO B CA 1
ATOM 2318 C C . PRO B 1 47 ? -7.113 27.047 17.812 1 92.44 47 PRO B C 1
ATOM 2320 O O . PRO B 1 47 ? -8.219 26.875 17.312 1 92.44 47 PRO B O 1
ATOM 2323 N N . ALA B 1 48 ? -6.254 27.938 17.359 1 95 48 ALA B N 1
ATOM 2324 C CA . ALA B 1 48 ? -6.59 28.781 16.203 1 95 48 ALA B CA 1
ATOM 2325 C C . ALA B 1 48 ? -6.477 28 14.898 1 95 48 ALA B C 1
ATOM 2327 O O . ALA B 1 48 ? -7.004 28.422 13.867 1 95 48 ALA B O 1
ATOM 2328 N N . VAL B 1 49 ? -5.789 26.938 14.906 1 98.06 49 VAL B N 1
ATOM 2329 C CA . VAL B 1 49 ? -5.59 26.141 13.695 1 98.06 49 VAL B CA 1
ATOM 2330 C C . VAL B 1 49 ? -6.668 25.078 13.602 1 98.06 49 VAL B C 1
ATOM 2332 O O . VAL B 1 49 ? -6.77 24.203 14.461 1 98.06 49 VAL B O 1
ATOM 2335 N N . ARG B 1 50 ? -7.445 25.094 12.539 1 98.19 50 ARG B N 1
ATOM 2336 C CA . ARG B 1 50 ? -8.562 24.172 12.375 1 98.19 50 ARG B CA 1
ATOM 2337 C C . ARG B 1 50 ? -8.297 23.172 11.258 1 98.19 50 ARG B C 1
ATOM 2339 O O . ARG B 1 50 ? -8.953 22.141 11.18 1 98.19 50 ARG B O 1
ATOM 2346 N N . CYS B 1 51 ? -7.422 23.453 10.359 1 98.69 51 CYS B N 1
ATOM 2347 C CA . CYS B 1 51 ? -6.969 22.594 9.281 1 98.69 51 CYS B CA 1
ATOM 2348 C C . CYS B 1 51 ? -5.547 22.938 8.859 1 98.69 51 CYS B C 1
ATOM 2350 O O . CYS B 1 51 ? -5.102 24.078 9.047 1 98.69 51 CYS B O 1
ATOM 2352 N N . VAL B 1 52 ? -4.801 22 8.352 1 98.94 52 VAL B N 1
ATOM 2353 C CA . VAL B 1 52 ? -3.408 22.203 7.965 1 98.94 52 VAL B CA 1
ATOM 2354 C C . VAL B 1 52 ? -3.223 21.828 6.496 1 98.94 52 VAL B C 1
ATOM 2356 O O . VAL B 1 52 ? -3.76 20.812 6.035 1 98.94 52 VAL B O 1
ATOM 2359 N N . ILE B 1 53 ? -2.523 22.625 5.734 1 98.94 53 ILE B N 1
ATOM 2360 C CA . ILE B 1 53 ? -2.072 22.312 4.383 1 98.94 53 ILE B CA 1
ATOM 2361 C C . ILE B 1 53 ? -0.548 22.219 4.359 1 98.94 53 ILE B C 1
ATOM 2363 O O . ILE B 1 53 ? 0.146 23.078 4.887 1 98.94 53 ILE B O 1
ATOM 2367 N N . ILE B 1 54 ? -0.02 21.156 3.848 1 98.94 54 ILE B N 1
ATOM 2368 C CA . ILE B 1 54 ? 1.411 21 3.613 1 98.94 54 ILE B CA 1
ATOM 2369 C C . ILE B 1 54 ? 1.694 21.031 2.111 1 98.94 54 ILE B C 1
ATOM 2371 O O . ILE B 1 54 ? 1.052 20.312 1.34 1 98.94 54 ILE B O 1
ATOM 2375 N N . THR B 1 55 ? 2.586 21.875 1.678 1 98.88 55 THR B N 1
ATOM 2376 C CA . THR B 1 55 ? 2.986 21.984 0.28 1 98.88 55 THR B CA 1
ATOM 2377 C C . THR B 1 55 ? 4.488 22.234 0.165 1 98.88 55 THR B C 1
ATOM 2379 O O . THR B 1 55 ? 5.207 22.188 1.165 1 98.88 55 THR B O 1
ATOM 2382 N N . GLY B 1 56 ? 5.047 22.266 -1.088 1 98.69 56 GLY B N 1
ATOM 2383 C CA . GLY B 1 56 ? 6.453 22.531 -1.323 1 98.69 56 GLY B CA 1
ATOM 2384 C C . GLY B 1 56 ? 6.691 23.812 -2.105 1 98.69 56 GLY B C 1
ATOM 2385 O O . GLY B 1 56 ? 5.84 24.234 -2.889 1 98.69 56 GLY B O 1
ATOM 2386 N N . LYS B 1 57 ? 7.84 24.391 -1.838 1 98.25 57 LYS B N 1
ATOM 2387 C CA . LYS B 1 57 ? 8.242 25.516 -2.674 1 98.25 57 LYS B CA 1
ATOM 2388 C C . LYS B 1 57 ? 8.625 25.047 -4.074 1 98.25 57 LYS B C 1
ATOM 2390 O O . LYS B 1 57 ? 9.281 24.016 -4.234 1 98.25 57 LYS B O 1
ATOM 2395 N N . GLY B 1 58 ? 8.219 25.828 -5.121 1 96.31 58 GLY B N 1
ATOM 2396 C CA . GLY B 1 58 ? 8.469 25.453 -6.5 1 96.31 58 GLY B CA 1
ATOM 2397 C C . GLY B 1 58 ? 7.355 24.641 -7.113 1 96.31 58 GLY B C 1
ATOM 2398 O O . GLY B 1 58 ? 6.242 24.594 -6.586 1 96.31 58 GLY B O 1
ATOM 2399 N N . ASP B 1 59 ? 7.609 24.016 -8.289 1 95.56 59 ASP B N 1
ATOM 2400 C CA . ASP B 1 59 ? 6.547 23.297 -8.977 1 95.56 59 ASP B CA 1
ATOM 2401 C C . ASP B 1 59 ? 7.059 21.969 -9.539 1 95.56 59 ASP B C 1
ATOM 2403 O O . ASP B 1 59 ? 6.34 21.266 -10.258 1 95.56 59 ASP B O 1
ATOM 2407 N N . ARG B 1 60 ? 8.266 21.703 -9.234 1 96.44 60 ARG B N 1
ATOM 2408 C CA . ARG B 1 60 ? 8.859 20.484 -9.789 1 96.44 60 ARG B CA 1
ATOM 2409 C C . ARG B 1 60 ? 8.75 19.328 -8.797 1 96.44 60 ARG B C 1
ATOM 2411 O O . ARG B 1 60 ? 8.391 18.219 -9.18 1 96.44 60 ARG B O 1
ATOM 2418 N N . THR B 1 61 ? 9.148 19.625 -7.531 1 98.12 61 THR B N 1
ATOM 2419 C CA . THR B 1 61 ? 9.195 18.594 -6.504 1 98.12 61 THR B CA 1
ATOM 2420 C C . THR B 1 61 ? 8.508 19.062 -5.227 1 98.12 61 THR B C 1
ATOM 2422 O O . THR B 1 61 ? 8.867 20.109 -4.672 1 98.12 61 THR B O 1
ATOM 2425 N N . PHE B 1 62 ? 7.477 18.375 -4.812 1 98.69 62 PHE B N 1
ATOM 2426 C CA . PHE B 1 62 ? 6.914 18.578 -3.482 1 98.69 62 PHE B CA 1
ATOM 2427 C C . PHE B 1 62 ? 7.93 18.219 -2.406 1 98.69 62 PHE B C 1
ATOM 2429 O O . PHE B 1 62 ? 8.273 19.062 -1.565 1 98.69 62 PHE B O 1
ATOM 2436 N N . CYS B 1 63 ? 8.5 16.984 -2.514 1 98.5 63 CYS B N 1
ATOM 2437 C CA . CYS B 1 63 ? 9.508 16.469 -1.605 1 98.5 63 CYS B CA 1
ATOM 2438 C C . CYS B 1 63 ? 10.141 15.195 -2.168 1 98.5 63 CYS B C 1
ATOM 2440 O O . CYS B 1 63 ? 9.43 14.273 -2.578 1 98.5 63 CYS B O 1
ATOM 2442 N N . ALA B 1 64 ? 11.445 15.125 -2.172 1 96.56 64 ALA B N 1
ATOM 2443 C CA . ALA B 1 64 ? 12.156 14.016 -2.797 1 96.56 64 ALA B CA 1
ATOM 2444 C C . ALA B 1 64 ? 12.531 12.953 -1.769 1 96.56 64 ALA B C 1
ATOM 2446 O O . ALA B 1 64 ? 13.227 11.984 -2.09 1 96.56 64 ALA B O 1
ATOM 2447 N N . GLY B 1 65 ? 12.102 13.18 -0.54 1 96.5 65 GLY B N 1
ATOM 2448 C CA . GLY B 1 65 ? 12.422 12.211 0.498 1 96.5 65 GLY B CA 1
ATOM 2449 C C . GLY B 1 65 ? 13.703 12.531 1.243 1 96.5 65 GLY B C 1
ATOM 2450 O O . GLY B 1 65 ? 14.016 13.703 1.476 1 96.5 65 GLY B O 1
ATOM 2451 N N . ALA B 1 66 ? 14.383 11.508 1.752 1 94.19 66 ALA B N 1
ATOM 2452 C CA . ALA B 1 66 ? 15.609 11.68 2.537 1 94.19 66 ALA B CA 1
ATOM 2453 C C . ALA B 1 66 ? 16.656 12.445 1.746 1 94.19 66 ALA B C 1
ATOM 2455 O O . ALA B 1 66 ? 16.797 12.258 0.534 1 94.19 66 ALA B O 1
ATOM 2456 N N . ASP B 1 67 ? 17.375 13.281 2.428 1 94.38 67 ASP B N 1
ATOM 2457 C CA . ASP B 1 67 ? 18.5 13.969 1.818 1 94.38 67 ASP B CA 1
ATOM 2458 C C . ASP B 1 67 ? 19.688 13.016 1.63 1 94.38 67 ASP B C 1
ATOM 2460 O O . ASP B 1 67 ? 20.484 12.82 2.549 1 94.38 67 ASP B O 1
ATOM 2464 N N . LEU B 1 68 ? 19.766 12.469 0.461 1 89.38 68 LEU B N 1
ATOM 2465 C CA . LEU B 1 68 ? 20.734 11.414 0.195 1 89.38 68 LEU B CA 1
ATOM 2466 C C . LEU B 1 68 ? 22.156 11.945 0.281 1 89.38 68 LEU B C 1
ATOM 2468 O O . LEU B 1 68 ? 23.094 11.188 0.556 1 89.38 68 LEU B O 1
ATOM 2472 N N . LYS B 1 69 ? 22.344 13.234 -0.006 1 88.81 69 LYS B N 1
ATOM 2473 C CA . LYS B 1 69 ? 23.672 13.836 0.171 1 88.81 69 LYS B CA 1
ATOM 2474 C C . LYS B 1 69 ? 24.094 13.812 1.638 1 88.81 69 LYS B C 1
ATOM 2476 O O . LYS B 1 69 ? 25.234 13.516 1.952 1 88.81 69 LYS B O 1
ATOM 2481 N N . GLU B 1 70 ? 23.125 14.156 2.482 1 90.69 70 GLU B N 1
ATOM 2482 C CA . GLU B 1 70 ? 23.406 14.047 3.914 1 90.69 70 GLU B CA 1
ATOM 2483 C C . GLU B 1 70 ? 23.625 12.594 4.328 1 90.69 70 GLU B C 1
ATOM 2485 O O . GLU B 1 70 ? 24.531 12.297 5.102 1 90.69 70 GLU B O 1
ATOM 2490 N N . ARG B 1 71 ? 22.875 11.672 3.744 1 88.94 71 ARG B N 1
ATOM 2491 C CA . ARG B 1 71 ? 22.922 10.258 4.109 1 88.94 71 ARG B CA 1
ATOM 2492 C C . ARG B 1 71 ? 24.281 9.648 3.738 1 88.94 71 ARG B C 1
ATOM 2494 O O . ARG B 1 71 ? 24.797 8.805 4.465 1 88.94 71 ARG B O 1
ATOM 2501 N N . ALA B 1 72 ? 24.797 10.055 2.689 1 86.88 72 ALA B N 1
ATOM 2502 C CA . ALA B 1 72 ? 26.031 9.5 2.172 1 86.88 72 ALA B CA 1
ATOM 2503 C C . ALA B 1 72 ? 27.188 9.75 3.139 1 86.88 72 ALA B C 1
ATOM 2505 O O . ALA B 1 72 ? 28.188 9.023 3.119 1 86.88 72 ALA B O 1
ATOM 2506 N N . ARG B 1 73 ? 27.031 10.695 4.023 1 90.38 73 ARG B N 1
ATOM 2507 C CA . ARG B 1 73 ? 28.109 11.062 4.938 1 90.38 73 ARG B CA 1
ATOM 2508 C C . ARG B 1 73 ? 27.891 10.461 6.316 1 90.38 73 ARG B C 1
ATOM 2510 O O . ARG B 1 73 ? 28.719 10.609 7.211 1 90.38 73 ARG B O 1
ATOM 2517 N N . MET B 1 74 ? 26.875 9.711 6.402 1 92 74 MET B N 1
ATOM 2518 C CA . MET B 1 74 ? 26.484 9.203 7.715 1 92 74 MET B CA 1
ATOM 2519 C C . MET B 1 74 ? 27.062 7.812 7.953 1 92 74 MET B C 1
ATOM 2521 O O . MET B 1 74 ? 27.188 7.016 7.016 1 92 74 MET B O 1
ATOM 2525 N N . SER B 1 75 ? 27.406 7.621 9.266 1 93.75 75 SER B N 1
ATOM 2526 C CA . SER B 1 75 ? 27.672 6.25 9.695 1 93.75 75 SER B CA 1
ATOM 2527 C C . SER B 1 75 ? 26.391 5.41 9.688 1 93.75 75 SER B C 1
ATOM 2529 O O . SER B 1 75 ? 25.297 5.945 9.547 1 93.75 75 SER B O 1
ATOM 2531 N N . GLN B 1 76 ? 26.531 4.109 9.789 1 92.62 76 GLN B N 1
ATOM 2532 C CA . GLN B 1 76 ? 25.359 3.232 9.852 1 92.62 76 GLN B CA 1
ATOM 2533 C C . GLN B 1 76 ? 24.453 3.607 11.016 1 92.62 76 GLN B C 1
ATOM 2535 O O . GLN B 1 76 ? 23.234 3.607 10.875 1 92.62 76 GLN B O 1
ATOM 2540 N N . THR B 1 77 ? 25.078 3.926 12.148 1 93.19 77 THR B N 1
ATOM 2541 C CA . THR B 1 77 ? 24.312 4.32 13.328 1 93.19 77 THR B CA 1
ATOM 2542 C C . THR B 1 77 ? 23.547 5.613 13.062 1 93.19 77 THR B C 1
ATOM 2544 O O . THR B 1 77 ? 22.359 5.723 13.398 1 93.19 77 THR B O 1
ATOM 2547 N N . GLU B 1 78 ? 24.203 6.543 12.477 1 92.94 78 GLU B N 1
ATOM 2548 C CA . GLU B 1 78 ? 23.578 7.82 12.156 1 92.94 78 GLU B CA 1
ATOM 2549 C C . GLU B 1 78 ? 22.438 7.637 11.148 1 92.94 78 GLU B C 1
ATOM 2551 O O . GLU B 1 78 ? 21.406 8.305 11.242 1 92.94 78 GLU B O 1
ATOM 2556 N N . ALA B 1 79 ? 22.672 6.754 10.18 1 92.81 79 ALA B N 1
ATOM 2557 C CA . ALA B 1 79 ? 21.641 6.465 9.188 1 92.81 79 ALA B CA 1
ATOM 2558 C C . ALA B 1 79 ? 20.391 5.891 9.852 1 92.81 79 ALA B C 1
ATOM 2560 O O . ALA B 1 79 ? 19.281 6.293 9.531 1 92.81 79 ALA B O 1
ATOM 2561 N N . LYS B 1 80 ? 20.625 4.961 10.836 1 93.06 80 LYS B N 1
ATOM 2562 C CA . LYS B 1 80 ? 19.5 4.387 11.594 1 93.06 80 LYS B CA 1
ATOM 2563 C C . LYS B 1 80 ? 18.734 5.469 12.336 1 93.06 80 LYS B C 1
ATOM 2565 O O . LYS B 1 80 ? 17.5 5.477 12.312 1 93.06 80 LYS B O 1
ATOM 2570 N N . GLN B 1 81 ? 19.406 6.387 12.93 1 93.19 81 GLN B N 1
ATOM 2571 C CA . GLN B 1 81 ? 18.781 7.465 13.695 1 93.19 81 GLN B CA 1
ATOM 2572 C C . GLN B 1 81 ? 18.016 8.414 12.781 1 93.19 81 GLN B C 1
ATOM 2574 O O . GLN B 1 81 ? 16.938 8.883 13.141 1 93.19 81 GLN B O 1
ATOM 2579 N N . ALA B 1 82 ? 18.594 8.641 11.656 1 93.94 82 ALA B N 1
ATOM 2580 C CA . ALA B 1 82 ? 17.953 9.547 10.711 1 93.94 82 ALA B CA 1
ATOM 2581 C C . ALA B 1 82 ? 16.641 8.953 10.188 1 93.94 82 ALA B C 1
ATOM 2583 O O . ALA B 1 82 ? 15.633 9.656 10.094 1 93.94 82 ALA B O 1
ATOM 2584 N N . VAL B 1 83 ? 16.641 7.688 9.844 1 95.19 83 VAL B N 1
ATOM 2585 C CA . VAL B 1 83 ? 15.445 7.016 9.359 1 95.19 83 VAL B CA 1
ATOM 2586 C C . VAL B 1 83 ? 14.375 7.027 10.445 1 95.19 83 VAL B C 1
ATOM 2588 O O . VAL B 1 83 ? 13.203 7.312 10.164 1 95.19 83 VAL B O 1
ATOM 2591 N N . SER B 1 84 ? 14.766 6.77 11.664 1 95.56 84 SER B N 1
ATOM 2592 C CA . SER B 1 84 ? 13.844 6.789 12.797 1 95.56 84 SER B CA 1
ATOM 2593 C C . SER B 1 84 ? 13.25 8.18 13 1 95.56 84 SER B C 1
ATOM 2595 O O . SER B 1 84 ? 12.062 8.312 13.312 1 95.56 84 SER B O 1
ATOM 2597 N N . LEU B 1 85 ? 14.078 9.148 12.867 1 95.69 85 LEU B N 1
ATOM 2598 C CA . LEU B 1 85 ? 13.609 10.523 13.016 1 95.69 85 LEU B CA 1
ATOM 2599 C C . LEU B 1 85 ? 12.578 10.875 11.953 1 95.69 85 LEU B C 1
ATOM 2601 O O . LEU B 1 85 ? 11.531 11.445 12.258 1 95.69 85 LEU B O 1
ATOM 2605 N N . ILE B 1 86 ? 12.852 10.508 10.727 1 97.75 86 ILE B N 1
ATOM 2606 C CA . ILE B 1 86 ? 11.914 10.781 9.641 1 97.75 86 ILE B CA 1
ATOM 2607 C C . ILE B 1 86 ? 10.594 10.07 9.906 1 97.75 86 ILE B C 1
ATOM 2609 O O . ILE B 1 86 ? 9.523 10.672 9.781 1 97.75 86 ILE B O 1
ATOM 2613 N N . GLN B 1 87 ? 10.656 8.797 10.273 1 97.56 87 GLN B N 1
ATOM 2614 C CA . GLN B 1 87 ? 9.438 8.039 10.555 1 97.56 87 GLN B CA 1
ATOM 2615 C C . GLN B 1 87 ? 8.633 8.695 11.672 1 97.56 87 GLN B C 1
ATOM 2617 O O . GLN B 1 87 ? 7.406 8.805 11.586 1 97.56 87 GLN B O 1
ATOM 2622 N N . ARG B 1 88 ? 9.305 9.125 12.727 1 96.44 88 ARG B N 1
ATOM 2623 C CA . ARG B 1 88 ? 8.648 9.758 13.867 1 96.44 88 ARG B CA 1
ATOM 2624 C C . ARG B 1 88 ? 7.953 11.055 13.453 1 96.44 88 ARG B C 1
ATOM 2626 O O . ARG B 1 88 ? 6.797 11.281 13.805 1 96.44 88 ARG B O 1
ATOM 2633 N N . VAL B 1 89 ? 8.656 11.859 12.719 1 97.81 89 VAL B N 1
ATOM 2634 C CA . VAL B 1 89 ? 8.117 13.164 12.336 1 97.81 89 VAL B CA 1
ATOM 2635 C C . VAL B 1 89 ? 6.934 12.977 11.391 1 97.81 89 VAL B C 1
ATOM 2637 O O . VAL B 1 89 ? 5.918 13.656 11.516 1 97.81 89 VAL B O 1
ATOM 2640 N N . VAL B 1 90 ? 7.039 12.07 10.461 1 98.5 90 VAL B N 1
ATOM 2641 C CA . VAL B 1 90 ? 5.945 11.742 9.555 1 98.5 90 VAL B CA 1
ATOM 2642 C C . VAL B 1 90 ? 4.746 11.234 10.352 1 98.5 90 VAL B C 1
ATOM 2644 O O . VAL B 1 90 ? 3.609 11.648 10.109 1 98.5 90 VAL B O 1
ATOM 2647 N N . SER B 1 91 ? 4.977 10.406 11.359 1 98.19 91 SER B N 1
ATOM 2648 C CA . SER B 1 91 ? 3.908 9.883 12.203 1 98.19 91 SER B CA 1
ATOM 2649 C C . SER B 1 91 ? 3.268 10.984 13.039 1 98.19 91 SER B C 1
ATOM 2651 O O . SER B 1 91 ? 2.064 10.953 13.305 1 98.19 91 SER B O 1
ATOM 2653 N N . GLU B 1 92 ? 4.094 11.945 13.461 1 97.75 92 GLU B N 1
ATOM 2654 C CA . GLU B 1 92 ? 3.561 13.086 14.203 1 97.75 92 GLU B CA 1
ATOM 2655 C C . GLU B 1 92 ? 2.584 13.891 13.344 1 97.75 92 GLU B C 1
ATOM 2657 O O . GLU B 1 92 ? 1.609 14.438 13.859 1 97.75 92 GLU B O 1
ATOM 2662 N N . THR B 1 93 ? 2.869 13.945 12.07 1 98.56 93 THR B N 1
ATOM 2663 C CA . THR B 1 93 ? 1.96 14.625 11.148 1 98.56 93 THR B CA 1
ATOM 2664 C C . THR B 1 93 ? 0.592 13.945 11.148 1 98.56 93 THR B C 1
ATOM 2666 O O . THR B 1 93 ? -0.437 14.617 11.258 1 98.56 93 THR B O 1
ATOM 2669 N N . GLU B 1 94 ? 0.563 12.641 11.07 1 98.06 94 GLU B N 1
ATOM 2670 C CA . GLU B 1 94 ? -0.667 11.852 11.07 1 98.06 94 GLU B CA 1
ATOM 2671 C C . GLU B 1 94 ? -1.425 12.016 12.383 1 98.06 94 GLU B C 1
ATOM 2673 O O . GLU B 1 94 ? -2.658 12.008 12.398 1 98.06 94 GLU B O 1
ATOM 2678 N N . LYS B 1 95 ? -0.694 12.258 13.461 1 97.25 95 LYS B N 1
ATOM 2679 C CA . LYS B 1 95 ? -1.269 12.25 14.797 1 97.25 95 LYS B CA 1
ATOM 2680 C C . LYS B 1 95 ? -1.766 13.641 15.188 1 97.25 95 LYS B C 1
ATOM 2682 O O . LYS B 1 95 ? -2.334 13.828 16.266 1 97.25 95 LYS B O 1
ATOM 2687 N N . LEU B 1 96 ? -1.488 14.633 14.344 1 98.06 96 LEU B N 1
ATOM 2688 C CA . LEU B 1 96 ? -2.127 15.914 14.617 1 98.06 96 LEU B CA 1
ATOM 2689 C C . LEU B 1 96 ? -3.631 15.75 14.812 1 98.06 96 LEU B C 1
ATOM 2691 O O . LEU B 1 96 ? -4.277 15.008 14.062 1 98.06 96 LEU B O 1
ATOM 2695 N N . PRO B 1 97 ? -4.18 16.406 15.797 1 97.56 97 PRO B N 1
ATOM 2696 C CA . PRO B 1 97 ? -5.637 16.359 15.938 1 97.56 97 PRO B CA 1
ATOM 2697 C C . PRO B 1 97 ? -6.363 17.062 14.789 1 97.56 97 PRO B C 1
ATOM 2699 O O . PRO B 1 97 ? -7.48 16.672 14.438 1 97.56 97 PRO B O 1
ATOM 2702 N N . GLN B 1 98 ? -5.773 18.125 14.219 1 98.31 98 GLN B N 1
ATOM 2703 C CA . GLN B 1 98 ? -6.344 18.844 13.078 1 98.31 98 GLN B CA 1
ATOM 2704 C C . GLN B 1 98 ? -6.211 18.031 11.797 1 98.31 98 GLN B C 1
ATOM 2706 O O . GLN B 1 98 ? -5.191 17.375 11.57 1 98.31 98 GLN B O 1
ATOM 2711 N N . PRO B 1 99 ? -7.211 18.062 10.914 1 98.75 99 PRO B N 1
ATOM 2712 C CA . PRO B 1 99 ? -7.047 17.469 9.594 1 98.75 99 PRO B CA 1
ATOM 2713 C C . PRO B 1 99 ? -5.879 18.062 8.812 1 98.75 99 PRO B C 1
ATOM 2715 O O . PRO B 1 99 ? -5.625 19.266 8.891 1 98.75 99 PRO B O 1
ATOM 2718 N N . VAL B 1 100 ? -5.176 17.234 8.094 1 98.94 100 VAL B N 1
ATOM 2719 C CA . VAL B 1 100 ? -4.012 17.656 7.328 1 98.94 100 VAL B CA 1
ATOM 2720 C C . VAL B 1 100 ? -4.207 17.312 5.855 1 98.94 100 VAL B C 1
ATOM 2722 O O . VAL B 1 100 ? -4.555 16.172 5.516 1 98.94 100 VAL B O 1
ATOM 2725 N N . ILE B 1 101 ? -3.992 18.281 4.961 1 98.94 101 ILE B N 1
ATOM 2726 C CA . ILE B 1 101 ? -4.09 18.125 3.514 1 98.94 101 ILE B CA 1
ATOM 2727 C C . ILE B 1 101 ? -2.705 18.25 2.885 1 98.94 101 ILE B C 1
ATOM 2729 O O . ILE B 1 101 ? -1.987 19.219 3.129 1 98.94 101 ILE B O 1
ATOM 2733 N N . ALA B 1 102 ? -2.311 17.234 2.123 1 98.94 102 ALA B N 1
ATOM 2734 C CA . ALA B 1 102 ? -1.136 17.359 1.267 1 98.94 102 ALA B CA 1
ATOM 2735 C C . ALA B 1 102 ? -1.495 18.016 -0.063 1 98.94 102 ALA B C 1
ATOM 2737 O O . ALA B 1 102 ? -2.273 17.469 -0.844 1 98.94 102 ALA B O 1
ATOM 2738 N N . SER B 1 103 ? -1.036 19.203 -0.293 1 98.88 103 SER B N 1
ATOM 2739 C CA . SER B 1 103 ? -1.156 19.906 -1.566 1 98.88 103 SER B CA 1
ATOM 2740 C C . SER B 1 103 ? 0.078 19.688 -2.436 1 98.88 103 SER B C 1
ATOM 2742 O O . SER B 1 103 ? 1.068 20.422 -2.311 1 98.88 103 SER B O 1
ATOM 2744 N N . LEU B 1 104 ? -0.009 18.75 -3.328 1 98.88 104 LEU B N 1
ATOM 2745 C CA . LEU B 1 104 ? 1.155 18.25 -4.051 1 98.88 104 LEU B CA 1
ATOM 2746 C C . LEU B 1 104 ? 1.384 19.047 -5.332 1 98.88 104 LEU B C 1
ATOM 2748 O O . LEU B 1 104 ? 0.862 18.688 -6.391 1 98.88 104 LEU B O 1
ATOM 2752 N N . ASN B 1 105 ? 2.232 20.078 -5.238 1 98.69 105 ASN B N 1
ATOM 2753 C CA . ASN B 1 105 ? 2.529 21 -6.34 1 98.69 105 ASN B CA 1
ATOM 2754 C C . ASN B 1 105 ? 3.678 20.484 -7.203 1 98.69 105 ASN B C 1
ATOM 2756 O O . ASN B 1 105 ? 4.012 21.078 -8.227 1 98.69 105 ASN B O 1
ATOM 2760 N N . GLY B 1 106 ? 4.289 19.453 -6.844 1 98.62 106 GLY B N 1
ATOM 2761 C CA . GLY B 1 106 ? 5.371 18.734 -7.5 1 98.62 106 GLY B CA 1
ATOM 2762 C C . GLY B 1 106 ? 5.41 17.266 -7.148 1 98.62 106 GLY B C 1
ATOM 2763 O O . GLY B 1 106 ? 4.59 16.797 -6.359 1 98.62 106 GLY B O 1
ATOM 2764 N N . SER B 1 107 ? 6.387 16.562 -7.734 1 98.69 107 SER B N 1
ATOM 2765 C CA . SER B 1 107 ? 6.477 15.125 -7.527 1 98.69 107 SER B CA 1
ATOM 2766 C C . SER B 1 107 ? 6.785 14.797 -6.07 1 98.69 107 SER B C 1
ATOM 2768 O O . SER B 1 107 ? 7.566 15.492 -5.418 1 98.69 107 SER B O 1
ATOM 2770 N N . ALA B 1 108 ? 6.148 13.797 -5.539 1 98.81 108 ALA B N 1
ATOM 2771 C CA . ALA B 1 108 ? 6.391 13.258 -4.203 1 98.81 108 ALA B CA 1
ATOM 2772 C C . ALA B 1 108 ? 7.016 11.867 -4.277 1 98.81 108 ALA B C 1
ATOM 2774 O O . ALA B 1 108 ? 6.359 10.906 -4.688 1 98.81 108 ALA B O 1
ATOM 2775 N N . LEU B 1 109 ? 8.234 11.727 -3.822 1 98.25 109 LEU B N 1
ATOM 2776 C CA . LEU B 1 109 ? 8.984 10.484 -3.977 1 98.25 109 LEU B CA 1
ATOM 2777 C C . LEU B 1 109 ? 9.586 10.047 -2.648 1 98.25 109 LEU B C 1
ATOM 2779 O O . LEU B 1 109 ? 10.094 10.875 -1.887 1 98.25 109 LEU B O 1
ATOM 2783 N N . GLY B 1 110 ? 9.555 8.727 -2.424 1 97.88 110 GLY B N 1
ATOM 2784 C CA . GLY B 1 110 ? 10.125 8.203 -1.191 1 97.88 110 GLY B CA 1
ATOM 2785 C C . GLY B 1 110 ? 9.523 8.828 0.055 1 97.88 110 GLY B C 1
ATOM 2786 O O . GLY B 1 110 ? 8.305 8.844 0.221 1 97.88 110 GLY B O 1
ATOM 2787 N N . GLY B 1 111 ? 10.391 9.398 0.835 1 98.25 111 GLY B N 1
ATOM 2788 C CA . GLY B 1 111 ? 9.945 10.062 2.047 1 98.25 111 GLY B CA 1
ATOM 2789 C C . GLY B 1 111 ? 8.938 11.164 1.781 1 98.25 111 GLY B C 1
ATOM 2790 O O . GLY B 1 111 ? 8.109 11.477 2.639 1 98.25 111 GLY B O 1
ATOM 2791 N N . GLY B 1 112 ? 9.023 11.758 0.636 1 98.69 112 GLY B N 1
ATOM 2792 C CA . GLY B 1 112 ? 8.039 12.758 0.26 1 98.69 112 GLY B CA 1
ATOM 2793 C C . GLY B 1 112 ? 6.637 12.188 0.121 1 98.69 112 GLY B C 1
ATOM 2794 O O . GLY B 1 112 ? 5.672 12.781 0.611 1 98.69 112 GLY B O 1
ATOM 2795 N N . LEU B 1 113 ? 6.52 11.07 -0.599 1 98.81 113 LEU B N 1
ATOM 2796 C CA . LEU B 1 113 ? 5.219 10.414 -0.682 1 98.81 113 LEU B CA 1
ATOM 2797 C C . LEU B 1 113 ? 4.789 9.883 0.68 1 98.81 113 LEU B C 1
ATOM 2799 O O . LEU B 1 113 ? 3.604 9.906 1.017 1 98.81 113 LEU B O 1
ATOM 2803 N N . GLU B 1 114 ? 5.77 9.367 1.456 1 98.81 114 GLU B N 1
ATOM 2804 C CA . GLU B 1 114 ? 5.441 8.883 2.793 1 98.81 114 GLU B CA 1
ATOM 2805 C C . GLU B 1 114 ? 4.859 10 3.656 1 98.81 114 GLU B C 1
ATOM 2807 O O . GLU B 1 114 ? 3.932 9.766 4.438 1 98.81 114 GLU B O 1
ATOM 2812 N N . LEU B 1 115 ? 5.363 11.203 3.516 1 98.88 115 LEU B N 1
ATOM 2813 C CA . LEU B 1 115 ? 4.789 12.359 4.199 1 98.88 115 LEU B CA 1
ATOM 2814 C C . LEU B 1 115 ? 3.371 12.633 3.713 1 98.88 115 LEU B C 1
ATOM 2816 O O . LEU B 1 115 ? 2.463 12.844 4.52 1 98.88 115 LEU B O 1
ATOM 2820 N N . ALA B 1 116 ? 3.174 12.594 2.439 1 98.88 116 ALA B N 1
ATOM 2821 C CA . ALA B 1 116 ? 1.844 12.797 1.869 1 98.88 116 ALA B CA 1
ATOM 2822 C C . ALA B 1 116 ? 0.865 11.742 2.367 1 98.88 116 ALA B C 1
ATOM 2824 O O . ALA B 1 116 ? -0.293 12.047 2.664 1 98.88 116 ALA B O 1
ATOM 2825 N N . LEU B 1 117 ? 1.34 10.492 2.469 1 98.81 117 LEU B N 1
ATOM 2826 C CA . LEU B 1 117 ? 0.514 9.375 2.908 1 98.81 117 LEU B CA 1
ATOM 2827 C C . LEU B 1 117 ? 0.074 9.555 4.359 1 98.81 117 LEU B C 1
ATOM 2829 O O . LEU B 1 117 ? -0.954 9.016 4.773 1 98.81 117 LEU B O 1
ATOM 2833 N N . ALA B 1 118 ? 0.857 10.297 5.148 1 98.69 118 ALA B N 1
ATOM 2834 C CA . ALA B 1 118 ? 0.532 10.539 6.551 1 98.69 118 ALA B CA 1
ATOM 2835 C C . ALA B 1 118 ? -0.551 11.602 6.691 1 98.69 118 ALA B C 1
ATOM 2837 O O . ALA B 1 118 ? -1.14 11.766 7.762 1 98.69 118 ALA B O 1
ATOM 2838 N N . CYS B 1 119 ? -0.813 12.312 5.641 1 98.81 119 CYS B N 1
ATOM 2839 C CA . CYS B 1 119 ? -1.866 13.32 5.652 1 98.81 119 CYS B CA 1
ATOM 2840 C C . CYS B 1 119 ? -3.238 12.68 5.492 1 98.81 119 CYS B C 1
ATOM 2842 O O . CYS B 1 119 ? -3.344 11.531 5.062 1 98.81 119 CYS B O 1
ATOM 2844 N N . ASP B 1 120 ? -4.301 13.445 5.805 1 98.69 120 ASP B N 1
ATOM 2845 C CA . ASP B 1 120 ? -5.664 12.93 5.754 1 98.69 120 ASP B CA 1
ATOM 2846 C C . ASP B 1 120 ? -6.207 12.953 4.328 1 98.69 120 ASP B C 1
ATOM 2848 O O . ASP B 1 120 ? -6.988 12.086 3.941 1 98.69 120 ASP B O 1
ATOM 2852 N N . ILE B 1 121 ? -5.852 13.961 3.578 1 98.75 121 ILE B N 1
ATOM 2853 C CA . ILE B 1 121 ? -6.32 14.18 2.215 1 98.75 121 ILE B CA 1
ATOM 2854 C C . ILE B 1 121 ? -5.145 14.586 1.327 1 98.75 121 ILE B C 1
ATOM 2856 O O . ILE B 1 121 ? -4.242 15.305 1.766 1 98.75 121 ILE B O 1
ATOM 2860 N N . ARG B 1 122 ? -5.125 14.086 0.091 1 98.88 122 ARG B N 1
ATOM 2861 C CA . ARG B 1 122 ? -4.113 14.453 -0.894 1 98.88 122 ARG B CA 1
ATOM 2862 C C . ARG B 1 122 ? -4.754 15.055 -2.139 1 98.88 122 ARG B C 1
ATOM 2864 O O . ARG B 1 122 ? -5.695 14.484 -2.697 1 98.88 122 ARG B O 1
ATOM 2871 N N . ILE B 1 123 ? -4.316 16.203 -2.525 1 98.88 123 ILE B N 1
ATOM 2872 C CA . ILE B 1 123 ? -4.695 16.891 -3.758 1 98.88 123 ILE B CA 1
ATOM 2873 C C . ILE B 1 123 ? -3.461 17.125 -4.625 1 98.88 123 ILE B C 1
ATOM 2875 O O . ILE B 1 123 ? -2.48 17.719 -4.172 1 98.88 123 ILE B O 1
ATOM 2879 N N . ALA B 1 124 ? -3.533 16.641 -5.887 1 98.88 124 ALA B N 1
ATOM 2880 C CA . ALA B 1 124 ? -2.318 16.609 -6.695 1 98.88 124 ALA B CA 1
ATOM 2881 C C . ALA B 1 124 ? -2.469 17.469 -7.949 1 98.88 124 ALA B C 1
ATOM 2883 O O . ALA B 1 124 ? -3.533 17.5 -8.57 1 98.88 124 ALA B O 1
ATOM 2884 N N . ALA B 1 125 ? -1.362 18.172 -8.281 1 98.81 125 ALA B N 1
ATOM 2885 C CA . ALA B 1 125 ? -1.273 18.75 -9.625 1 98.81 125 ALA B CA 1
ATOM 2886 C C . ALA B 1 125 ? -1.178 17.656 -10.688 1 98.81 125 ALA B C 1
ATOM 2888 O O . ALA B 1 125 ? -0.575 16.609 -10.453 1 98.81 125 ALA B O 1
ATOM 2889 N N . GLU B 1 126 ? -1.61 17.938 -11.844 1 98.44 126 GLU B N 1
ATOM 2890 C CA . GLU B 1 126 ? -1.75 16.969 -12.914 1 98.44 126 GLU B CA 1
ATOM 2891 C C . GLU B 1 126 ? -0.388 16.469 -13.391 1 98.44 126 GLU B C 1
ATOM 2893 O O . GLU B 1 126 ? -0.25 15.328 -13.82 1 98.44 126 GLU B O 1
ATOM 2898 N N . HIS B 1 127 ? 0.62 17.281 -13.289 1 98.19 127 HIS B N 1
ATOM 2899 C CA . HIS B 1 127 ? 1.875 17.016 -13.977 1 98.19 127 HIS B CA 1
ATOM 2900 C C . HIS B 1 127 ? 2.809 16.172 -13.109 1 98.19 127 HIS B C 1
ATOM 2902 O O . HIS B 1 127 ? 3.898 15.797 -13.539 1 98.19 127 HIS B O 1
ATOM 2908 N N . ILE B 1 128 ? 2.412 15.828 -11.93 1 98.25 128 ILE B N 1
ATOM 2909 C CA . ILE B 1 128 ? 3.396 15.297 -11 1 98.25 128 ILE B CA 1
ATOM 2910 C C . ILE B 1 128 ? 3.428 13.773 -11.094 1 98.25 128 ILE B C 1
ATOM 2912 O O . ILE B 1 128 ? 2.545 13.164 -11.703 1 98.25 128 ILE B O 1
ATOM 2916 N N . GLU B 1 129 ? 4.484 13.227 -10.523 1 98.62 129 GLU B N 1
ATOM 2917 C CA . GLU B 1 129 ? 4.625 11.789 -10.328 1 98.62 129 GLU B CA 1
ATOM 2918 C C . GLU B 1 129 ? 4.754 11.445 -8.844 1 98.62 129 GLU B C 1
ATOM 2920 O O . GLU B 1 129 ? 5.211 12.266 -8.047 1 98.62 129 GLU B O 1
ATOM 2925 N N . LEU B 1 130 ? 4.262 10.281 -8.523 1 98.75 130 LEU B N 1
ATOM 2926 C CA . LEU B 1 130 ? 4.316 9.758 -7.164 1 98.75 130 LEU B CA 1
ATOM 2927 C C . LEU B 1 130 ? 4.938 8.367 -7.141 1 98.75 130 LEU B C 1
ATOM 2929 O O . LEU B 1 130 ? 4.707 7.566 -8.047 1 98.75 130 LEU B O 1
ATOM 2933 N N . GLY B 1 131 ? 5.773 8.125 -6.117 1 98.56 131 GLY B N 1
ATOM 2934 C CA . GLY B 1 131 ? 6.332 6.781 -6.047 1 98.56 131 GLY B CA 1
ATOM 2935 C C . GLY B 1 131 ? 7.156 6.547 -4.793 1 98.56 131 GLY B C 1
ATOM 2936 O O . GLY B 1 131 ? 7.52 7.496 -4.094 1 98.56 131 GLY B O 1
ATOM 2937 N N . LEU B 1 132 ? 7.402 5.254 -4.488 1 98.56 132 LEU B N 1
ATOM 2938 C CA . LEU B 1 132 ? 8.289 4.777 -3.436 1 98.56 132 LEU B CA 1
ATOM 2939 C C . LEU B 1 132 ? 9.43 3.951 -4.02 1 98.56 132 LEU B C 1
ATOM 2941 O O . LEU B 1 132 ? 9.43 2.723 -3.912 1 98.56 132 LEU B O 1
ATOM 2945 N N . PRO B 1 133 ? 10.422 4.629 -4.559 1 97.19 133 PRO B N 1
ATOM 2946 C CA . PRO B 1 133 ? 11.461 3.951 -5.332 1 97.19 133 PRO B CA 1
ATOM 2947 C C . PRO B 1 133 ? 12.578 3.387 -4.449 1 97.19 133 PRO B C 1
ATOM 2949 O O . PRO B 1 133 ? 13.641 3.02 -4.953 1 97.19 133 PRO B O 1
ATOM 2952 N N . GLU B 1 134 ? 12.406 3.26 -3.176 1 96.81 134 GLU B N 1
ATOM 2953 C CA . GLU B 1 134 ? 13.461 2.941 -2.215 1 96.81 134 GLU B CA 1
ATOM 2954 C C . GLU B 1 134 ? 14.133 1.615 -2.555 1 96.81 134 GLU B C 1
ATOM 2956 O O . GLU B 1 134 ? 15.344 1.461 -2.365 1 96.81 134 GLU B O 1
ATOM 2961 N N . THR B 1 135 ? 13.375 0.688 -3.072 1 97.19 135 THR B N 1
ATOM 2962 C CA . THR B 1 135 ? 13.945 -0.624 -3.359 1 97.19 135 THR B CA 1
ATOM 2963 C C . THR B 1 135 ? 14.984 -0.531 -4.473 1 97.19 135 THR B C 1
ATOM 2965 O O . THR B 1 135 ? 15.898 -1.351 -4.543 1 97.19 135 THR B O 1
ATOM 2968 N N . THR B 1 136 ? 14.898 0.445 -5.391 1 96.25 136 THR B N 1
ATOM 2969 C CA . THR B 1 136 ? 15.898 0.666 -6.438 1 96.25 136 THR B CA 1
ATOM 2970 C C . THR B 1 136 ? 17.219 1.121 -5.832 1 96.25 136 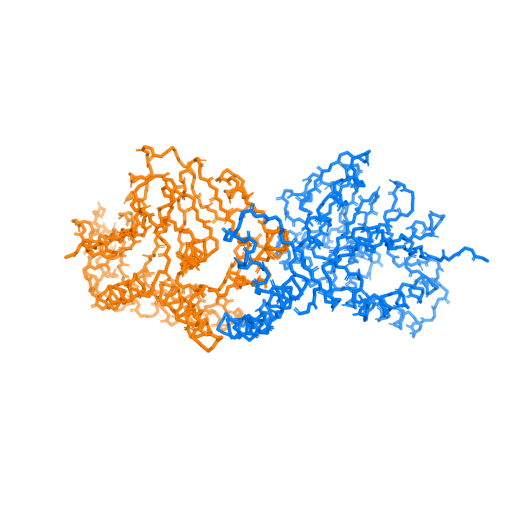THR B C 1
ATOM 2972 O O . THR B 1 136 ? 18.25 1.079 -6.5 1 96.25 136 THR B O 1
ATOM 2975 N N . LEU B 1 137 ? 17.234 1.525 -4.586 1 95.06 137 LEU B N 1
ATOM 2976 C CA . LEU B 1 137 ? 18.422 1.934 -3.855 1 95.06 137 LEU B CA 1
ATOM 2977 C C . LEU B 1 137 ? 18.797 0.898 -2.797 1 95.06 137 LEU B C 1
ATOM 2979 O O . LEU B 1 137 ? 19.594 1.179 -1.903 1 95.06 137 LEU B O 1
ATOM 2983 N N . ALA B 1 138 ? 18.094 -0.28 -2.881 1 95.88 138 ALA B N 1
ATOM 2984 C CA . ALA B 1 138 ? 18.375 -1.424 -2.014 1 95.88 138 ALA B CA 1
ATOM 2985 C C . ALA B 1 138 ? 18 -1.116 -0.566 1 95.88 138 ALA B C 1
ATOM 2987 O O . ALA B 1 138 ? 18.641 -1.613 0.364 1 95.88 138 ALA B O 1
ATOM 2988 N N . ILE B 1 139 ? 17.094 -0.232 -0.357 1 96.38 139 ILE B N 1
ATOM 2989 C CA . ILE B 1 139 ? 16.438 -0.004 0.93 1 96.38 139 ILE B CA 1
ATOM 2990 C C . ILE B 1 139 ? 14.93 -0.083 0.766 1 96.38 139 ILE B C 1
ATOM 2992 O O . ILE B 1 139 ? 14.43 -0.439 -0.305 1 96.38 139 ILE B O 1
ATOM 2996 N N . ILE B 1 140 ? 14.18 0.092 1.877 1 98.06 140 ILE B N 1
ATOM 2997 C CA . ILE B 1 140 ? 12.727 0.057 1.797 1 98.06 140 ILE B CA 1
ATOM 2998 C C . ILE B 1 140 ? 12.156 1.397 2.25 1 98.06 140 ILE B C 1
ATOM 3000 O O . ILE B 1 140 ? 12.844 2.189 2.896 1 98.06 140 ILE B O 1
ATOM 3004 N N . PRO B 1 141 ? 10.859 1.695 1.846 1 98.25 141 PRO B N 1
ATOM 3005 C CA . PRO B 1 141 ? 10.211 2.826 2.516 1 98.25 141 PRO B CA 1
ATOM 3006 C C . PRO B 1 141 ? 10.219 2.695 4.035 1 98.25 141 PRO B C 1
ATOM 3008 O O . PRO B 1 141 ? 9.773 1.681 4.574 1 98.25 141 PRO B O 1
ATOM 3011 N N . GLY B 1 142 ? 10.719 3.699 4.715 1 97.44 142 GLY B N 1
ATOM 3012 C CA . GLY B 1 142 ? 10.961 3.549 6.141 1 97.44 142 GLY B CA 1
ATOM 3013 C C . GLY B 1 142 ? 10.211 4.562 6.98 1 97.44 142 GLY B C 1
ATOM 3014 O O . GLY B 1 142 ? 10.297 4.539 8.211 1 97.44 142 GLY B O 1
ATOM 3015 N N . ALA B 1 143 ? 9.484 5.449 6.367 1 98.25 143 ALA B N 1
ATOM 3016 C CA . ALA B 1 143 ? 8.727 6.449 7.117 1 98.25 143 ALA B CA 1
ATOM 3017 C C . ALA B 1 143 ? 7.23 6.141 7.082 1 98.25 143 ALA B C 1
ATOM 3019 O O . ALA B 1 143 ? 6.402 7.055 7.074 1 98.25 143 ALA B O 1
ATOM 3020 N N . GLY B 1 144 ? 6.906 4.836 7.012 1 98.38 144 GLY B N 1
ATOM 3021 C CA . GLY B 1 144 ? 5.531 4.371 7.066 1 98.38 144 GLY B CA 1
ATOM 3022 C C . GLY B 1 144 ? 4.988 3.961 5.711 1 98.38 144 GLY B C 1
ATOM 3023 O O . GLY B 1 144 ? 3.846 3.506 5.605 1 98.38 144 GLY B O 1
ATOM 3024 N N . GLY B 1 145 ? 5.781 4.051 4.664 1 98.56 145 GLY B N 1
ATOM 3025 C CA . GLY B 1 145 ? 5.301 3.754 3.326 1 98.56 145 GLY B CA 1
ATOM 3026 C C . GLY B 1 145 ? 4.832 2.32 3.166 1 98.56 145 GLY B C 1
ATOM 3027 O O . GLY B 1 145 ? 3.852 2.057 2.467 1 98.56 145 GLY B O 1
ATOM 3028 N N . THR B 1 146 ? 5.508 1.362 3.801 1 98.56 146 THR B N 1
ATOM 3029 C CA . THR B 1 146 ? 5.113 -0.038 3.689 1 98.56 146 THR B CA 1
ATOM 3030 C C . THR B 1 146 ? 3.82 -0.299 4.453 1 98.56 146 THR B C 1
ATOM 3032 O O . THR B 1 146 ? 3.221 -1.369 4.324 1 98.56 146 THR B O 1
ATOM 3035 N N . GLN B 1 147 ? 3.393 0.61 5.27 1 98.5 147 GLN B N 1
ATOM 3036 C CA . GLN B 1 147 ? 2.219 0.422 6.113 1 98.5 147 GLN B CA 1
ATOM 3037 C C . GLN B 1 147 ? 1.04 1.249 5.605 1 98.5 147 GLN B C 1
ATOM 3039 O O . GLN B 1 147 ? -0.044 0.713 5.367 1 98.5 147 GLN B O 1
ATOM 3044 N N . ARG B 1 148 ? 1.271 2.484 5.332 1 98.62 148 ARG B N 1
ATOM 3045 C CA . ARG B 1 148 ? 0.171 3.385 5.004 1 98.62 148 ARG B CA 1
ATOM 3046 C C . ARG B 1 148 ? -0.28 3.193 3.561 1 98.62 148 ARG B C 1
ATOM 3048 O O . ARG B 1 148 ? -1.472 3.285 3.26 1 98.62 148 ARG B O 1
ATOM 3055 N N . LEU B 1 149 ? 0.659 2.955 2.643 1 98.62 149 LEU B N 1
ATOM 3056 C CA . LEU B 1 149 ? 0.291 2.824 1.236 1 98.62 149 LEU B CA 1
ATOM 3057 C C . LEU B 1 149 ? -0.651 1.644 1.029 1 98.62 149 LEU B C 1
ATOM 3059 O O . LEU B 1 149 ? -1.733 1.801 0.459 1 98.62 149 LEU B O 1
ATOM 3063 N N . PRO B 1 150 ? -0.283 0.387 1.463 1 98 150 PRO B N 1
ATOM 3064 C CA . PRO B 1 150 ? -1.203 -0.726 1.215 1 98 150 PRO B CA 1
ATOM 3065 C C . PRO B 1 150 ? -2.545 -0.552 1.925 1 98 150 PRO B C 1
ATOM 3067 O O . PRO B 1 150 ? -3.572 -1.027 1.435 1 98 150 PRO B O 1
ATOM 3070 N N . ARG B 1 151 ? -2.6 0.106 3.029 1 96.88 151 ARG B N 1
ATOM 3071 C CA . ARG B 1 151 ? -3.854 0.359 3.732 1 96.88 151 ARG B CA 1
ATOM 3072 C C . ARG B 1 151 ? -4.734 1.325 2.949 1 96.88 151 ARG B C 1
ATOM 3074 O O . ARG B 1 151 ? -5.957 1.316 3.098 1 96.88 151 ARG B O 1
ATOM 3081 N N . LEU B 1 152 ? -4.082 2.141 2.17 1 96.81 152 LEU B N 1
ATOM 3082 C CA . LEU B 1 152 ? -4.82 3.17 1.446 1 96.81 152 LEU B CA 1
ATOM 3083 C C . LEU B 1 152 ? -5.285 2.654 0.089 1 96.81 152 LEU B C 1
ATOM 3085 O O . LEU B 1 152 ? -6.434 2.881 -0.307 1 96.81 152 LEU B O 1
ATOM 3089 N N . ILE B 1 153 ? -4.402 1.9 -0.629 1 96.75 153 ILE B N 1
ATOM 3090 C CA . ILE B 1 153 ? -4.73 1.635 -2.027 1 96.75 153 ILE B CA 1
ATOM 3091 C C . ILE B 1 153 ? -4.871 0.13 -2.246 1 96.75 153 ILE B C 1
ATOM 3093 O O . ILE B 1 153 ? -5.148 -0.318 -3.359 1 96.75 153 ILE B O 1
ATOM 3097 N N . GLY B 1 154 ? -4.695 -0.632 -1.199 1 95.19 154 GLY B N 1
ATOM 3098 C CA . GLY B 1 154 ? -4.723 -2.08 -1.319 1 95.19 154 GLY B CA 1
ATOM 3099 C C . GLY B 1 154 ? -3.342 -2.699 -1.424 1 95.19 154 GLY B C 1
ATOM 3100 O O . GLY B 1 154 ? -2.408 -2.062 -1.913 1 95.19 154 GLY B O 1
ATOM 3101 N N . ARG B 1 155 ? -3.184 -3.938 -1.041 1 95.06 155 ARG B N 1
ATOM 3102 C CA . ARG B 1 155 ? -1.898 -4.617 -0.899 1 95.06 155 ARG B CA 1
ATOM 3103 C C . ARG B 1 155 ? -1.266 -4.879 -2.262 1 95.06 155 ARG B C 1
ATOM 3105 O O . ARG B 1 155 ? -0.054 -4.719 -2.43 1 95.06 155 ARG B O 1
ATOM 3112 N N . GLY B 1 156 ? -2.084 -5.332 -3.256 1 94.81 156 GLY B N 1
ATOM 3113 C CA . GLY B 1 156 ? -1.543 -5.703 -4.555 1 94.81 156 GLY B CA 1
ATOM 3114 C C . GLY B 1 156 ? -0.831 -4.562 -5.254 1 94.81 156 GLY B C 1
ATOM 3115 O O . GLY B 1 156 ? 0.36 -4.66 -5.559 1 94.81 156 GLY B O 1
ATOM 3116 N N . LYS B 1 157 ? -1.578 -3.455 -5.426 1 96.31 157 LYS B N 1
ATOM 3117 C CA . LYS B 1 157 ? -1.012 -2.299 -6.113 1 96.31 157 LYS B CA 1
ATOM 3118 C C . LYS B 1 157 ? 0.143 -1.696 -5.32 1 96.31 157 LYS B C 1
ATOM 3120 O O . LYS B 1 157 ? 1.13 -1.238 -5.898 1 96.31 157 LYS B O 1
ATOM 3125 N N . ALA B 1 158 ? 0.016 -1.667 -3.988 1 98.31 158 ALA B N 1
ATOM 3126 C CA . ALA B 1 158 ? 1.095 -1.16 -3.145 1 98.31 158 ALA B CA 1
ATOM 3127 C C . ALA B 1 158 ? 2.367 -1.98 -3.33 1 98.31 158 ALA B C 1
ATOM 3129 O O . ALA B 1 158 ? 3.457 -1.422 -3.477 1 98.31 158 ALA B O 1
ATOM 3130 N N . LYS B 1 159 ? 2.219 -3.309 -3.332 1 98.19 159 LYS B N 1
ATOM 3131 C CA . LYS B 1 159 ? 3.373 -4.18 -3.531 1 98.19 159 LYS B CA 1
ATOM 3132 C C . LYS B 1 159 ? 4.004 -3.951 -4.902 1 98.19 159 LYS B C 1
ATOM 3134 O O . LYS B 1 159 ? 5.227 -3.871 -5.023 1 98.19 159 LYS B O 1
ATOM 3139 N N . GLU B 1 160 ? 3.174 -3.877 -5.895 1 97.69 160 GLU B N 1
ATOM 3140 C CA . GLU B 1 160 ? 3.705 -3.602 -7.227 1 97.69 160 GLU B CA 1
ATOM 3141 C C . GLU B 1 160 ? 4.543 -2.326 -7.234 1 97.69 160 GLU B C 1
ATOM 3143 O O . GLU B 1 160 ? 5.668 -2.32 -7.734 1 97.69 160 GLU B O 1
ATOM 3148 N N . MET B 1 161 ? 4.008 -1.223 -6.668 1 98.12 161 MET B N 1
ATOM 3149 C CA . MET B 1 161 ? 4.691 0.068 -6.652 1 98.12 161 MET B CA 1
ATOM 3150 C C . MET B 1 161 ? 6.008 -0.025 -5.887 1 98.12 161 MET B C 1
ATOM 3152 O O . MET B 1 161 ? 7.043 0.444 -6.363 1 98.12 161 MET B O 1
ATOM 3156 N N . ILE B 1 162 ? 6.004 -0.667 -4.734 1 98.62 162 ILE B N 1
ATOM 3157 C CA . ILE B 1 162 ? 7.156 -0.681 -3.842 1 98.62 162 ILE B CA 1
ATOM 3158 C C . ILE B 1 162 ? 8.203 -1.656 -4.371 1 98.62 162 ILE B C 1
ATOM 3160 O O . ILE B 1 162 ? 9.398 -1.341 -4.398 1 98.62 162 ILE B O 1
ATOM 3164 N N . PHE B 1 163 ? 7.781 -2.867 -4.875 1 98.31 163 PHE B N 1
ATOM 3165 C CA . PHE B 1 163 ? 8.727 -3.875 -5.348 1 98.31 163 PHE B CA 1
ATOM 3166 C C . PHE B 1 163 ? 9.461 -3.391 -6.594 1 98.31 163 PHE B C 1
ATOM 3168 O O . PHE B 1 163 ? 10.656 -3.619 -6.738 1 98.31 163 PHE B O 1
ATOM 3175 N N . THR B 1 164 ? 8.703 -2.729 -7.488 1 97 164 THR B N 1
ATOM 3176 C CA . THR B 1 164 ? 9.289 -2.285 -8.75 1 97 164 THR B CA 1
ATOM 3177 C C . THR B 1 164 ? 10.016 -0.952 -8.57 1 97 164 THR B C 1
ATOM 3179 O O . THR B 1 164 ? 10.891 -0.603 -9.367 1 97 164 THR B O 1
ATOM 3182 N N . GLY B 1 165 ? 9.633 -0.164 -7.613 1 96.88 165 GLY B N 1
ATOM 3183 C CA . GLY B 1 165 ? 10.141 1.189 -7.445 1 96.88 165 GLY B CA 1
ATOM 3184 C C . GLY B 1 165 ? 9.625 2.152 -8.5 1 96.88 165 GLY B C 1
ATOM 3185 O O . GLY B 1 165 ? 10.234 3.197 -8.742 1 96.88 165 GLY B O 1
ATOM 3186 N N . CYS B 1 166 ? 8.523 1.841 -9.109 1 96 166 CYS B N 1
ATOM 3187 C CA . CYS B 1 166 ? 8.023 2.643 -10.227 1 96 166 CYS B CA 1
ATOM 3188 C C . CYS B 1 166 ? 7.332 3.904 -9.719 1 96 166 CYS B C 1
ATOM 3190 O O . CYS B 1 166 ? 6.93 3.977 -8.555 1 96 166 CYS B O 1
ATOM 3192 N N . ARG B 1 167 ? 7.277 4.859 -10.641 1 97.5 167 ARG B N 1
ATOM 3193 C CA . ARG B 1 167 ? 6.504 6.078 -10.43 1 97.5 167 ARG B CA 1
ATOM 3194 C C . ARG B 1 167 ? 5.203 6.047 -11.227 1 97.5 167 ARG B C 1
ATOM 3196 O O . ARG B 1 167 ? 5.137 5.434 -12.289 1 97.5 167 ARG B O 1
ATOM 3203 N N . ILE B 1 168 ? 4.238 6.684 -10.648 1 98.19 168 ILE B N 1
ATOM 3204 C CA . ILE B 1 168 ? 2.965 6.734 -11.359 1 98.19 168 ILE B CA 1
ATOM 3205 C C . ILE B 1 168 ? 2.537 8.188 -11.547 1 98.19 168 ILE B C 1
ATOM 3207 O O . ILE B 1 168 ? 2.971 9.07 -10.797 1 98.19 168 ILE B O 1
ATOM 3211 N N . SER B 1 169 ? 1.663 8.422 -12.531 1 98.5 169 SER B N 1
ATOM 3212 C CA . SER B 1 169 ? 1.138 9.758 -12.797 1 98.5 169 SER B CA 1
ATOM 3213 C C . SER B 1 169 ? 0.075 10.148 -11.781 1 98.5 169 SER B C 1
ATOM 3215 O O . SER B 1 169 ? -0.463 9.289 -11.078 1 98.5 169 SER B O 1
ATOM 3217 N N . ALA B 1 170 ? -0.217 11.438 -11.734 1 98.62 170 ALA B N 1
ATOM 3218 C CA . ALA B 1 170 ? -1.292 11.922 -10.875 1 98.62 170 ALA B CA 1
ATOM 3219 C C . ALA B 1 170 ? -2.627 11.289 -11.258 1 98.62 170 ALA B C 1
ATOM 3221 O O . ALA B 1 170 ? -3.428 10.945 -10.383 1 98.62 170 ALA B O 1
ATOM 3222 N N . GLU B 1 171 ? -2.844 11.125 -12.484 1 98.12 171 GLU B N 1
ATOM 3223 C CA . GLU B 1 171 ? -4.086 10.523 -12.961 1 98.12 171 GLU B CA 1
ATOM 3224 C C . GLU B 1 171 ? -4.219 9.078 -12.492 1 98.12 171 GLU B C 1
ATOM 3226 O O . GLU B 1 171 ? -5.273 8.68 -12 1 98.12 171 GLU B O 1
ATOM 3231 N N . GLU B 1 172 ? -3.166 8.328 -12.664 1 97.62 172 GLU B N 1
ATOM 3232 C CA . GLU B 1 172 ? -3.186 6.949 -12.172 1 97.62 172 GLU B CA 1
ATOM 3233 C C . GLU B 1 172 ? -3.373 6.914 -10.656 1 97.62 172 GLU B C 1
ATOM 3235 O O . GLU B 1 172 ? -4.094 6.059 -10.141 1 97.62 172 GLU B O 1
ATOM 3240 N N . ALA B 1 173 ? -2.74 7.836 -9.961 1 98.62 173 ALA B N 1
ATOM 3241 C CA . ALA B 1 173 ? -2.848 7.914 -8.508 1 98.62 173 ALA B CA 1
ATOM 3242 C C . ALA B 1 173 ? -4.293 8.141 -8.078 1 98.62 173 ALA B C 1
ATOM 3244 O O . ALA B 1 173 ? -4.746 7.574 -7.082 1 98.62 173 ALA B O 1
ATOM 3245 N N . GLN B 1 174 ? -5 8.93 -8.805 1 98.19 174 GLN B N 1
ATOM 3246 C CA . GLN B 1 174 ? -6.406 9.164 -8.492 1 98.19 174 GLN B CA 1
ATOM 3247 C C . GLN B 1 174 ? -7.242 7.918 -8.75 1 98.19 174 GLN B C 1
ATOM 3249 O O . GLN B 1 174 ? -8.117 7.574 -7.953 1 98.19 174 GLN B O 1
ATOM 3254 N N . LYS B 1 175 ? -6.922 7.23 -9.828 1 96.19 175 LYS B N 1
ATOM 3255 C CA . LYS B 1 175 ? -7.656 6.023 -10.203 1 96.19 175 LYS B CA 1
ATOM 3256 C C . LYS B 1 175 ? -7.551 4.961 -9.117 1 96.19 175 LYS B C 1
ATOM 3258 O O . LYS B 1 175 ? -8.508 4.227 -8.859 1 96.19 175 LYS B O 1
ATOM 3263 N N . ILE B 1 176 ? -6.418 4.914 -8.469 1 95.94 176 ILE B N 1
ATOM 3264 C CA . ILE B 1 176 ? -6.215 3.861 -7.48 1 95.94 176 ILE B CA 1
ATOM 3265 C C . ILE B 1 176 ? -6.465 4.414 -6.078 1 95.94 176 ILE B C 1
ATOM 3267 O O . ILE B 1 176 ? -6.109 3.779 -5.082 1 95.94 176 ILE B O 1
ATOM 3271 N N . SER B 1 177 ? -6.902 5.648 -5.926 1 96.75 177 SER B N 1
ATOM 3272 C CA . SER B 1 177 ? -7.34 6.293 -4.688 1 96.75 177 SER B CA 1
ATOM 3273 C C . SER B 1 177 ? -6.148 6.699 -3.826 1 96.75 177 SER B C 1
ATOM 3275 O O . SER B 1 177 ? -6.277 6.824 -2.607 1 96.75 177 SER B O 1
ATOM 3277 N N . LEU B 1 178 ? -5.02 6.859 -4.48 1 98.44 178 LEU B N 1
ATOM 3278 C CA . LEU B 1 178 ? -3.855 7.371 -3.768 1 98.44 178 LEU B CA 1
ATOM 3279 C C . LEU B 1 178 ? -3.998 8.867 -3.498 1 98.44 178 LEU B C 1
ATOM 3281 O O . LEU B 1 178 ? -3.52 9.367 -2.477 1 98.44 178 LEU B O 1
ATOM 3285 N N . VAL B 1 179 ? -4.672 9.547 -4.43 1 98.62 179 VAL B N 1
ATOM 3286 C CA . VAL B 1 179 ? -5.004 10.961 -4.277 1 98.62 179 VAL B CA 1
ATOM 3287 C C . VAL B 1 179 ? -6.504 11.164 -4.473 1 98.62 179 VAL B C 1
ATOM 3289 O O . VAL B 1 179 ? -7.121 10.5 -5.309 1 98.62 179 VAL B O 1
ATOM 3292 N N . GLU B 1 180 ? -7.039 12.102 -3.764 1 98.19 180 GLU B N 1
ATOM 3293 C CA . GLU B 1 180 ? -8.477 12.344 -3.826 1 98.19 180 GLU B CA 1
ATOM 3294 C C . GLU B 1 180 ? -8.828 13.242 -5.012 1 98.19 180 GLU B C 1
ATOM 3296 O O . GLU B 1 180 ? -9.883 13.07 -5.629 1 98.19 180 GLU B O 1
ATOM 3301 N N . HIS B 1 181 ? -7.961 14.188 -5.344 1 98.31 181 HIS B N 1
ATOM 3302 C CA . HIS B 1 181 ? -8.227 15.125 -6.43 1 98.31 181 HIS B CA 1
ATOM 3303 C C . HIS B 1 181 ? -6.973 15.383 -7.258 1 98.31 181 HIS B C 1
ATOM 3305 O O . HIS B 1 181 ? -5.863 15.422 -6.719 1 98.31 181 HIS B O 1
ATOM 3311 N N . VAL B 1 182 ? -7.184 15.508 -8.57 1 98.81 182 VAL B N 1
ATOM 3312 C CA . VAL B 1 182 ? -6.16 15.945 -9.508 1 98.81 182 VAL B CA 1
ATOM 3313 C C . VAL B 1 182 ? -6.641 17.188 -10.25 1 98.81 182 VAL B C 1
ATOM 3315 O O . VAL B 1 182 ? -7.742 17.203 -10.812 1 98.81 182 VAL B O 1
ATOM 3318 N N . VAL B 1 183 ? -5.848 18.281 -10.219 1 98.75 183 VAL B N 1
ATOM 3319 C CA . VAL B 1 183 ? -6.223 19.547 -10.836 1 98.75 183 VAL B CA 1
ATOM 3320 C C . VAL B 1 183 ? -5.016 20.141 -11.555 1 98.75 183 VAL B C 1
ATOM 3322 O O . VAL B 1 183 ? -3.873 19.781 -11.281 1 98.75 183 VAL B O 1
ATOM 3325 N N . PRO B 1 184 ? -5.227 21.047 -12.539 1 98.5 184 PRO B N 1
ATOM 3326 C CA . PRO B 1 184 ? -4.086 21.766 -13.094 1 98.5 184 PRO B CA 1
ATOM 3327 C C . PRO B 1 184 ? -3.281 22.5 -12.023 1 98.5 184 PRO B C 1
ATOM 3329 O O . PRO B 1 184 ? -3.848 22.984 -11.031 1 98.5 184 PRO B O 1
ATOM 3332 N N . LEU B 1 185 ? -2.016 22.625 -12.219 1 98.44 185 LEU B N 1
ATOM 3333 C CA . LEU B 1 185 ? -1.131 23.266 -11.258 1 98.44 185 LEU B CA 1
ATOM 3334 C C . LEU B 1 185 ? -1.654 24.656 -10.891 1 98.44 185 LEU B C 1
ATOM 3336 O O . LEU B 1 185 ? -1.624 25.047 -9.719 1 98.44 185 LEU B O 1
ATOM 3340 N N . SER B 1 186 ? -2.203 25.391 -11.805 1 98.31 186 SER B N 1
ATOM 3341 C CA . SER B 1 186 ? -2.668 26.766 -11.594 1 98.31 186 SER B CA 1
ATOM 3342 C C . SER B 1 186 ? -3.869 26.797 -10.656 1 98.31 186 SER B C 1
ATOM 3344 O O . SER B 1 186 ? -4.191 27.859 -10.094 1 98.31 186 SER B O 1
ATOM 3346 N N . LYS B 1 187 ? -4.547 25.641 -10.43 1 98.62 187 LYS B N 1
ATOM 3347 C CA . LYS B 1 187 ? -5.762 25.594 -9.617 1 98.62 187 LYS B CA 1
ATOM 3348 C C . LYS B 1 187 ? -5.516 24.859 -8.305 1 98.62 187 LYS B C 1
ATOM 3350 O O . LYS B 1 187 ? -6.422 24.734 -7.48 1 98.62 187 LYS B O 1
ATOM 3355 N N . LEU B 1 188 ? -4.324 24.406 -8.117 1 98.69 188 LEU B N 1
ATOM 3356 C CA . 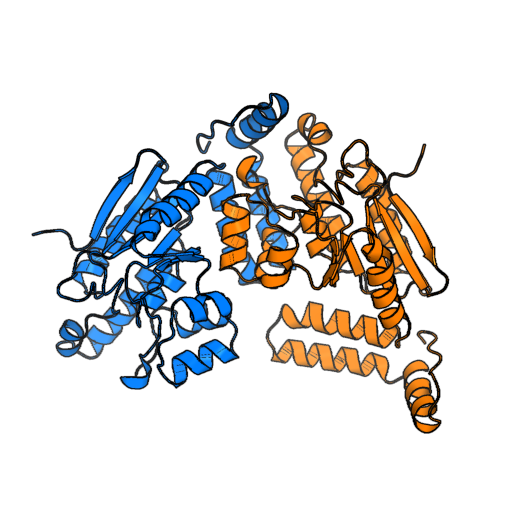LEU B 1 188 ? -4.02 23.531 -6.984 1 98.69 188 LEU B CA 1
ATOM 3357 C C . LEU B 1 188 ? -4.199 24.281 -5.668 1 98.69 188 LEU B C 1
ATOM 3359 O O . LEU B 1 188 ? -4.848 23.781 -4.746 1 98.69 188 LEU B O 1
ATOM 3363 N N . LYS B 1 189 ? -3.607 25.453 -5.559 1 98.25 189 LYS B N 1
ATOM 3364 C CA . LYS B 1 189 ? -3.709 26.234 -4.332 1 98.25 189 LYS B CA 1
ATOM 3365 C C . LYS B 1 189 ? -5.168 26.516 -3.973 1 98.25 189 LYS B C 1
ATOM 3367 O O . LYS B 1 189 ? -5.582 26.297 -2.834 1 98.25 189 LYS B O 1
ATOM 3372 N N . GLU B 1 190 ? -5.914 26.953 -4.938 1 98.31 190 GLU B N 1
ATOM 3373 C CA . GLU B 1 190 ? -7.32 27.266 -4.73 1 98.31 190 GLU B CA 1
ATOM 3374 C C . GLU B 1 190 ? -8.109 26.031 -4.297 1 98.31 190 GLU B C 1
ATOM 3376 O O . GLU B 1 190 ? -8.93 26.109 -3.379 1 98.31 190 GLU B O 1
ATOM 3381 N N . ALA B 1 191 ? -7.902 24.938 -4.977 1 98.62 191 ALA B N 1
ATOM 3382 C CA . ALA B 1 191 ? -8.602 23.688 -4.645 1 98.62 191 ALA B CA 1
ATOM 3383 C C . ALA B 1 191 ? -8.281 23.25 -3.221 1 98.62 191 ALA B C 1
ATOM 3385 O O . ALA B 1 191 ? -9.188 22.875 -2.465 1 98.62 191 ALA B O 1
ATOM 3386 N N . SER B 1 192 ? -7.012 23.281 -2.803 1 98.69 192 SER B N 1
ATOM 3387 C CA . SER B 1 192 ? -6.582 22.891 -1.465 1 98.69 192 SER B CA 1
ATOM 3388 C C . SER B 1 192 ? -7.172 23.812 -0.401 1 98.69 192 SER B C 1
ATOM 3390 O O . SER B 1 192 ? -7.68 23.344 0.62 1 98.69 192 SER B O 1
ATOM 3392 N N . GLU B 1 193 ? -7.137 25.078 -0.682 1 98.38 193 GLU B N 1
ATOM 3393 C CA . GLU B 1 193 ? -7.652 26.047 0.277 1 98.38 193 GLU B CA 1
ATOM 3394 C C . GLU B 1 193 ? -9.164 25.938 0.42 1 98.38 193 GLU B C 1
ATOM 3396 O O . GLU B 1 193 ? -9.711 26.125 1.51 1 98.38 193 GLU B O 1
ATOM 3401 N N . SER B 1 194 ? -9.82 25.656 -0.681 1 98.44 194 SER B N 1
ATOM 3402 C CA . SER B 1 194 ? -11.273 25.5 -0.644 1 98.44 194 SER B CA 1
ATOM 3403 C C . SER B 1 194 ? -11.68 24.328 0.242 1 98.44 194 SER B C 1
ATOM 3405 O O . SER B 1 194 ? -12.57 24.469 1.086 1 98.44 194 SER B O 1
ATOM 3407 N N . ILE B 1 195 ? -11.039 23.234 0.075 1 98.5 195 ILE B N 1
ATOM 3408 C CA . ILE B 1 195 ? -11.344 22.062 0.885 1 98.5 195 ILE B CA 1
ATOM 3409 C C . ILE B 1 195 ? -10.992 22.328 2.344 1 98.5 195 ILE B C 1
ATOM 3411 O O . ILE B 1 195 ? -11.766 22.016 3.248 1 98.5 195 ILE B O 1
ATOM 3415 N N . ALA B 1 196 ? -9.875 22.953 2.578 1 98.69 196 ALA B N 1
ATOM 3416 C CA . ALA B 1 196 ? -9.445 23.281 3.934 1 98.69 196 ALA B CA 1
ATOM 3417 C C . ALA B 1 196 ? -10.43 24.219 4.609 1 98.69 196 ALA B C 1
ATOM 3419 O O . ALA B 1 196 ? -10.766 24.047 5.785 1 98.69 196 ALA B O 1
ATOM 3420 N N . ALA B 1 197 ? -10.898 25.188 3.867 1 97.88 197 ALA B N 1
ATOM 3421 C CA . ALA B 1 197 ? -11.852 26.156 4.406 1 97.88 197 ALA B CA 1
ATOM 3422 C C . ALA B 1 197 ? -13.18 25.484 4.762 1 97.88 197 ALA B C 1
ATOM 3424 O O . ALA B 1 197 ? -13.797 25.812 5.773 1 97.88 197 ALA B O 1
ATOM 3425 N N . ASN B 1 198 ? -13.609 24.594 3.883 1 97.81 198 ASN B N 1
ATOM 3426 C CA . ASN B 1 198 ? -14.828 23.859 4.164 1 97.81 198 ASN B CA 1
ATOM 3427 C C . ASN B 1 198 ? -14.703 23.047 5.453 1 97.81 198 ASN B C 1
ATOM 3429 O O . ASN B 1 198 ? -15.641 23.016 6.258 1 97.81 198 ASN B O 1
ATOM 3433 N N . ILE B 1 199 ? -13.578 22.453 5.699 1 98.44 199 ILE B N 1
ATOM 3434 C CA . ILE B 1 199 ? -13.32 21.688 6.914 1 98.44 199 ILE B CA 1
ATOM 3435 C C . ILE B 1 199 ? -13.281 22.625 8.117 1 98.44 199 ILE B C 1
ATOM 3437 O O . ILE B 1 199 ? -13.914 22.359 9.141 1 98.44 199 ILE B O 1
ATOM 3441 N N . ALA B 1 200 ? -12.586 23.734 7.973 1 97.69 200 ALA B N 1
ATOM 3442 C CA . ALA B 1 200 ? -12.375 24.688 9.062 1 97.69 200 ALA B CA 1
ATOM 3443 C C . ALA B 1 200 ? -13.68 25.344 9.477 1 97.69 200 ALA B C 1
ATOM 3445 O O . ALA B 1 200 ? -13.805 25.844 10.594 1 97.69 200 ALA B O 1
ATOM 3446 N N . ALA B 1 201 ? -14.664 25.344 8.602 1 96.38 201 ALA B N 1
ATOM 3447 C CA . ALA B 1 201 ? -15.945 25.984 8.867 1 96.38 201 ALA B CA 1
ATOM 3448 C C . ALA B 1 201 ? -16.828 25.094 9.75 1 96.38 201 ALA B C 1
ATOM 3450 O O . ALA B 1 201 ? -17.812 25.562 10.312 1 96.38 201 ALA B O 1
ATOM 3451 N N . ASN B 1 202 ? -16.453 23.859 9.93 1 96.88 202 ASN B N 1
ATOM 3452 C CA . ASN B 1 202 ? -17.219 22.938 10.742 1 96.88 202 ASN B CA 1
ATOM 3453 C C . ASN B 1 202 ? -16.781 22.984 12.211 1 96.88 202 ASN B C 1
ATOM 3455 O O . ASN B 1 202 ? -15.875 23.734 12.562 1 96.88 202 ASN B O 1
ATOM 3459 N N . GLY B 1 203 ? -17.594 22.344 13.148 1 95.5 203 GLY B N 1
ATOM 3460 C CA . GLY B 1 203 ? -17.203 22.312 14.547 1 95.5 203 GLY B CA 1
ATOM 3461 C C . GLY B 1 203 ? -15.836 21.688 14.773 1 95.5 203 GLY B C 1
ATOM 3462 O O . GLY B 1 203 ? -15.633 20.5 14.5 1 95.5 203 GLY B O 1
ATOM 3463 N N . PRO B 1 204 ? -14.914 22.453 15.273 1 96 204 PRO B N 1
ATOM 3464 C CA . PRO B 1 204 ? -13.531 21.969 15.359 1 96 204 PRO B CA 1
ATOM 3465 C C . PRO B 1 204 ? -13.391 20.75 16.266 1 96 204 PRO B C 1
ATOM 3467 O O . PRO B 1 204 ? -12.641 19.828 15.938 1 96 204 PRO B O 1
ATOM 3470 N N . VAL B 1 205 ? -14.07 20.703 17.344 1 95.44 205 VAL B N 1
ATOM 3471 C CA . VAL B 1 205 ? -14.008 19.562 18.234 1 95.44 205 VAL B CA 1
ATOM 3472 C C . VAL B 1 205 ? -14.555 18.312 17.531 1 95.44 205 VAL B C 1
ATOM 3474 O O . VAL B 1 205 ? -13.969 17.234 17.625 1 95.44 205 VAL B O 1
ATOM 3477 N N . ALA B 1 206 ? -15.711 18.484 16.797 1 96.31 206 ALA B N 1
ATOM 3478 C CA . ALA B 1 206 ? -16.344 17.375 16.078 1 96.31 206 ALA B CA 1
ATOM 3479 C C . ALA B 1 206 ? -15.406 16.812 15.016 1 96.31 206 ALA B C 1
ATOM 3481 O O . ALA B 1 206 ? -15.258 15.594 14.891 1 96.31 206 ALA B O 1
ATOM 3482 N N . VAL B 1 207 ? -14.758 17.703 14.32 1 98.06 207 VAL B N 1
ATOM 3483 C CA . VAL B 1 207 ? -13.859 17.281 13.25 1 98.06 207 VAL B CA 1
ATOM 3484 C C . VAL B 1 207 ? -12.688 16.5 13.836 1 98.06 207 VAL B C 1
ATOM 3486 O O . VAL B 1 207 ? -12.32 15.438 13.32 1 98.06 207 VAL B O 1
ATOM 3489 N N . ARG B 1 208 ? -12.102 16.953 14.93 1 97.62 208 ARG B N 1
ATOM 3490 C CA . ARG B 1 208 ? -10.977 16.297 15.578 1 97.62 208 ARG B CA 1
ATOM 3491 C C . ARG B 1 208 ? -11.391 14.93 16.125 1 97.62 208 ARG B C 1
ATOM 3493 O O . ARG B 1 208 ? -10.633 13.961 16.016 1 97.62 208 ARG B O 1
ATOM 3500 N N . GLN B 1 209 ? -12.586 14.82 16.672 1 96 209 GLN B N 1
ATOM 3501 C CA . GLN B 1 209 ? -13.07 13.555 17.234 1 96 209 GLN B CA 1
ATOM 3502 C C . GLN B 1 209 ? -13.359 12.547 16.125 1 96 209 GLN B C 1
ATOM 3504 O O . GLN B 1 209 ? -13.141 11.344 16.297 1 96 209 GLN B O 1
ATOM 3509 N N . ALA B 1 210 ? -13.938 13.062 15.055 1 98.25 210 ALA B N 1
ATOM 3510 C CA . ALA B 1 210 ? -14.156 12.18 13.906 1 98.25 210 ALA B CA 1
ATOM 3511 C C . ALA B 1 210 ? -12.844 11.586 13.414 1 98.25 210 ALA B C 1
ATOM 3513 O O . ALA B 1 210 ? -12.75 10.383 13.172 1 98.25 210 ALA B O 1
ATOM 3514 N N . LYS B 1 211 ? -11.82 12.445 13.242 1 98.06 211 LYS B N 1
ATOM 3515 C CA . LYS B 1 211 ? -10.508 11.969 12.836 1 98.06 211 LYS B CA 1
ATOM 3516 C C . LYS B 1 211 ? -9.977 10.922 13.812 1 98.06 211 LYS B C 1
ATOM 3518 O O . LYS B 1 211 ? -9.484 9.875 13.391 1 98.06 211 LYS B O 1
ATOM 3523 N N . PHE B 1 212 ? -10.008 11.25 15.109 1 97.31 212 PHE B N 1
ATOM 3524 C CA . PHE B 1 212 ? -9.555 10.336 16.156 1 97.31 212 PHE B CA 1
ATOM 3525 C C . PHE B 1 212 ? -10.258 8.992 16.047 1 97.31 212 PHE B C 1
ATOM 3527 O O . PHE B 1 212 ? -9.609 7.945 16.047 1 97.31 212 PHE B O 1
ATOM 3534 N N . ALA B 1 213 ? -11.625 9.023 15.922 1 97.19 213 ALA B N 1
ATOM 3535 C CA . ALA B 1 213 ? -12.43 7.805 15.875 1 97.19 213 ALA B CA 1
ATOM 3536 C C . ALA B 1 213 ? -12.07 6.957 14.656 1 97.19 213 ALA B C 1
ATOM 3538 O O . ALA B 1 213 ? -11.953 5.73 14.758 1 97.19 213 ALA B O 1
ATOM 3539 N N . ILE B 1 214 ? -11.938 7.613 13.531 1 97.56 214 ILE B N 1
ATOM 3540 C CA . ILE B 1 214 ? -11.609 6.906 12.297 1 97.56 214 ILE B CA 1
ATOM 3541 C C . ILE B 1 214 ? -10.227 6.273 12.422 1 97.56 214 ILE B C 1
ATOM 3543 O O . ILE B 1 214 ? -10.062 5.07 12.211 1 97.56 214 ILE B O 1
ATOM 3547 N N . ASN B 1 215 ? -9.211 7.078 12.812 1 96.38 215 ASN B N 1
ATOM 3548 C CA . ASN B 1 215 ? -7.828 6.617 12.859 1 96.38 215 ASN B CA 1
ATOM 3549 C C . ASN B 1 215 ? -7.648 5.48 13.859 1 96.38 215 ASN B C 1
ATOM 3551 O O . ASN B 1 215 ? -7 4.477 13.555 1 96.38 215 ASN B O 1
ATOM 3555 N N . GLN B 1 216 ? -8.211 5.621 15.047 1 94.94 216 GLN B N 1
ATOM 3556 C CA . GLN B 1 216 ? -8.055 4.605 16.078 1 94.94 216 GLN B CA 1
ATOM 3557 C C . GLN B 1 216 ? -8.93 3.389 15.797 1 94.94 216 GLN B C 1
ATOM 3559 O O . GLN B 1 216 ? -8.508 2.25 16 1 94.94 216 GLN B O 1
ATOM 3564 N N . GLY B 1 217 ? -10.172 3.676 15.414 1 93.56 217 GLY B N 1
ATOM 3565 C CA . GLY B 1 217 ? -11.125 2.598 15.188 1 93.56 217 GLY B CA 1
ATOM 3566 C C . GLY B 1 217 ? -10.672 1.621 14.117 1 93.56 217 GLY B C 1
ATOM 3567 O O . GLY B 1 217 ? -10.914 0.418 14.219 1 93.56 217 GLY B O 1
ATOM 3568 N N . LEU B 1 218 ? -10 2.055 13.109 1 93.94 218 LEU B N 1
ATOM 3569 C CA . LEU B 1 218 ? -9.578 1.215 11.992 1 93.94 218 LEU B CA 1
ATOM 3570 C C . LEU B 1 218 ? -8.445 0.281 12.414 1 93.94 218 LEU B C 1
ATOM 3572 O O . LEU B 1 218 ? -8.133 -0.679 11.703 1 93.94 218 LEU B O 1
ATOM 3576 N N . GLU B 1 219 ? -7.828 0.534 13.523 1 94.12 219 GLU B N 1
ATOM 3577 C CA . GLU B 1 219 ? -6.688 -0.251 13.984 1 94.12 219 GLU B CA 1
ATOM 3578 C C . GLU B 1 219 ? -7.125 -1.356 14.938 1 94.12 219 GLU B C 1
ATOM 3580 O O . GLU B 1 219 ? -6.289 -1.987 15.594 1 94.12 219 GLU B O 1
ATOM 3585 N N . THR B 1 220 ? -8.422 -1.548 15.117 1 92.88 220 THR B N 1
ATOM 3586 C CA . THR B 1 220 ? -8.945 -2.529 16.062 1 92.88 220 THR B CA 1
ATOM 3587 C C . THR B 1 220 ? -10.148 -3.262 15.469 1 92.88 220 THR B C 1
ATOM 3589 O O . THR B 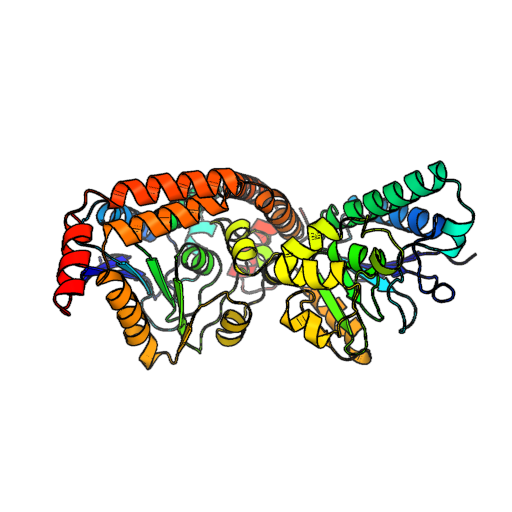1 220 ? -10.523 -3.02 14.32 1 92.88 220 THR B O 1
ATOM 3592 N N . ALA B 1 221 ? -10.648 -4.227 16.188 1 91.25 221 ALA B N 1
ATOM 3593 C CA . ALA B 1 221 ? -11.852 -4.926 15.766 1 91.25 221 ALA B CA 1
ATOM 3594 C C . ALA B 1 221 ? -13.062 -3.996 15.781 1 91.25 221 ALA B C 1
ATOM 3596 O O . ALA B 1 221 ? -13.086 -3.01 16.516 1 91.25 221 ALA B O 1
ATOM 3597 N N . ILE B 1 222 ? -14.086 -4.176 15.039 1 90.06 222 ILE B N 1
ATOM 3598 C CA . ILE B 1 222 ? -15.219 -3.293 14.789 1 90.06 222 ILE B CA 1
ATOM 3599 C C . ILE B 1 222 ? -15.938 -2.988 16.109 1 90.06 222 ILE B C 1
ATOM 3601 O O . ILE B 1 222 ? -16.375 -1.859 16.328 1 90.06 222 ILE B O 1
ATOM 3605 N N . GLU B 1 223 ? -16.047 -3.992 16.953 1 91.31 223 GLU B N 1
ATOM 3606 C CA . GLU B 1 223 ? -16.734 -3.746 18.219 1 91.31 223 GLU B CA 1
ATOM 3607 C C . GLU B 1 223 ? -16.031 -2.682 19.047 1 91.31 223 GLU B C 1
ATOM 3609 O O . GLU B 1 223 ? -16.656 -1.779 19.594 1 91.31 223 GLU B O 1
ATOM 3614 N N . THR B 1 224 ? -14.727 -2.818 19.125 1 92.31 224 THR B N 1
ATOM 3615 C CA . THR B 1 224 ? -13.922 -1.825 19.828 1 92.31 224 THR B CA 1
ATOM 3616 C C . THR B 1 224 ? -13.969 -0.481 19.109 1 92.31 224 THR B C 1
ATOM 3618 O O . THR B 1 224 ? -14.055 0.57 19.75 1 92.31 224 THR B O 1
ATOM 3621 N N . GLY B 1 225 ? -13.914 -0.467 17.781 1 94.62 225 GLY B N 1
ATOM 3622 C CA . GLY B 1 225 ? -14.039 0.75 17 1 94.62 225 GLY B CA 1
ATOM 3623 C C . GLY B 1 225 ? -15.336 1.496 17.25 1 94.62 225 GLY B C 1
ATOM 3624 O O . GLY B 1 225 ? -15.336 2.723 17.359 1 94.62 225 GLY B O 1
ATOM 3625 N N . LEU B 1 226 ? -16.359 0.715 17.438 1 94.94 226 LEU B N 1
ATOM 3626 C CA . LEU B 1 226 ? -17.656 1.318 17.734 1 94.94 226 LEU B CA 1
ATOM 3627 C C . LEU B 1 226 ? -17.688 1.913 19.125 1 94.94 226 LEU B C 1
ATOM 3629 O O . LEU B 1 226 ? -18.297 2.959 19.359 1 94.94 226 LEU B O 1
ATOM 3633 N N . ALA B 1 227 ? -17.047 1.252 20 1 94.88 227 ALA B N 1
ATOM 3634 C CA . ALA B 1 227 ? -16.922 1.81 21.344 1 94.88 227 ALA B CA 1
ATOM 3635 C C . ALA B 1 227 ? -16.125 3.109 21.328 1 94.88 227 ALA B C 1
ATOM 3637 O O . ALA B 1 227 ? -16.484 4.07 22.016 1 94.88 227 ALA B O 1
ATOM 3638 N N . ILE B 1 228 ? -15.078 3.211 20.562 1 96.06 228 ILE B N 1
ATOM 3639 C CA . ILE B 1 228 ? -14.273 4.418 20.406 1 96.06 228 ILE B CA 1
ATOM 3640 C C . ILE B 1 228 ? -15.125 5.535 19.812 1 96.06 228 ILE B C 1
ATOM 3642 O O . ILE B 1 228 ? -15.102 6.668 20.312 1 96.06 228 ILE B O 1
ATOM 3646 N N . GLU B 1 229 ? -15.883 5.195 18.844 1 97 229 GLU B N 1
ATOM 3647 C CA . GLU B 1 229 ? -16.797 6.148 18.219 1 97 229 GLU B CA 1
ATOM 3648 C C . GLU B 1 229 ? -17.781 6.711 19.234 1 97 229 GLU B C 1
ATOM 3650 O O . GLU B 1 229 ? -18.047 7.918 19.266 1 97 229 GLU B O 1
ATOM 3655 N N . GLN B 1 230 ? -18.266 5.785 20.016 1 94.75 230 GLN B N 1
ATOM 3656 C CA . GLN B 1 230 ? -19.234 6.215 21.016 1 94.75 230 GLN B CA 1
ATOM 3657 C C . GLN B 1 230 ? -18.609 7.223 21.984 1 94.75 230 GLN B C 1
ATOM 3659 O O . GLN B 1 230 ? -19.234 8.242 22.312 1 94.75 230 GLN B O 1
ATOM 3664 N N . LYS B 1 231 ? -17.438 6.965 22.469 1 95.62 231 LYS B N 1
ATOM 3665 C CA . LYS B 1 231 ? -16.781 7.859 23.406 1 95.62 231 LYS B CA 1
ATOM 3666 C C . LYS B 1 231 ? -16.391 9.18 22.75 1 95.62 231 LYS B C 1
ATOM 3668 O O . LYS B 1 231 ? -16.469 10.234 23.375 1 95.62 231 LYS B O 1
ATOM 3673 N N . ALA B 1 232 ? -15.953 9.148 21.484 1 96.69 232 ALA B N 1
ATOM 3674 C CA . ALA B 1 232 ? -15.664 10.367 20.734 1 96.69 232 ALA B CA 1
ATOM 3675 C C . ALA B 1 232 ? -16.922 11.234 20.594 1 96.69 232 ALA B C 1
ATOM 3677 O O . ALA B 1 232 ? -16.859 12.453 20.734 1 96.69 232 ALA B O 1
ATOM 3678 N N . TYR B 1 233 ? -17.984 10.562 20.297 1 95.5 233 TYR B N 1
ATOM 3679 C CA . TYR B 1 233 ? -19.25 11.273 20.172 1 95.5 233 TYR B CA 1
ATOM 3680 C C . TYR B 1 233 ? -19.641 11.938 21.484 1 95.5 233 TYR B C 1
ATOM 3682 O O . TYR B 1 233 ? -20.062 13.094 21.5 1 95.5 233 TYR B O 1
ATOM 3690 N N . GLU B 1 234 ? -19.516 11.258 22.547 1 93.81 234 GLU B N 1
ATOM 3691 C CA . GLU B 1 234 ? -19.875 11.758 23.875 1 93.81 234 GLU B CA 1
ATOM 3692 C C . GLU B 1 234 ? -19.141 13.047 24.203 1 93.81 234 GLU B C 1
ATOM 3694 O O . GLU B 1 234 ? -19.672 13.93 24.875 1 93.81 234 GLU B O 1
ATOM 3699 N N . LEU B 1 235 ? -17.922 13.242 23.734 1 93.81 235 LEU B N 1
ATOM 3700 C CA . LEU B 1 235 ? -17.109 14.422 24 1 93.81 235 LEU B CA 1
ATOM 3701 C C . LEU B 1 235 ? -17.688 15.648 23.297 1 93.81 235 LEU B C 1
ATOM 3703 O O . LEU B 1 235 ? -17.406 16.781 23.703 1 93.81 235 LEU B O 1
ATOM 3707 N N . THR B 1 236 ? -18.516 15.438 22.25 1 95.06 236 THR B N 1
ATOM 3708 C CA . THR B 1 236 ? -19.078 16.562 21.516 1 95.06 236 THR B CA 1
ATOM 3709 C C . THR B 1 236 ? -20.344 17.078 22.188 1 95.06 236 THR B C 1
ATOM 3711 O O . THR B 1 236 ? -20.766 18.203 21.953 1 95.06 236 THR B O 1
ATOM 3714 N N . ILE B 1 237 ? -20.938 16.297 23.047 1 91.81 237 ILE B N 1
ATOM 3715 C CA . ILE B 1 237 ? -22.281 16.562 23.562 1 91.81 237 ILE B CA 1
ATOM 3716 C C . ILE B 1 237 ? -22.266 17.828 24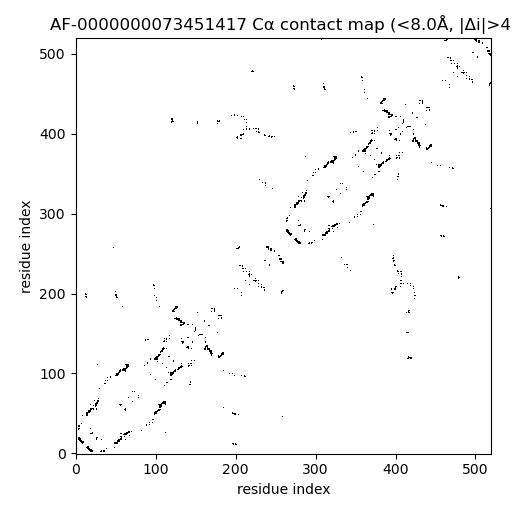.406 1 91.81 237 ILE B C 1
ATOM 3718 O O . ILE B 1 237 ? -23.125 18.703 24.234 1 91.81 237 ILE B O 1
ATOM 3722 N N . PRO B 1 238 ? -21.312 18.078 25.25 1 95 238 PRO B N 1
ATOM 3723 C CA . PRO B 1 238 ? -21.375 19.25 26.125 1 95 238 PRO B CA 1
ATOM 3724 C C . PRO B 1 238 ? -20.812 20.516 25.484 1 95 238 PRO B C 1
ATOM 3726 O O . PRO B 1 238 ? -20.719 21.562 26.141 1 95 238 PRO B O 1
ATOM 3729 N N . THR B 1 239 ? -20.453 20.5 24.219 1 94.88 239 THR B N 1
ATOM 3730 C CA . THR B 1 239 ? -19.781 21.641 23.594 1 94.88 239 THR B CA 1
ATOM 3731 C C . THR B 1 239 ? -20.797 22.75 23.297 1 94.88 239 THR B C 1
ATOM 3733 O O . THR B 1 239 ? -21.938 22.469 22.938 1 94.88 239 THR B O 1
ATOM 3736 N N . LYS B 1 240 ? -20.312 24.016 23.438 1 97.19 240 LYS B N 1
ATOM 3737 C CA . LYS B 1 240 ? -21.109 25.141 22.984 1 97.19 240 LYS B CA 1
ATOM 3738 C C . LYS B 1 240 ? -21.375 25.078 21.484 1 97.19 240 LYS B C 1
ATOM 3740 O O . LYS B 1 240 ? -22.438 25.516 21.031 1 97.19 240 LYS B O 1
ATOM 3745 N N . ASP B 1 241 ? -20.5 24.516 20.781 1 96.19 241 ASP B N 1
ATOM 3746 C CA . ASP B 1 241 ? -20.641 24.391 19.328 1 96.19 241 ASP B CA 1
ATOM 3747 C C . ASP B 1 241 ? -21.828 23.516 18.969 1 96.19 241 ASP B C 1
ATOM 3749 O O . ASP B 1 241 ? -22.562 23.812 18.016 1 96.19 241 ASP B O 1
ATOM 3753 N N . ARG B 1 242 ? -22.016 22.391 19.719 1 93.94 242 ARG B N 1
ATOM 3754 C CA . ARG B 1 242 ? -23.172 21.547 19.453 1 93.94 242 ARG B CA 1
ATOM 3755 C C . ARG B 1 242 ? -24.469 22.328 19.641 1 93.94 242 ARG B C 1
ATOM 3757 O O . ARG B 1 242 ? -25.375 22.266 18.797 1 93.94 242 ARG B O 1
ATOM 3764 N N . THR B 1 243 ? -24.531 23.047 20.703 1 96.44 243 THR B N 1
ATOM 3765 C CA . THR B 1 243 ? -25.703 23.875 20.969 1 96.44 243 THR B CA 1
ATOM 3766 C C . THR B 1 243 ? -25.891 24.922 19.875 1 96.44 243 THR B C 1
ATOM 3768 O O . THR B 1 243 ? -27 25.125 19.375 1 96.44 243 THR B O 1
ATOM 3771 N N . GLU B 1 244 ? -24.828 25.547 19.562 1 97 244 GLU B N 1
ATOM 3772 C CA . GLU B 1 244 ? -24.859 26.531 18.484 1 97 244 GLU B CA 1
ATOM 3773 C C . GLU B 1 244 ? -25.328 25.891 17.172 1 97 244 GLU B C 1
ATOM 3775 O O . GLU B 1 244 ? -26.109 26.5 16.422 1 97 244 GLU B O 1
ATOM 3780 N N . GLY B 1 245 ? -24.859 24.75 16.859 1 95.31 245 GLY B N 1
ATOM 3781 C CA . GLY B 1 245 ? -25.266 24.062 15.656 1 95.31 245 GLY B CA 1
ATOM 3782 C C . GLY B 1 245 ? -26.766 23.812 15.594 1 95.31 245 GLY B C 1
ATOM 3783 O O . GLY B 1 245 ? -27.406 24.031 14.562 1 95.31 245 GLY B O 1
ATOM 3784 N N . LEU B 1 246 ? -27.312 23.328 16.703 1 93.19 246 LEU B N 1
ATOM 3785 C CA . LEU B 1 246 ? -28.75 23.078 16.797 1 93.19 246 LEU B CA 1
ATOM 3786 C C . LEU B 1 246 ? -29.547 24.375 16.672 1 93.19 246 LEU B C 1
ATOM 3788 O O . LEU B 1 246 ? -30.547 24.438 15.961 1 93.19 246 LEU B O 1
ATOM 3792 N N . LYS B 1 247 ? -29.078 25.406 17.312 1 96.75 247 LYS B N 1
ATOM 3793 C CA . LYS B 1 247 ? -29.734 26.703 17.266 1 96.75 247 LYS B CA 1
ATOM 3794 C C . LYS B 1 247 ? -29.688 27.297 15.867 1 96.75 247 LYS B C 1
ATOM 3796 O O . LYS B 1 247 ? -30.703 27.781 15.367 1 96.75 247 LYS B O 1
ATOM 3801 N N . ALA B 1 248 ? -28.531 27.281 15.273 1 96.19 248 ALA B N 1
ATOM 3802 C CA . ALA B 1 248 ? -28.359 27.812 13.922 1 96.19 248 ALA B CA 1
ATOM 3803 C C . ALA B 1 248 ? -29.25 27.062 12.93 1 96.19 248 ALA B C 1
ATOM 3805 O O . ALA B 1 248 ? -29.828 27.672 12.023 1 96.19 248 ALA B O 1
ATOM 3806 N N . PHE B 1 249 ? -29.375 25.781 13.055 1 93.5 249 PHE B N 1
ATOM 3807 C CA . PHE B 1 249 ? -30.25 24.969 12.203 1 93.5 249 PHE B CA 1
ATOM 3808 C C . PHE B 1 249 ? -31.703 25.406 12.344 1 93.5 249 PHE B C 1
ATOM 3810 O O . PHE B 1 249 ? -32.406 25.578 11.344 1 93.5 249 PHE B O 1
ATOM 3817 N N . ALA B 1 250 ? -32.031 25.594 13.523 1 95.44 250 ALA B N 1
ATOM 3818 C CA . ALA B 1 250 ? -33.406 26 13.805 1 95.44 250 ALA B CA 1
ATOM 3819 C C . ALA B 1 250 ? -33.688 27.391 13.25 1 95.44 250 ALA B C 1
ATOM 3821 O O . ALA B 1 250 ? -34.781 27.672 12.773 1 95.44 250 ALA B O 1
ATOM 3822 N N . GLU B 1 251 ? -32.719 28.156 13.227 1 97.56 251 GLU B N 1
ATOM 3823 C CA . GLU B 1 251 ? -32.875 29.547 12.812 1 97.56 251 GLU B CA 1
ATOM 3824 C C . GLU B 1 251 ? -32.5 29.719 11.344 1 97.56 251 GLU B C 1
ATOM 3826 O O . GLU B 1 251 ? -32.594 30.828 10.797 1 97.56 251 GLU B O 1
ATOM 3831 N N . LYS B 1 252 ? -32.125 28.656 10.711 1 94.06 252 LYS B N 1
ATOM 3832 C CA . LYS B 1 252 ? -31.781 28.641 9.297 1 94.06 252 LYS B CA 1
ATOM 3833 C C . LYS B 1 252 ? -30.672 29.656 8.992 1 94.06 252 LYS B C 1
ATOM 3835 O O . LYS B 1 252 ? -30.812 30.469 8.07 1 94.06 252 LYS B O 1
ATOM 3840 N N . ARG B 1 253 ? -29.578 29.734 9.836 1 95.94 253 ARG B N 1
ATOM 3841 C CA . ARG B 1 253 ? -28.406 30.562 9.641 1 95.94 253 ARG B CA 1
ATOM 3842 C C . ARG B 1 253 ? -27.125 29.719 9.711 1 95.94 253 ARG B C 1
ATOM 3844 O O . ARG B 1 253 ? -27.172 28.562 10.125 1 95.94 253 ARG B O 1
ATOM 3851 N N . LYS B 1 254 ? -26 30.484 9.312 1 95.06 254 LYS B N 1
ATOM 3852 C CA . LYS B 1 254 ? -24.719 29.828 9.438 1 95.06 254 LYS B CA 1
ATOM 3853 C C . LYS B 1 254 ? -24.234 29.797 10.883 1 95.06 254 LYS B C 1
ATOM 3855 O O . LYS B 1 254 ? -24.312 30.812 11.586 1 95.06 254 LYS B O 1
ATOM 3860 N N . PRO B 1 255 ? -23.828 28.625 11.289 1 95 255 PRO B N 1
ATOM 3861 C CA . PRO B 1 255 ? -23.328 28.547 12.656 1 95 255 PRO B CA 1
ATOM 3862 C C . PRO B 1 255 ? -21.984 29.266 12.828 1 95 255 PRO B C 1
ATOM 3864 O O . PRO B 1 255 ? -21.234 29.422 11.852 1 95 255 PRO B O 1
ATOM 3867 N N . ASP B 1 256 ? -21.75 29.719 14.07 1 94.5 256 ASP B N 1
ATOM 3868 C CA . ASP B 1 256 ? -20.453 30.266 14.492 1 94.5 256 ASP B CA 1
ATOM 3869 C C . ASP B 1 256 ? -19.797 29.375 15.547 1 94.5 256 ASP B C 1
ATOM 3871 O O . ASP B 1 256 ? -20.062 29.531 16.734 1 94.5 256 ASP B O 1
ATOM 3875 N N . TYR B 1 257 ? -18.891 28.578 15.062 1 95.5 257 TYR B N 1
ATOM 3876 C CA . TYR B 1 257 ? -18.25 27.609 15.953 1 95.5 257 TYR B CA 1
ATOM 3877 C C . TYR B 1 257 ? -16.969 28.172 16.531 1 95.5 257 TYR B C 1
ATOM 3879 O O . TYR B 1 257 ? -16.141 28.75 15.82 1 95.5 257 TYR B O 1
ATOM 3887 N N . THR B 1 258 ? -16.75 27.984 17.844 1 93.38 258 THR B N 1
ATOM 3888 C CA . THR B 1 258 ? -15.617 28.562 18.531 1 93.38 258 THR B CA 1
ATOM 3889 C C . THR B 1 258 ? -14.672 27.484 19.047 1 93.38 258 THR B C 1
ATOM 3891 O O . THR B 1 258 ? -13.555 27.781 19.484 1 93.38 258 THR B O 1
ATOM 3894 N N . GLY B 1 259 ? -15.078 26.234 18.969 1 92.56 259 GLY B N 1
ATOM 3895 C CA . GLY B 1 259 ? -14.242 25.141 19.422 1 92.56 259 GLY B CA 1
ATOM 3896 C C . GLY B 1 259 ? -14.328 24.922 20.922 1 92.56 259 GLY B C 1
ATOM 3897 O O . GLY B 1 259 ? -13.383 24.438 21.547 1 92.56 259 GLY B O 1
ATOM 3898 N N . GLU B 1 260 ? -15.539 25.297 21.453 1 90.5 260 GLU B N 1
ATOM 3899 C CA . GLU B 1 260 ? -15.742 25.188 22.891 1 90.5 260 GLU B CA 1
ATOM 3900 C C . GLU B 1 260 ? -16.922 24.266 23.203 1 90.5 260 GLU B C 1
ATOM 3902 O O . GLU B 1 260 ? -17.859 24.156 22.422 1 90.5 260 GLU B O 1
#

Sequence (520 aa):
MEPNVLYSINEQSVAVLTLNRPQAANALSLGLLDDFQRILRDIRSNPAVRCVIITGKGDRTFCAGADLKERARMSQTEAKQAVSLIQRVVSETEKLPQPVIASLNGSALGGGLELALACDIRIAAEHIELGLPETTLAIIPGAGGTQRLPRLIGRGKAKEMIFTGCRISAEEAQKISLVEHVVPLSKLKEASESIAANIAANGPVAVRQAKFAINQGLETAIETGLAIEQKAYELTIPTKDRTEGLKAFAEKRKPDYTGEMEPNVLYSINEQSVAVLTLNRPQAANALSLGLLDDFQRILRDIRSNPAVRCVIITGKGDRTFCAGADLKERARMSQTEAKQAVSLIQRVVSETEKLPQPVIASLNGSALGGGLELALACDIRIAAEHIELGLPETTLAIIPGAGGTQRLPRLIGRGKAKEMIFTGCRISAEEAQKISLVEHVVPLSKLKEASESIAANIAANGPVAVRQAKFAINQGLETAIETGLAIEQKAYELTIPTKDRTEGLKAFAEKRKPDYTGE

Nearest PDB structures (foldseek):
  3kqf-assembly1_B  TM=9.919E-01  e=3.243E-35  Bacillus anthracis
  2zqq-assembly1_A  TM=9.800E-01  e=6.525E-32  Homo sapiens
  6lvp-assembly1_C  TM=9.551E-01  e=4.699E-31  Hymenobacter sp. PAMC 26628
  5jbx-assembly1_C  TM=9.608E-01  e=1.501E-30  Myxococcus xanthus DK 1622
  5z7r-assembly1_A  TM=9.681E-01  e=1.623E-29  Clostridium acetobutylicum ATCC 824

Foldseek 3Di:
DDQQWDWDADPLLEIEIEREDVVQLSEDEPRNLVSLQVVLVVQLPDLSHLAYEYAYPDQAHRYAYHRVVVVVVDDPVRNVVSLVSLLVSLLSQLVRLHAYEYLYSHEQEQSRLSSRLSGPAYEYEQAYKYAYLVVVVVGFRRNCLQPSVCVQQNDVVSCVRGVNRDIDTPVVCCVSRVHVYYDHSVCSVVVRVVVRSVSSLAASLLSSLVSVLVVVLVVDDVVVSVVSNVVSVVVCVPDVQVVQVVVCVVVVHRGDHDND/DDQQWDWDADPLLEIEIEREDVVQLSEDDPRNLVSLLVVLVVQLPDLSHQEYEYAYPDQAHRYAYHRVVVVVPDDPVRNVVSLVSLLVSLLSQLVRLHAYEYLYSHEQEQSRLSSRLSGPAYEYEQAYKYAYLVVVVVGFRRNCLQPSVCVQQNDVVSCVRGVNRDIDTPVVCCVSRVHVYYDHSVCRVVVRVVVRSVSSLAARLLSSLVSVLVVVLVVDDVVVSVVSNVVSVVVCVPAPQVVQVVVCVVVVHRGDHSND

Secondary structure (DSSP, 8-state):
---SEEEEE-TTSEEEEEE--GGGTT-B-HHHHHHHHHHHHHHHT-TT--EEEEEESSSSEEE--B-HHHHTT--HHHHHHHHHHHHHHHHHHHT-SS-EEEEESSEEETHHHHHHHHSSEEEEETT-EEE-GGGGGT---TTTHHHHHHHHH-HHHHHHHHHHT-EEEHHHHHHTTS-SEEE-HHHHHHHHHHHHHHHHTS-HHHHHHHHHHHHHHTTS-HHHHHHHHHHHHHTTTT-HHHHHHHHHHHHTS-------/---SEEEEE-TTSEEEEEE--GGGTT-B-HHHHHHHHHHHHHHHT-TT--EEEEEESSSSEEE--B-HHHHTT--HHHHHHHHHHHHHHHHHHHH-SS-EEEEESSEEETHHHHHHHHSSEEEEETT-EEE-GGGGGT----SSHHHHHHHHH-HHHHHHHHHHT-EEEHHHHHHTTS-SEEE-HHHHHHHHHHHHHHHHTS-HHHHHHHHHHHHHHTTS-HHHHHHHHHHHHHHHTT-HHHHHHHHHHHHTS-------

InterPro domains:
  IPR001753 Enoyl-CoA hydratase/isomerase-like domain [PF00378] (11-259)
  IPR014748 Enoyl-CoA hydratase, C-terminal [G3DSA:1.10.12.10] (202-260)
  IPR018376 Enoyl-CoA hydratase/isomerase, conserved site [PS00166] (101-121)
  IPR029045 ClpP/crotonase-like domain superfamily [SSF52096] (3-259)

pLDDT: mean 96.59, std 2.77, range [70.19, 98.94]

Solvent-accessible surface area (backbone atoms only — not comparable to full-atom values): 25120 Å² total; per-residue (Å²): 130,83,61,44,45,45,74,50,67,51,95,62,24,36,28,40,37,29,33,44,34,55,92,58,34,26,28,56,32,73,67,33,49,52,48,46,48,54,50,52,58,52,52,63,75,33,87,68,49,41,19,36,37,42,36,24,39,72,62,67,30,25,11,54,6,66,30,59,76,65,53,72,72,44,52,74,68,51,45,53,52,48,48,51,47,51,24,51,48,31,50,50,59,46,63,36,56,47,55,32,32,24,39,34,46,12,21,20,26,35,50,22,31,24,42,40,63,32,30,47,35,32,38,30,17,50,87,24,40,40,28,39,36,32,41,79,74,77,45,66,61,67,40,48,37,77,56,49,43,28,70,46,47,36,58,69,60,34,48,51,34,38,71,69,25,45,71,41,46,30,64,58,32,40,75,52,53,68,23,78,43,70,36,55,64,93,45,36,64,60,53,50,49,50,53,40,41,45,31,33,66,19,19,50,58,14,39,29,31,42,48,48,23,30,62,57,16,72,77,45,35,64,70,60,12,43,51,44,26,45,56,38,38,57,67,24,64,83,24,56,25,25,54,39,22,56,50,19,58,76,67,73,48,82,58,81,60,79,62,69,130,82,60,43,45,44,76,51,69,50,96,62,23,35,30,40,36,30,33,44,34,56,94,59,34,25,30,55,31,73,67,33,48,50,47,46,47,54,50,50,58,54,52,65,74,33,85,68,48,42,20,35,37,41,35,25,38,73,62,66,30,24,11,56,6,64,33,59,75,64,52,71,74,43,52,72,68,52,46,53,52,49,46,51,48,50,22,51,50,30,49,49,56,46,64,37,57,47,56,32,33,23,40,34,48,13,21,20,27,34,48,23,31,22,42,39,62,33,31,78,40,34,38,30,16,50,86,24,41,41,30,38,36,31,13,64,39,12,28,41,58,50,36,40,36,47,49,48,42,26,74,60,47,22,52,42,59,35,43,51,34,38,42,45,23,44,69,41,45,31,65,56,31,39,74,52,52,68,24,80,43,70,36,54,64,93,45,37,66,59,54,50,51,50,54,41,41,59,56,32,68,42,48,49,58,53,53,28,30,51,49,50,27,53,64,56,20,72,50,49,58,67,71,59,18,49,53,43,39,51,55,39,50,58,68,42,65,82,24,55,32,48,54,40,45,55,51,20,58,73,67,73,50,86,60,82,61,80,64,70

Organism: Bacillus licheniformis (strain ATCC 14580 / DSM 13 / JCM 2505 / CCUG 7422 / NBRC 12200 / NCIMB 9375 / NCTC 10341 / NRRL NRS-1264 / Gibson 46) (NCBI:txid279010)

Radius of gyration: 25.0 Å; Cα contacts (8 Å, |Δi|>4): 1142; chains: 2; bounding box: 62×75×53 Å